Protein AF-0000000085009586 (afdb_homodimer)

Nearest PDB structures (foldseek):
  3ww0-assembly1_A  TM=5.690E-01  e=6.402E-12  Homo sapiens
  3wvz-assembly1_A  TM=5.182E-01  e=5.327E-12  Homo sapiens
  3wvz-assembly1_B  TM=5.774E-01  e=2.961E-11  Homo sapiens
  3ww0-assembly1_B  TM=5.456E-01  e=2.464E-11  Homo sapiens
  6y0e-assembly1_A  TM=2.939E-01  e=1.300E+00  Lama glama

Secondary structure (DSSP, 8-state):
--S--EEEEETTS--B-S-SEEEETTEEEEEPP-SS--SEEEEEEPTT--PPTTEEEEEEEEEHHHHHHHHHHT----PEEEEEEBTTB-EEEEE----TTT--S------EEEEEEEEEHHHHHHHHHHHHHHHHHHHHHS--S-----HHHHHHHHHHHHHHHHGGG-EEETTTTEEEEEHHHHHHHHHHHHHHHHH-TTGGGS---/--S--EEEEETTS--B-S-SEEEETTEEEEEPP-SS--SEEEEEEPTT--PPTTEEEEEEEEEHHHHHHHHHHT----PEEEEEEBTTB-EEEEE----TTTS-S------EEEEEEEEEHHHHHHHHHHHHHHHHHHHHHS--S-----HHHHHHHHHHHHHHHHGGG-EEETTTTEEEEEHHHHHHHHHHHHHHHHH-TTGGGS---

Sequence (418 aa):
MSGLMFGVIPTGQQLITDPTSTPSPTSFLYTLPNTKSFSHVMVILLPNVQLPDNTAAAIYLATAKDVAMAAELGGTPNFKFLGGIGSGKESALFKINSNPSQNHSNAENDGIVIGVSIESAESVGQRLEQLSADKTANSSASNSNTAQMPTSLLAQRIIQNAYNSLAGYTQPIGPGGVEVVPLRAFDDWWRKFESRIRNDPNFLAKPQEMSGLMFGVIPTGQQLITDPTSTPSPTSFLYTLPNTKSFSHVMVILLPNVQLPDNTAAAIYLATAKDVAMAAELGGTPNFKFLGGIGSGKESALFKINSNPSQNHSNAENDGIVIGVSIESAESVGQRLEQLSADKTANSSASNSNTAQMPTSLLAQRIIQNAYNSLAGYTQPIGPGGVEVVPLRAFDDWWRKFESRIRNDPNFLAKPQE

InterPro domains:
  IPR008493 Hikeshi-like, N-terminal domain [PF05603] (9-134)
  IPR031318 OPI10 family [PTHR12925] (5-206)
  IPR048364 Hikeshi-like, C-terminal domain [PF21057] (151-205)

Foldseek 3Di:
DPDQFKWKDFPPDDIDRQFPDAPDPFKGKHWDDPPDDGFKMKMFGDPPHADPPQKWKWKWKAFPVQPVVCVVVVHDGDTDTFAIAHVPRGMDMGTDPLDPPVPPPPPDSGTMMMMIGIGGNVVRVVVVVVVVVCCVVCCVALVPPPPVPPPVLLVVLVVVQLCVQQVVQWFQDDPVGDTDGDVVSSVVSCVVVVVVCVVPVSVSSGPDD/DPDQFKWKDFPPDDIDRQFPDAPDPFKGKHWDDPPDDGFKMKMFGDPPHADPPQKWKWKWKAFPVQPVVCVVVVHDGDTHTFAIAHVPRGMDMGTDPLDPPVPPPPPDSRTMMMMIGIGGNVVRVVVVVVVVVCCVVCCVALVPPVPVPPPVLLVVLVVVQLCVQQVVQWFQDDPVGDTDGDVVSSVVSCVVVVVVCVVPVSVSSGPDD

Radius of gyration: 26.81 Å; Cα contacts (8 Å, |Δi|>4): 725; chains: 2; bounding box: 50×84×61 Å

Organism: Metarhizium robertsii (strain ARSEF 23 / ATCC MYA-3075) (NCBI:txid655844)

Structure (mmCIF, N/CA/C/O backbone):
data_AF-0000000085009586-model_v1
#
loop_
_entity.id
_entity.type
_entity.pdbx_description
1 polymer 'Uncharacterized protein'
#
loop_
_atom_site.group_PDB
_atom_site.id
_atom_site.type_symbol
_atom_site.label_atom_id
_atom_site.label_alt_id
_atom_site.label_comp_id
_atom_site.label_asym_id
_atom_site.label_entity_id
_atom_site.label_seq_id
_atom_site.pdbx_PDB_ins_code
_atom_site.Cartn_x
_atom_site.Cartn_y
_atom_site.Cartn_z
_atom_site.occupancy
_atom_site.B_iso_or_equiv
_atom_site.auth_seq_id
_atom_site.auth_comp_id
_atom_site.auth_asym_id
_atom_site.auth_atom_id
_atom_site.pdbx_PDB_model_num
ATOM 1 N N . MET A 1 1 ? -14.32 -25.625 -7.125 1 44.16 1 MET A N 1
ATOM 2 C CA . MET A 1 1 ? -13.281 -24.875 -7.816 1 44.16 1 MET A CA 1
ATOM 3 C C . MET A 1 1 ? -11.906 -25.203 -7.262 1 44.16 1 MET A C 1
ATOM 5 O O . MET A 1 1 ? -11.602 -24.906 -6.105 1 44.16 1 MET A O 1
ATOM 9 N N . SER A 1 2 ? -11.336 -26.344 -7.559 1 54.47 2 SER A N 1
ATOM 10 C CA . SER A 1 2 ? -10.25 -27.156 -7.031 1 54.47 2 SER A CA 1
ATOM 11 C C . SER A 1 2 ? -8.914 -26.422 -7.109 1 54.47 2 SER A C 1
ATOM 13 O O . SER A 1 2 ? -7.961 -26.781 -6.418 1 54.47 2 SER A O 1
ATOM 15 N N . GLY A 1 3 ? -8.812 -25.312 -7.977 1 68.25 3 GLY A N 1
ATOM 16 C CA . GLY A 1 3 ? -7.477 -24.781 -8.164 1 68.25 3 GLY A CA 1
ATOM 17 C C . GLY A 1 3 ? -7.207 -23.531 -7.344 1 68.25 3 GLY A C 1
ATOM 18 O O . GLY A 1 3 ? -8.117 -23 -6.715 1 68.25 3 GLY A O 1
ATOM 19 N N . LEU A 1 4 ? -5.938 -23.234 -7.027 1 87.5 4 LEU A N 1
ATOM 20 C CA . LEU A 1 4 ? -5.52 -22 -6.367 1 87.5 4 LEU A CA 1
ATOM 21 C C . LEU A 1 4 ? -6.062 -20.781 -7.105 1 87.5 4 LEU A C 1
ATOM 23 O O . LEU A 1 4 ? -5.867 -20.641 -8.312 1 87.5 4 LEU A O 1
ATOM 27 N N . MET A 1 5 ? -6.93 -20 -6.426 1 95.75 5 MET A N 1
ATOM 28 C CA . MET A 1 5 ? -7.621 -18.922 -7.117 1 95.75 5 MET A CA 1
ATOM 29 C C . MET A 1 5 ? -7.074 -17.562 -6.684 1 95.75 5 MET A C 1
ATOM 31 O O . MET A 1 5 ? -7.02 -16.625 -7.48 1 95.75 5 MET A O 1
ATOM 35 N N . PHE A 1 6 ? -6.715 -17.547 -5.457 1 98.31 6 PHE A N 1
ATOM 36 C CA . PHE A 1 6 ? -6.359 -16.25 -4.902 1 98.31 6 PHE A CA 1
ATOM 37 C C . PHE A 1 6 ? -4.98 -16.297 -4.266 1 98.31 6 PHE A C 1
ATOM 39 O O . PHE A 1 6 ? -4.465 -17.375 -3.955 1 98.31 6 PHE A O 1
ATOM 46 N N . GLY A 1 7 ? -4.371 -15.164 -4.184 1 98.44 7 GLY A N 1
ATOM 47 C CA . GLY A 1 7 ? -3.137 -14.969 -3.441 1 98.44 7 GLY A CA 1
ATOM 48 C C . GLY A 1 7 ? -3.229 -13.859 -2.414 1 98.44 7 GLY A C 1
ATOM 49 O O . GLY A 1 7 ? -3.91 -12.852 -2.639 1 98.44 7 GLY A O 1
ATOM 50 N N . VAL A 1 8 ? -2.568 -14.047 -1.337 1 98.56 8 VAL A N 1
ATOM 51 C CA . VAL A 1 8 ? -2.516 -13.062 -0.26 1 98.56 8 VAL A CA 1
ATOM 52 C C . VAL A 1 8 ? -1.062 -12.75 0.089 1 98.56 8 VAL A C 1
ATOM 54 O O . VAL A 1 8 ? -0.253 -13.664 0.266 1 98.56 8 VAL A O 1
ATOM 57 N N . ILE A 1 9 ? -0.769 -11.453 0.163 1 98.38 9 ILE A N 1
ATOM 58 C CA . ILE A 1 9 ? 0.609 -11.055 0.428 1 98.38 9 ILE A CA 1
ATOM 59 C C . ILE A 1 9 ? 0.64 -10.031 1.563 1 98.38 9 ILE A C 1
ATOM 61 O O . ILE A 1 9 ? 0.429 -8.836 1.339 1 98.38 9 ILE A O 1
ATOM 65 N N . PRO A 1 10 ? 0.887 -10.484 2.809 1 96.88 10 PRO A N 1
ATOM 66 C CA . PRO A 1 10 ? 1.29 -9.469 3.783 1 96.88 10 PRO A CA 1
ATOM 67 C C . PRO A 1 10 ? 2.602 -8.781 3.412 1 96.88 10 PRO A C 1
ATOM 69 O O . PRO A 1 10 ? 3.57 -9.445 3.041 1 96.88 10 PRO A O 1
ATOM 72 N N . THR A 1 11 ? 2.582 -7.445 3.406 1 96.44 11 THR A N 1
ATOM 73 C CA . THR A 1 11 ? 3.77 -6.723 2.959 1 96.44 11 THR A CA 1
ATOM 74 C C . THR A 1 11 ? 5.016 -7.238 3.674 1 96.44 11 THR A C 1
ATOM 76 O O . THR A 1 11 ? 5.016 -7.402 4.895 1 96.44 11 THR A O 1
ATOM 79 N N . GLY A 1 12 ? 6.055 -7.484 2.928 1 97 12 GLY A N 1
ATOM 80 C CA . GLY A 1 12 ? 7.305 -7.988 3.467 1 97 12 GLY A CA 1
ATOM 81 C C . GLY A 1 12 ? 7.375 -9.508 3.494 1 97 12 GLY A C 1
ATOM 82 O O . GLY A 1 12 ? 8.438 -10.078 3.73 1 97 12 GLY A O 1
ATOM 83 N N . GLN A 1 13 ? 6.289 -10.164 3.293 1 96.94 13 GLN A N 1
ATOM 84 C CA . GLN A 1 13 ? 6.238 -11.617 3.432 1 96.94 13 GLN A CA 1
ATOM 85 C C . GLN A 1 13 ? 5.934 -12.289 2.094 1 96.94 13 GLN A C 1
ATOM 87 O O . GLN A 1 13 ? 5.703 -11.609 1.092 1 96.94 13 GLN A O 1
ATOM 92 N N . GLN A 1 14 ? 5.973 -13.625 2.096 1 97 14 GLN A N 1
ATOM 93 C CA . GLN A 1 14 ? 5.812 -14.43 0.89 1 97 14 GLN A CA 1
ATOM 94 C C . GLN A 1 14 ? 4.359 -14.453 0.433 1 97 14 GLN A C 1
ATOM 96 O O . GLN A 1 14 ? 3.443 -14.422 1.258 1 97 14 GLN A O 1
ATOM 101 N N . LEU A 1 15 ? 4.168 -14.523 -0.857 1 97.88 15 LEU A N 1
ATOM 102 C CA . LEU A 1 15 ? 2.859 -14.797 -1.441 1 97.88 15 LEU A CA 1
ATOM 103 C C . LEU A 1 15 ? 2.295 -16.109 -0.923 1 97.88 15 LEU A C 1
ATOM 105 O O . LEU A 1 15 ? 2.975 -17.141 -0.96 1 97.88 15 LEU A O 1
ATOM 109 N N . ILE A 1 16 ? 1.106 -16.047 -0.383 1 97.38 16 ILE A N 1
ATOM 110 C CA . ILE A 1 16 ? 0.393 -17.219 0.094 1 97.38 16 ILE A CA 1
ATOM 111 C C . ILE A 1 16 ? -0.729 -17.578 -0.88 1 97.38 16 ILE A C 1
ATOM 113 O O . ILE A 1 16 ? -1.654 -16.781 -1.084 1 97.38 16 ILE A O 1
ATOM 117 N N . THR A 1 17 ? -0.669 -18.734 -1.528 1 97.44 17 THR A N 1
ATOM 118 C CA . THR A 1 17 ? -1.678 -19.094 -2.52 1 97.44 17 THR A CA 1
ATOM 119 C C . THR A 1 17 ? -2.57 -20.219 -2.006 1 97.44 17 THR A C 1
ATOM 121 O O . THR A 1 17 ? -3.66 -20.453 -2.535 1 97.44 17 THR A O 1
ATOM 124 N N . ASP A 1 18 ? -2.078 -21.016 -0.957 1 96.5 18 ASP A N 1
ATOM 125 C CA . ASP A 1 18 ? -2.871 -22.094 -0.388 1 96.5 18 ASP A CA 1
ATOM 126 C C . ASP A 1 18 ? -3.701 -21.609 0.796 1 96.5 18 ASP A C 1
ATOM 128 O O . ASP A 1 18 ? -3.152 -21.172 1.807 1 96.5 18 ASP A O 1
ATOM 132 N N . PRO A 1 19 ? -4.961 -21.688 0.666 1 96.88 19 PRO A N 1
ATOM 133 C CA . PRO A 1 19 ? -5.766 -21.281 1.821 1 96.88 19 PRO A CA 1
ATOM 134 C C . PRO A 1 19 ? -5.59 -22.219 3.018 1 96.88 19 PRO A C 1
ATOM 136 O O . PRO A 1 19 ? -5.312 -23.406 2.844 1 96.88 19 PRO A O 1
ATOM 139 N N . THR A 1 20 ? -5.695 -21.641 4.184 1 95 20 THR A N 1
ATOM 140 C CA . THR A 1 20 ? -5.641 -22.438 5.41 1 95 20 THR A CA 1
ATOM 141 C C . THR A 1 20 ? -6.84 -23.375 5.5 1 95 20 THR A C 1
ATOM 143 O O . THR A 1 20 ? -6.707 -24.516 5.961 1 95 20 THR A O 1
ATOM 146 N N . SER A 1 21 ? -7.996 -22.875 5.137 1 92.25 21 SER A N 1
ATOM 147 C CA . SER A 1 21 ? -9.211 -23.688 5.094 1 92.25 21 SER A CA 1
ATOM 148 C C . SER A 1 21 ? -10.172 -23.172 4.023 1 92.25 21 SER A C 1
ATOM 150 O O . SER A 1 21 ? -10.078 -22.016 3.594 1 92.25 21 SER A O 1
ATOM 152 N N . THR A 1 22 ? -10.992 -23.984 3.553 1 93.94 22 THR A N 1
ATOM 153 C CA . THR A 1 22 ? -12.031 -23.688 2.572 1 93.94 22 THR A CA 1
ATOM 154 C C . THR A 1 22 ? -13.406 -24.109 3.092 1 93.94 22 THR A C 1
ATOM 156 O O . THR A 1 22 ? -13.922 -25.156 2.703 1 93.94 22 THR A O 1
ATOM 159 N N . PRO A 1 23 ? -14.078 -23.266 3.971 1 90 23 PRO A N 1
ATOM 160 C CA . PRO A 1 23 ? -15.344 -23.625 4.625 1 90 23 PRO A CA 1
ATOM 161 C C . PRO A 1 23 ? -16.438 -24 3.627 1 90 23 PRO A C 1
ATOM 163 O O . PRO A 1 23 ? -17.359 -24.734 3.971 1 90 23 PRO A O 1
ATOM 166 N N . SER A 1 24 ? -16.438 -23.5 2.383 1 91.62 24 SER A N 1
ATOM 167 C CA . SER A 1 24 ? -17.344 -23.828 1.291 1 91.62 24 SER A CA 1
ATOM 168 C C . SER A 1 24 ? -16.641 -23.75 -0.06 1 91.62 24 SER A C 1
ATOM 170 O O . SER A 1 24 ? -15.508 -23.281 -0.148 1 91.62 24 SER A O 1
ATOM 172 N N . PRO A 1 25 ? -17.25 -24.109 -1.122 1 93.56 25 PRO A N 1
ATOM 173 C CA . PRO A 1 25 ? -16.625 -24.078 -2.443 1 93.56 25 PRO A CA 1
ATOM 174 C C . PRO A 1 25 ? -16.312 -22.656 -2.91 1 93.56 25 PRO A C 1
ATOM 176 O O . PRO A 1 25 ? -15.531 -22.469 -3.855 1 93.56 25 PRO A O 1
ATOM 179 N N . THR A 1 26 ? -16.906 -21.672 -2.291 1 95.5 26 THR A N 1
ATOM 180 C CA . THR A 1 26 ? -16.734 -20.297 -2.738 1 95.5 26 THR A CA 1
ATOM 181 C C . THR A 1 26 ? -16.109 -19.438 -1.638 1 95.5 26 THR A C 1
ATOM 183 O O . THR A 1 26 ? -16.094 -18.203 -1.723 1 95.5 26 THR A O 1
ATOM 186 N N . SER A 1 27 ? -15.633 -20.094 -0.554 1 95.19 27 SER A N 1
ATOM 187 C CA . SER A 1 27 ? -15.062 -19.375 0.574 1 95.19 27 SER A CA 1
ATOM 188 C C . SER A 1 27 ? -13.672 -19.891 0.922 1 95.19 27 SER A C 1
ATOM 190 O O . SER A 1 27 ? -13.484 -21.109 1.072 1 95.19 27 SER A O 1
ATOM 192 N N . PHE A 1 28 ? -12.758 -19.047 1.08 1 96.5 28 PHE A N 1
ATOM 193 C CA . PHE A 1 28 ? -11.359 -19.359 1.32 1 96.5 28 PHE A CA 1
ATOM 194 C C . PHE A 1 28 ? -10.805 -18.547 2.475 1 96.5 28 PHE A C 1
ATOM 196 O O . PHE A 1 28 ? -10.953 -17.312 2.5 1 96.5 28 PHE A O 1
ATOM 203 N N . LEU A 1 29 ? -10.156 -19.188 3.414 1 96.06 29 LEU A N 1
ATOM 204 C CA . LEU A 1 29 ? -9.562 -18.484 4.551 1 96.06 29 LEU A CA 1
ATOM 205 C C . LEU A 1 29 ? -8.047 -18.594 4.531 1 96.06 29 LEU A C 1
ATOM 207 O O . LEU A 1 29 ? -7.504 -19.688 4.309 1 96.06 29 LEU A O 1
ATOM 211 N N . TYR A 1 30 ? -7.383 -17.516 4.684 1 97.06 30 TYR A N 1
ATOM 212 C CA . TYR A 1 30 ? -5.93 -17.438 4.77 1 97.06 30 TYR A CA 1
ATOM 213 C C . TYR A 1 30 ? -5.496 -16.906 6.129 1 97.06 30 TYR A C 1
ATOM 215 O O . TYR A 1 30 ? -5.711 -15.727 6.43 1 97.06 30 TYR A O 1
ATOM 223 N N . THR A 1 31 ? -4.914 -17.719 6.898 1 95.44 31 THR A N 1
ATOM 224 C CA . THR A 1 31 ? -4.316 -17.25 8.141 1 95.44 31 THR A CA 1
ATOM 225 C C . THR A 1 31 ? -2.914 -16.703 7.898 1 95.44 31 THR A C 1
ATOM 227 O O . THR A 1 31 ? -2.059 -17.406 7.352 1 95.44 31 THR A O 1
ATOM 230 N N . LEU A 1 32 ? -2.688 -15.484 8.297 1 95.69 32 LEU A N 1
ATOM 231 C CA . LEU A 1 32 ? -1.415 -14.844 7.977 1 95.69 32 LEU A CA 1
ATOM 232 C C . LEU A 1 32 ? -0.404 -15.062 9.094 1 95.69 32 LEU A C 1
ATOM 234 O O . LEU A 1 32 ? -0.767 -15.062 10.273 1 95.69 32 LEU A O 1
ATOM 238 N N . PRO A 1 33 ? 0.856 -15.211 8.68 1 91.12 33 PRO A N 1
ATOM 239 C CA . PRO A 1 33 ? 1.893 -15.359 9.703 1 91.12 33 PRO A CA 1
ATOM 240 C C . PRO A 1 33 ? 2.021 -14.125 10.594 1 91.12 33 PRO A C 1
ATOM 242 O O . PRO A 1 33 ? 1.886 -13 10.117 1 91.12 33 PRO A O 1
ATOM 245 N N . ASN A 1 34 ? 2.184 -14.328 11.805 1 84.88 34 ASN A N 1
ATOM 246 C CA . ASN A 1 34 ? 2.305 -13.219 12.75 1 84.88 34 ASN A CA 1
ATOM 247 C C . ASN A 1 34 ? 3.744 -13.047 13.227 1 84.88 34 ASN A C 1
ATOM 249 O O . ASN A 1 34 ? 3.982 -12.555 14.328 1 84.88 34 ASN A O 1
ATOM 253 N N . THR A 1 35 ? 4.676 -13.492 12.477 1 83 35 THR A N 1
ATOM 254 C CA . THR A 1 35 ? 6.086 -13.445 12.852 1 83 35 THR A CA 1
ATOM 255 C C . THR A 1 35 ? 6.641 -12.031 12.68 1 83 35 THR A C 1
ATOM 257 O O . THR A 1 35 ? 7.586 -11.641 13.367 1 83 35 THR A O 1
ATOM 260 N N . LYS A 1 36 ? 6.156 -11.312 11.703 1 85.88 36 LYS A N 1
ATOM 261 C CA . LYS A 1 36 ? 6.578 -9.938 11.422 1 85.88 36 LYS A CA 1
ATOM 262 C C . LYS A 1 36 ? 5.375 -9.008 11.328 1 85.88 36 LYS A C 1
ATOM 264 O O . LYS A 1 36 ? 4.297 -9.414 10.891 1 85.88 36 LYS A O 1
ATOM 269 N N . SER A 1 37 ? 5.594 -7.852 11.781 1 87.12 37 SER A N 1
ATOM 270 C CA . SER A 1 37 ? 4.531 -6.855 11.672 1 87.12 37 SER A CA 1
ATOM 271 C C . SER A 1 37 ? 4.395 -6.348 10.242 1 87.12 37 SER A C 1
ATOM 273 O O . SER A 1 37 ? 5.383 -6.258 9.508 1 87.12 37 SER A O 1
ATOM 275 N N . PHE A 1 38 ? 3.199 -6.105 9.805 1 90.12 38 PHE A N 1
ATOM 276 C CA . PHE A 1 38 ? 2.902 -5.527 8.5 1 90.12 38 PHE A CA 1
ATOM 277 C C . PHE A 1 38 ? 1.677 -4.625 8.57 1 90.12 38 PHE A C 1
ATOM 279 O O . PHE A 1 38 ? 0.793 -4.836 9.406 1 90.12 38 PHE A O 1
ATOM 286 N N . SER A 1 39 ? 1.709 -3.682 7.664 1 88.62 39 SER A N 1
ATOM 287 C CA . SER A 1 39 ? 0.628 -2.701 7.715 1 88.62 39 SER A CA 1
ATOM 288 C C . SER A 1 39 ? -0.359 -2.91 6.57 1 88.62 39 SER A C 1
ATOM 290 O O . SER A 1 39 ? -1.49 -2.424 6.625 1 88.62 39 SER A O 1
ATOM 292 N N . HIS A 1 40 ? 0.077 -3.49 5.484 1 94.69 40 HIS A N 1
ATOM 293 C CA . HIS A 1 40 ? -0.767 -3.666 4.305 1 94.69 40 HIS A CA 1
ATOM 294 C C . HIS A 1 40 ? -0.801 -5.125 3.863 1 94.69 40 HIS A C 1
ATOM 296 O O . HIS A 1 40 ? 0.146 -5.875 4.113 1 94.69 40 HIS A O 1
ATOM 302 N N . VAL A 1 41 ? -1.868 -5.445 3.324 1 97.31 41 VAL A N 1
ATOM 303 C CA . VAL A 1 41 ? -2.033 -6.762 2.719 1 97.31 41 VAL A CA 1
ATOM 304 C C . VAL A 1 41 ? -2.539 -6.609 1.285 1 97.31 41 VAL A C 1
ATOM 306 O O . VAL A 1 41 ? -3.508 -5.891 1.034 1 97.31 41 VAL A O 1
ATOM 309 N N . MET A 1 42 ? -1.845 -7.227 0.348 1 98.5 42 MET A N 1
ATOM 310 C CA . MET A 1 42 ? -2.291 -7.305 -1.04 1 98.5 42 MET A CA 1
ATOM 311 C C . MET A 1 42 ? -3.043 -8.609 -1.296 1 98.5 42 MET A C 1
ATOM 313 O O . MET A 1 42 ? -2.582 -9.68 -0.908 1 98.5 42 MET A O 1
ATOM 317 N N . VAL A 1 43 ? -4.234 -8.539 -1.828 1 98.75 43 VAL A N 1
ATOM 318 C CA . VAL A 1 43 ? -4.984 -9.711 -2.271 1 98.75 43 VAL A CA 1
ATOM 319 C C . VAL A 1 43 ? -5.094 -9.711 -3.795 1 98.75 43 VAL A C 1
ATOM 321 O O . VAL A 1 43 ? -5.367 -8.672 -4.402 1 98.75 43 VAL A O 1
ATOM 324 N N . ILE A 1 44 ? -4.883 -10.82 -4.449 1 98.69 44 ILE A N 1
ATOM 325 C CA . ILE A 1 44 ? -4.844 -10.852 -5.91 1 98.69 44 ILE A CA 1
ATOM 326 C C . ILE A 1 44 ? -5.656 -12.039 -6.422 1 98.69 44 ILE A C 1
ATOM 328 O O . ILE A 1 44 ? -5.789 -13.047 -5.73 1 98.69 44 ILE A O 1
ATOM 332 N N . LEU A 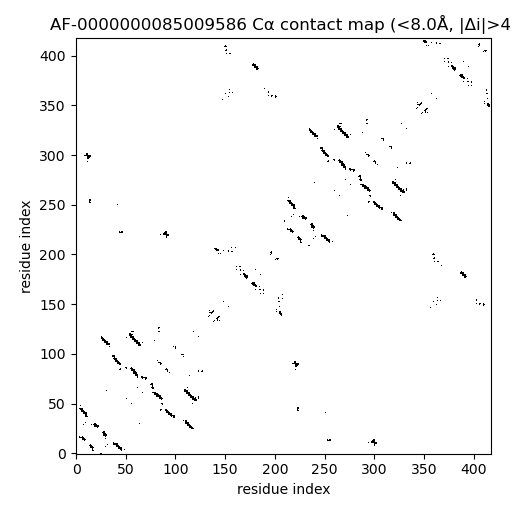1 45 ? -6.312 -11.875 -7.52 1 98.25 45 LEU A N 1
ATOM 333 C CA . LEU A 1 45 ? -6.73 -12.984 -8.367 1 98.25 45 LEU A CA 1
ATOM 334 C C . LEU A 1 45 ? -5.543 -13.555 -9.133 1 98.25 45 LEU A C 1
ATOM 336 O O . LEU A 1 45 ? -4.867 -12.836 -9.875 1 98.25 45 LEU A O 1
ATOM 340 N N . LEU A 1 46 ? -5.242 -14.82 -8.883 1 97.19 46 LEU A N 1
ATOM 341 C CA . LEU A 1 46 ? -4.062 -15.398 -9.516 1 97.19 46 LEU A CA 1
ATOM 342 C C . LEU A 1 46 ? -4.195 -15.398 -11.031 1 97.19 46 LEU A C 1
ATOM 344 O O . LEU A 1 46 ? -5.309 -15.367 -11.562 1 97.19 46 LEU A O 1
ATOM 348 N N . PRO A 1 47 ? -3.057 -15.367 -11.75 1 93.81 47 PRO A N 1
ATOM 349 C CA . PRO A 1 47 ? -3.117 -15.344 -13.219 1 93.81 47 PRO A CA 1
ATOM 350 C C . PRO A 1 47 ? -3.885 -16.531 -13.797 1 93.81 47 PRO A C 1
ATOM 352 O O . PRO A 1 47 ? -3.805 -17.641 -13.266 1 93.81 47 PRO A O 1
ATOM 355 N N . ASN A 1 48 ? -4.625 -16.328 -14.844 1 91.12 48 ASN A N 1
ATOM 356 C CA . ASN A 1 48 ? -5.348 -17.344 -15.609 1 91.12 48 ASN A CA 1
ATOM 357 C C . ASN A 1 48 ? -6.566 -17.859 -14.844 1 91.12 48 ASN A C 1
ATOM 359 O O . ASN A 1 48 ? -7.121 -18.906 -15.18 1 91.12 48 ASN A O 1
ATOM 363 N N . VAL A 1 49 ? -6.887 -17.266 -13.742 1 93.44 49 VAL A N 1
ATOM 364 C CA . VAL A 1 49 ? -8.117 -17.578 -13.023 1 93.44 49 VAL A CA 1
ATOM 365 C C . VAL A 1 49 ? -9.234 -16.641 -13.477 1 93.44 49 VAL A C 1
ATOM 367 O O . VAL A 1 49 ? -9.039 -15.438 -13.586 1 93.44 49 VAL A O 1
ATOM 370 N N . GLN A 1 50 ? -10.344 -17.234 -13.797 1 93.12 50 GLN A N 1
ATOM 371 C CA . GLN A 1 50 ? -11.539 -16.469 -14.125 1 93.12 50 GLN A CA 1
ATOM 372 C C . GLN A 1 50 ? -12.68 -16.797 -13.164 1 93.12 50 GLN A C 1
ATOM 374 O O . GLN A 1 50 ? -12.984 -17.969 -12.93 1 93.12 50 GLN A O 1
ATOM 379 N N . LEU A 1 51 ? -13.227 -15.812 -12.617 1 96.44 51 LEU A N 1
ATOM 380 C CA . LEU A 1 51 ? -14.398 -16 -11.758 1 96.44 51 LEU A CA 1
ATOM 381 C C . LEU A 1 51 ? -15.641 -16.281 -12.602 1 96.44 51 LEU A C 1
ATOM 383 O O . LEU A 1 51 ? -15.695 -15.914 -13.773 1 96.44 51 LEU A O 1
ATOM 387 N N . PRO A 1 52 ? -16.547 -17.016 -11.953 1 95.69 52 PRO A N 1
ATOM 388 C CA . PRO A 1 52 ? -17.812 -17.156 -12.672 1 95.69 52 PRO A CA 1
ATOM 389 C C . PRO A 1 52 ? -18.391 -15.82 -13.117 1 95.69 52 PRO A C 1
ATOM 391 O O . PRO A 1 52 ? -18.125 -14.781 -12.5 1 95.69 52 PRO A O 1
ATOM 394 N N . ASP A 1 53 ? -19.203 -15.891 -14.148 1 96.69 53 ASP A N 1
ATOM 395 C CA . ASP A 1 53 ? -19.828 -14.672 -14.656 1 96.69 53 ASP A CA 1
ATOM 396 C C . ASP A 1 53 ? -20.641 -13.977 -13.57 1 96.69 53 ASP A C 1
ATOM 398 O O . ASP A 1 53 ? -21.312 -14.633 -12.773 1 96.69 53 ASP A O 1
ATOM 402 N N . ASN A 1 54 ? -20.578 -12.68 -13.531 1 97.25 54 ASN A N 1
ATOM 403 C CA . ASN A 1 54 ? -21.375 -11.805 -12.672 1 97.25 54 ASN A CA 1
ATOM 404 C C . ASN A 1 54 ? -21.031 -12.016 -11.195 1 97.25 54 ASN A C 1
ATOM 406 O O . ASN A 1 54 ? -21.906 -11.891 -10.336 1 97.25 54 ASN A O 1
ATOM 410 N N . THR A 1 55 ? -19.828 -12.562 -10.969 1 98.25 55 THR A N 1
ATOM 411 C CA . THR A 1 55 ? -19.375 -12.695 -9.586 1 98.25 55 THR A CA 1
ATOM 412 C C . THR A 1 55 ? -18.125 -11.859 -9.344 1 98.25 55 THR A C 1
ATOM 414 O O . THR A 1 55 ? -17.469 -11.414 -10.297 1 98.25 55 THR A O 1
ATOM 417 N N . ALA A 1 56 ? -17.875 -11.594 -8.156 1 98.5 56 ALA A N 1
ATOM 418 C CA . ALA A 1 56 ? -16.656 -10.961 -7.648 1 98.5 56 ALA A CA 1
ATOM 419 C C . ALA A 1 56 ? -16.203 -11.625 -6.352 1 98.5 56 ALA A C 1
ATOM 421 O O . ALA A 1 56 ? -16.938 -12.398 -5.746 1 98.5 56 ALA A O 1
ATOM 422 N N . ALA A 1 57 ? -14.992 -11.43 -6.031 1 98.56 57 ALA A N 1
ATOM 423 C CA . ALA A 1 57 ? -14.461 -11.93 -4.766 1 98.56 57 ALA A CA 1
ATOM 424 C C . ALA A 1 57 ? -14.531 -10.852 -3.686 1 98.56 57 ALA A C 1
ATOM 426 O O . ALA A 1 57 ? -13.906 -9.797 -3.814 1 98.56 57 ALA A O 1
ATOM 427 N N . ALA A 1 58 ? -15.297 -11.031 -2.684 1 98.69 58 ALA A N 1
ATOM 428 C CA . ALA A 1 58 ? -15.352 -10.156 -1.514 1 98.69 58 ALA A CA 1
ATOM 429 C C . ALA A 1 58 ? -14.25 -10.508 -0.514 1 98.69 58 ALA A C 1
ATOM 431 O O . ALA A 1 58 ? -14.008 -11.688 -0.236 1 98.69 58 ALA A O 1
ATOM 432 N N . ILE A 1 59 ? -13.594 -9.562 -0.003 1 98.62 59 ILE A N 1
ATOM 433 C CA . ILE A 1 59 ? -12.469 -9.742 0.912 1 98.62 59 ILE A CA 1
ATOM 434 C C . ILE A 1 59 ? -12.875 -9.312 2.32 1 98.62 59 ILE A C 1
ATOM 436 O O . ILE A 1 59 ? -13.43 -8.234 2.51 1 98.62 59 ILE A O 1
ATOM 440 N N . TYR A 1 60 ? -12.57 -10.148 3.252 1 97.81 60 TYR A N 1
ATOM 441 C CA . TYR A 1 60 ? -12.938 -9.898 4.641 1 97.81 60 TYR A CA 1
ATOM 442 C C . TYR A 1 60 ? -11.742 -10.062 5.562 1 97.81 60 TYR A C 1
ATOM 444 O O . TYR A 1 60 ? -10.789 -10.773 5.234 1 97.81 60 TYR A O 1
ATOM 452 N N . LEU A 1 61 ? -11.828 -9.43 6.691 1 96.5 61 LEU A N 1
ATOM 453 C CA . LEU A 1 61 ? -10.812 -9.508 7.738 1 96.5 61 LEU A CA 1
ATOM 454 C C . LEU A 1 61 ? -11.422 -10.016 9.047 1 96.5 61 LEU A C 1
ATOM 456 O O . LEU A 1 61 ? -12.508 -9.586 9.43 1 96.5 61 LEU A O 1
ATOM 460 N N . ALA A 1 62 ? -10.781 -10.93 9.641 1 94.12 62 ALA A N 1
ATOM 461 C CA . ALA A 1 62 ? -11.094 -11.352 11 1 94.12 62 ALA A CA 1
ATOM 462 C C . ALA A 1 62 ? -9.82 -11.602 11.805 1 94.12 62 ALA A C 1
ATOM 464 O O . ALA A 1 62 ? -8.734 -11.75 11.234 1 94.12 62 ALA A O 1
ATOM 465 N N . THR A 1 63 ? -9.945 -11.578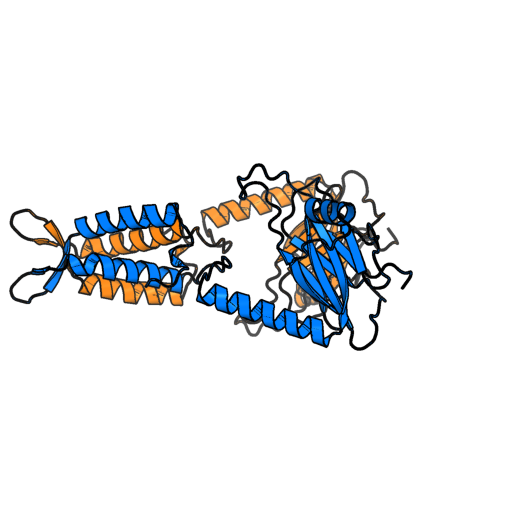 13.062 1 90.25 63 THR A N 1
ATOM 466 C CA . THR A 1 63 ? -8.828 -12 13.898 1 90.25 63 THR A CA 1
ATOM 467 C C . THR A 1 63 ? -8.805 -13.523 14.039 1 90.25 63 THR A C 1
ATOM 469 O O . THR A 1 63 ? -9.844 -14.18 13.93 1 90.25 63 THR A O 1
ATOM 472 N N . ALA A 1 64 ? -7.629 -14.055 14.227 1 87.31 64 ALA A N 1
ATOM 473 C CA . ALA A 1 64 ? -7.516 -15.492 14.461 1 87.31 64 ALA A CA 1
ATOM 474 C C . ALA A 1 64 ? -8.352 -15.914 15.664 1 87.31 64 ALA A C 1
ATOM 476 O O . ALA A 1 64 ? -8.93 -17 15.672 1 87.31 64 ALA A O 1
ATOM 477 N N . LYS A 1 65 ? -8.375 -15.078 16.625 1 86.38 65 LYS A N 1
ATOM 478 C CA . LYS A 1 65 ? -9.18 -15.344 17.812 1 86.38 65 LYS A CA 1
ATOM 479 C C . LYS A 1 65 ? -10.656 -15.461 17.469 1 86.38 65 LYS A C 1
ATOM 481 O O . LYS A 1 65 ? -11.336 -16.391 17.922 1 86.38 65 LYS A O 1
ATOM 486 N N . ASP A 1 66 ? -11.148 -14.539 16.688 1 88.19 66 ASP A N 1
ATOM 487 C CA . ASP A 1 66 ? -12.547 -14.562 16.281 1 88.19 66 ASP A CA 1
ATOM 488 C C . ASP A 1 66 ? -12.867 -15.836 15.5 1 88.19 66 ASP A C 1
ATOM 490 O O . ASP A 1 66 ? -13.93 -16.438 15.688 1 88.19 66 ASP A O 1
ATOM 494 N N . VAL A 1 67 ? -12.008 -16.219 14.609 1 89.06 67 VAL A N 1
ATOM 495 C CA . VAL A 1 67 ? -12.211 -17.406 13.781 1 89.06 67 VAL A CA 1
ATOM 496 C C . VAL A 1 67 ? -12.219 -18.656 14.664 1 89.06 67 VAL A C 1
ATOM 498 O O . VAL A 1 67 ? -13.086 -19.531 14.516 1 89.06 67 VAL A O 1
ATOM 501 N N . ALA A 1 68 ? -11.273 -18.703 15.625 1 86.88 68 ALA A N 1
ATOM 502 C CA . ALA A 1 68 ? -11.195 -19.844 16.531 1 86.88 68 ALA A CA 1
ATOM 503 C C . ALA A 1 68 ? -12.445 -19.953 17.406 1 86.88 68 ALA A C 1
ATOM 505 O O . ALA A 1 68 ? -12.992 -21.047 17.594 1 86.88 68 ALA A O 1
ATOM 506 N N . MET A 1 69 ? -12.844 -18.891 17.922 1 88.81 69 MET A N 1
ATOM 507 C CA . MET A 1 69 ? -14.023 -18.844 18.781 1 88.81 69 MET A CA 1
ATOM 508 C C . MET A 1 69 ? -15.266 -19.281 18.016 1 88.81 69 MET A C 1
ATOM 510 O O . MET A 1 69 ? -16.094 -20.031 18.531 1 88.81 69 MET A O 1
ATOM 514 N N . ALA A 1 70 ? -15.406 -18.75 16.828 1 89.06 70 ALA A N 1
ATOM 515 C CA . ALA A 1 70 ? -16.547 -19.109 15.992 1 89.06 70 ALA A CA 1
ATOM 516 C C . ALA A 1 70 ? -16.562 -20.609 15.695 1 89.06 70 ALA A C 1
ATOM 518 O O . ALA A 1 70 ? -17.625 -21.234 15.68 1 89.06 70 ALA A O 1
ATOM 519 N N . ALA A 1 71 ? -15.422 -21.141 15.383 1 84.38 71 ALA A N 1
ATOM 520 C CA . ALA A 1 71 ? -15.312 -22.578 15.109 1 84.38 71 ALA A CA 1
ATOM 521 C C . ALA A 1 71 ? -15.773 -23.391 16.312 1 84.38 71 ALA A C 1
ATOM 523 O O . ALA A 1 71 ? -16.422 -24.422 16.156 1 84.38 71 ALA A O 1
ATOM 524 N N . GLU A 1 72 ? -15.445 -22.969 17.531 1 87.62 72 GLU A N 1
ATOM 525 C CA . GLU A 1 72 ? -15.805 -23.656 18.766 1 87.62 72 GLU A CA 1
ATOM 526 C C . GLU A 1 72 ? -17.312 -23.562 19.016 1 87.62 72 GLU A C 1
ATOM 528 O O . GLU A 1 72 ? -17.922 -24.547 19.453 1 87.62 72 GLU A O 1
ATOM 533 N N . LEU A 1 73 ? -17.875 -22.484 18.719 1 89 73 LEU A N 1
ATOM 534 C CA . LEU A 1 73 ? -19.266 -22.219 19.062 1 89 73 LEU A CA 1
ATOM 535 C C . LEU A 1 73 ? -20.188 -22.594 17.906 1 89 73 LEU A C 1
ATOM 537 O O . LEU A 1 73 ? -21.406 -22.609 18.062 1 89 73 LEU A O 1
ATOM 541 N N . GLY A 1 74 ? -19.594 -22.969 16.766 1 83.31 74 GLY A N 1
ATOM 542 C CA . GLY A 1 74 ? -20.375 -23.297 15.578 1 83.31 74 GLY A CA 1
ATOM 543 C C . GLY A 1 74 ? -21 -22.078 14.93 1 83.31 74 GLY A C 1
ATOM 544 O O . GLY A 1 74 ? -22.109 -22.141 14.391 1 83.31 74 GLY A O 1
ATOM 545 N N . GLY A 1 75 ? -20.297 -20.969 15.07 1 85.19 75 GLY A N 1
ATOM 546 C CA . GLY A 1 75 ? -20.797 -19.719 14.508 1 85.19 75 GLY A CA 1
ATOM 547 C C . GLY A 1 75 ? -19.922 -19.172 13.398 1 85.19 75 GLY A C 1
ATOM 548 O O . GLY A 1 75 ? -19.047 -19.875 12.891 1 85.19 75 GLY A O 1
ATOM 549 N N . THR A 1 76 ? -20.328 -17.984 12.898 1 85.12 76 THR A N 1
ATOM 550 C CA . THR A 1 76 ? -19.547 -17.281 11.891 1 85.12 76 THR A CA 1
ATOM 551 C C . THR A 1 76 ? -18.641 -16.234 12.539 1 85.12 76 THR A C 1
ATOM 553 O O . 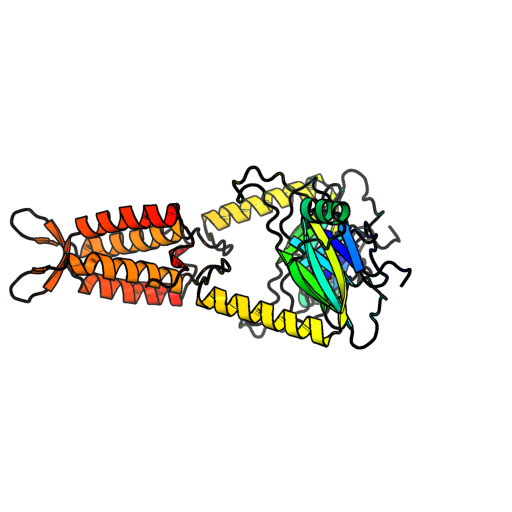THR A 1 76 ? -19.078 -15.469 13.391 1 85.12 76 THR A O 1
ATOM 556 N N . PRO A 1 77 ? -17.422 -16.344 12.203 1 88.94 77 PRO A N 1
ATOM 557 C CA . PRO A 1 77 ? -16.531 -15.312 12.766 1 88.94 77 PRO A CA 1
ATOM 558 C C . PRO A 1 77 ? -16.984 -13.898 12.43 1 88.94 77 PRO A C 1
ATOM 560 O O . PRO A 1 77 ? -17.766 -13.695 11.492 1 88.94 77 PRO A O 1
ATOM 563 N N . ASN A 1 78 ? -16.578 -12.914 13.211 1 90.44 78 ASN A N 1
ATOM 564 C CA . ASN A 1 78 ? -16.828 -11.508 12.945 1 90.44 78 ASN A CA 1
ATOM 565 C C . ASN A 1 78 ? -15.945 -10.984 11.82 1 90.44 78 ASN A C 1
ATOM 567 O O . ASN A 1 78 ? -14.891 -10.398 12.07 1 90.44 78 ASN A O 1
ATOM 571 N N . PHE A 1 79 ? -16.453 -11.062 10.609 1 94 79 PHE A N 1
ATOM 572 C CA . PHE A 1 79 ? -15.695 -10.648 9.43 1 94 79 PHE A CA 1
ATOM 573 C C . PHE A 1 79 ? -16.016 -9.211 9.055 1 94 79 PHE A C 1
ATOM 575 O O . PHE A 1 79 ? -17.188 -8.836 8.953 1 94 79 PHE A O 1
ATOM 582 N N . LYS A 1 80 ? -14.961 -8.453 8.977 1 94.06 80 LYS A N 1
ATOM 583 C CA . LYS A 1 80 ? -15.086 -7.086 8.469 1 94.06 80 LYS A CA 1
ATOM 584 C C . LYS A 1 80 ? -14.836 -7.027 6.969 1 94.06 80 LYS A C 1
ATOM 586 O O . LYS A 1 80 ? -13.812 -7.508 6.484 1 94.06 80 LYS A O 1
ATOM 591 N N . PHE A 1 81 ? -15.852 -6.477 6.254 1 96.38 81 PHE A N 1
ATOM 592 C CA . PHE A 1 81 ? -15.711 -6.312 4.812 1 96.38 81 PHE A CA 1
ATOM 593 C C . PHE A 1 81 ? -14.648 -5.27 4.492 1 96.38 81 PHE A C 1
ATOM 595 O O . PHE A 1 81 ? -14.695 -4.145 4.992 1 96.38 81 PHE A O 1
ATOM 602 N N . LEU A 1 82 ? -13.672 -5.652 3.652 1 96.25 82 LEU A N 1
ATOM 603 C CA . LEU A 1 82 ? -12.586 -4.738 3.307 1 96.25 82 LEU A CA 1
ATOM 604 C C . LEU A 1 82 ? -12.789 -4.16 1.909 1 96.25 82 LEU A C 1
ATOM 606 O O . LEU A 1 82 ? -12.445 -3.004 1.653 1 96.25 82 LEU A O 1
ATOM 610 N N . GLY A 1 83 ? -13.273 -4.977 0.998 1 97.94 83 GLY A N 1
ATOM 611 C CA . GLY A 1 83 ? -13.422 -4.625 -0.405 1 97.94 83 GLY A CA 1
ATOM 612 C C . GLY A 1 83 ? -13.57 -5.832 -1.312 1 97.94 83 GLY A C 1
ATOM 613 O O . GLY A 1 83 ? -14 -6.898 -0.869 1 97.94 83 GLY A O 1
ATOM 614 N N . GLY A 1 84 ? -13.312 -5.582 -2.576 1 98.19 84 GLY A N 1
ATOM 615 C CA . GLY A 1 84 ? -13.484 -6.668 -3.525 1 98.19 84 GLY A CA 1
ATOM 616 C C . GLY A 1 84 ? -12.523 -6.598 -4.695 1 98.19 84 GLY A C 1
ATOM 617 O O . GLY A 1 84 ? -11.977 -5.535 -4.992 1 98.19 84 GLY A O 1
ATOM 618 N N . ILE A 1 85 ? -12.328 -7.773 -5.328 1 98.31 85 ILE A N 1
ATOM 619 C CA . ILE A 1 85 ? -11.578 -7.875 -6.574 1 98.31 85 ILE A CA 1
ATOM 620 C C . ILE A 1 85 ? -12.359 -8.711 -7.582 1 98.31 85 ILE A C 1
ATOM 622 O O . ILE A 1 85 ? -13.289 -9.438 -7.211 1 98.31 85 ILE A O 1
ATOM 626 N N . GLY A 1 86 ? -11.992 -8.602 -8.75 1 96.5 86 GLY A N 1
ATOM 627 C CA . GLY A 1 86 ? -12.641 -9.305 -9.836 1 96.5 86 GLY A CA 1
ATOM 628 C C . GLY A 1 86 ? -12.141 -8.883 -11.203 1 96.5 86 GLY A C 1
ATOM 629 O O . GLY A 1 86 ? -11 -8.438 -11.344 1 96.5 86 GLY A O 1
ATOM 630 N N . SER A 1 87 ? -13.055 -9.078 -12.188 1 92.56 87 SER A N 1
ATOM 631 C CA . SER A 1 87 ? -12.695 -8.703 -13.547 1 92.56 87 SER A CA 1
ATOM 632 C C . SER A 1 87 ? -12.438 -7.203 -13.656 1 92.56 87 SER A C 1
ATOM 634 O O . SER A 1 87 ? -13.266 -6.395 -13.227 1 92.56 87 SER A O 1
ATOM 636 N N . GLY A 1 88 ? -11.258 -6.828 -14.164 1 93 88 GLY A N 1
ATOM 637 C CA . GLY A 1 88 ? -10.914 -5.422 -14.312 1 93 88 GLY A CA 1
ATOM 638 C C . GLY A 1 88 ? -10.211 -4.844 -13.102 1 93 88 GLY A C 1
ATOM 639 O O . GLY A 1 88 ? -9.703 -3.723 -13.148 1 93 88 GLY A O 1
ATOM 640 N N . LYS A 1 89 ? -10.266 -5.414 -12.008 1 96.69 89 LYS A N 1
ATOM 641 C CA . LYS A 1 89 ? -9.555 -5.098 -10.773 1 96.69 89 LYS A CA 1
ATOM 642 C C . LYS A 1 89 ? -9.016 -6.363 -10.109 1 96.69 89 LYS A C 1
ATOM 644 O O . LYS A 1 89 ? -9.617 -6.883 -9.172 1 96.69 89 LYS A O 1
ATOM 649 N N . GLU A 1 90 ? -7.906 -6.793 -10.547 1 97.75 90 GLU A N 1
ATOM 650 C CA . GLU A 1 90 ? -7.453 -8.148 -10.258 1 97.75 90 GLU A CA 1
ATOM 651 C C . GLU A 1 90 ? -6.645 -8.195 -8.969 1 97.75 90 GLU A C 1
ATOM 653 O O . GLU A 1 90 ? -6.262 -9.273 -8.508 1 97.75 90 GLU A O 1
ATOM 658 N N . SER A 1 91 ? -6.398 -7.047 -8.43 1 98.5 91 SER A N 1
ATOM 659 C CA . SER A 1 91 ? -5.723 -6.98 -7.141 1 98.5 91 SER A CA 1
ATOM 660 C C . SER A 1 91 ? -6.207 -5.789 -6.32 1 98.5 91 SER A C 1
ATOM 662 O O . SER A 1 91 ? -6.824 -4.867 -6.859 1 98.5 91 SER A O 1
ATOM 664 N N . ALA A 1 92 ? -6.012 -5.859 -5.031 1 98.31 92 ALA A N 1
ATOM 665 C CA . ALA A 1 92 ? -6.367 -4.754 -4.145 1 98.31 92 ALA A CA 1
ATOM 666 C C . ALA A 1 92 ? -5.477 -4.738 -2.906 1 98.31 92 ALA A C 1
ATOM 668 O O . ALA A 1 92 ? -5.113 -5.797 -2.383 1 98.31 92 ALA A O 1
ATOM 669 N N . LEU A 1 93 ? -5.121 -3.584 -2.525 1 97.75 93 LEU A N 1
ATOM 670 C CA . LEU A 1 93 ? -4.293 -3.336 -1.351 1 97.75 93 LEU A CA 1
ATOM 671 C C . LEU A 1 93 ? -5.137 -2.834 -0.185 1 97.75 93 LEU A C 1
ATOM 673 O O . LEU A 1 93 ? -5.934 -1.905 -0.345 1 97.75 93 LEU A O 1
ATOM 677 N N . PHE A 1 94 ? -4.965 -3.408 0.973 1 95.94 94 PHE A N 1
ATOM 678 C CA . PHE A 1 94 ? -5.73 -3.016 2.148 1 95.94 94 PHE A CA 1
ATOM 679 C C . PHE A 1 94 ? -4.801 -2.65 3.303 1 95.94 94 PHE A C 1
ATOM 681 O O . PHE A 1 94 ? -3.852 -3.379 3.596 1 95.94 94 PHE A O 1
ATOM 688 N N . LYS A 1 95 ? -4.961 -1.535 3.885 1 91.31 95 LYS A N 1
ATOM 689 C CA . LYS A 1 95 ? -4.301 -1.204 5.145 1 91.31 95 LYS A CA 1
ATOM 690 C C . LYS A 1 95 ? -4.914 -1.975 6.309 1 91.31 95 LYS A C 1
ATOM 692 O O . LYS A 1 95 ? -6.141 -2.016 6.453 1 91.31 95 LYS A O 1
ATOM 697 N N . ILE A 1 96 ? -3.955 -2.727 7.047 1 88.5 96 ILE A N 1
ATOM 698 C CA . ILE A 1 96 ? -4.461 -3.506 8.172 1 88.5 96 ILE A CA 1
ATOM 699 C C . ILE A 1 96 ? -3.826 -3.008 9.469 1 88.5 96 ILE A C 1
ATOM 701 O O . ILE A 1 96 ? -2.662 -2.602 9.484 1 88.5 96 ILE A O 1
ATOM 705 N N . ASN A 1 97 ? -4.367 -2.326 10.352 1 68.62 97 ASN A N 1
ATOM 706 C CA . ASN A 1 97 ? -3.82 -1.893 11.641 1 68.62 97 ASN A CA 1
ATOM 707 C C . ASN A 1 97 ? -3.197 -3.057 12.406 1 68.62 97 ASN A C 1
ATOM 709 O O . ASN A 1 97 ? -3.887 -3.762 13.141 1 68.62 97 ASN A O 1
ATOM 713 N N . SER A 1 98 ? -2.111 -3.609 11.93 1 59.66 98 SER A N 1
ATOM 714 C CA . SER A 1 98 ? -1.523 -4.727 12.664 1 59.66 98 SER A CA 1
ATOM 715 C C . SER A 1 98 ? -0.599 -4.234 13.773 1 59.66 98 SER A C 1
ATOM 717 O O . SER A 1 98 ? 0.117 -5.027 14.391 1 59.66 98 SER A O 1
ATOM 719 N N . ASN A 1 99 ? -0.397 -2.854 13.883 1 51.84 99 ASN A N 1
ATOM 720 C CA . ASN A 1 99 ? 0.548 -2.426 14.906 1 51.84 99 ASN A CA 1
ATOM 721 C C . ASN A 1 99 ? 0.018 -2.707 16.312 1 51.84 99 ASN A C 1
ATOM 723 O O . ASN A 1 99 ? -1.027 -2.184 16.703 1 51.84 99 ASN A O 1
ATOM 727 N N . PRO A 1 100 ? 0.717 -3.566 16.953 1 46.09 100 PRO A N 1
ATOM 728 C CA . PRO A 1 100 ? 0.407 -3.832 18.359 1 46.09 100 PRO A CA 1
ATOM 729 C C . PRO A 1 100 ? 0.398 -2.566 19.203 1 46.09 100 PRO A C 1
ATOM 731 O O . PRO A 1 100 ? -0.253 -2.525 20.266 1 46.09 100 PRO A O 1
ATOM 734 N N . SER A 1 101 ? 1.247 -1.649 18.859 1 44.06 101 SER A N 1
ATOM 735 C CA . SER A 1 101 ? 1.501 -0.602 19.844 1 44.06 101 SER A CA 1
ATOM 736 C C . SER A 1 101 ? 0.27 0.274 20.047 1 44.06 101 SER A C 1
ATOM 738 O O . SER A 1 101 ? 0.131 0.926 21.078 1 44.06 101 SER A O 1
ATOM 740 N N . GLN A 1 102 ? -0.365 0.703 19.031 1 42.59 102 GLN A N 1
ATOM 741 C CA . GLN A 1 102 ? -1.406 1.688 19.297 1 42.59 102 GLN A CA 1
ATOM 742 C C . GLN A 1 102 ? -2.564 1.068 20.078 1 42.59 102 GLN A C 1
ATOM 744 O O . GLN A 1 102 ? -3.43 1.782 20.594 1 42.59 102 GLN A O 1
ATOM 749 N N . ASN A 1 103 ? -2.967 -0.113 19.828 1 39.22 103 ASN A N 1
ATOM 750 C CA . ASN A 1 103 ? -3.943 -0.658 20.766 1 39.22 103 ASN A CA 1
ATOM 751 C C . ASN A 1 103 ? -3.281 -1.101 22.078 1 39.22 103 ASN A C 1
ATOM 753 O O . ASN A 1 103 ? -2.521 -2.07 22.094 1 39.22 103 ASN A O 1
ATOM 757 N N . HIS A 1 104 ? -2.875 -0.227 23.031 1 37.62 104 HIS A N 1
ATOM 758 C CA . HIS A 1 104 ? -2.566 -0.523 24.422 1 37.62 104 HIS A CA 1
ATOM 759 C C . HIS A 1 104 ? -3.305 -1.77 24.906 1 37.62 104 HIS A C 1
ATOM 761 O O . HIS A 1 104 ? -3.227 -2.133 26.078 1 37.62 104 HIS A O 1
ATOM 767 N N . SER A 1 105 ? -4.582 -1.976 24.641 1 38.34 105 SER A N 1
ATOM 768 C CA . SER A 1 105 ? -5.066 -3.168 25.328 1 38.34 105 SER A CA 1
ATOM 769 C C . SER A 1 105 ? -4.148 -4.359 25.078 1 38.34 105 SER A C 1
ATOM 771 O O . SER A 1 105 ? -3.521 -4.457 24.031 1 38.34 105 SER A O 1
ATOM 773 N N . ASN A 1 106 ? -3.582 -4.996 26.172 1 38.44 106 ASN A N 1
ATOM 774 C CA . ASN A 1 106 ? -2.934 -6.301 26.219 1 38.44 106 ASN A CA 1
ATOM 775 C C . ASN A 1 106 ? -3.26 -7.145 25 1 38.44 106 ASN A C 1
ATOM 777 O O . ASN A 1 106 ? -3.432 -8.359 25.094 1 38.44 106 ASN A O 1
ATOM 781 N N . ALA A 1 107 ? -4.062 -6.656 24.094 1 39.38 107 ALA A N 1
ATOM 782 C CA . ALA A 1 107 ? -4.562 -7.586 23.078 1 39.38 107 ALA A CA 1
ATOM 783 C C . ALA A 1 107 ? -3.414 -8.188 22.281 1 39.38 107 ALA A C 1
ATOM 785 O O . ALA A 1 107 ? -2.617 -7.453 21.688 1 39.38 107 ALA A O 1
ATOM 786 N N . GLU A 1 108 ? -2.816 -9.258 22.688 1 45.81 108 GLU A N 1
ATOM 787 C CA . GLU A 1 108 ? -2.037 -10.25 21.969 1 45.81 108 GLU A CA 1
ATOM 788 C C . GLU A 1 108 ? -2.168 -10.062 20.453 1 45.81 108 GLU A C 1
ATOM 790 O O . GLU A 1 108 ? -3.254 -9.766 19.953 1 45.81 108 GLU A O 1
ATOM 795 N N . ASN A 1 109 ? -1.154 -9.562 19.797 1 55.16 109 ASN A N 1
ATOM 796 C CA . ASN A 1 109 ? -1.079 -9.562 18.328 1 55.16 109 ASN A CA 1
ATOM 797 C C . ASN A 1 109 ? -1.938 -10.664 17.719 1 55.16 109 ASN A C 1
ATOM 799 O O . ASN A 1 109 ? -1.476 -11.789 17.547 1 55.16 109 ASN A O 1
ATOM 803 N N . ASP A 1 110 ? -3.201 -10.586 18.047 1 70.31 110 ASP A N 1
ATOM 804 C CA . ASP A 1 110 ? -4.059 -11.641 17.516 1 70.31 110 ASP A CA 1
ATOM 805 C C . ASP A 1 110 ? -3.871 -11.797 16 1 70.31 110 ASP A C 1
ATOM 807 O O . ASP A 1 110 ? -3.822 -10.812 15.273 1 70.31 110 ASP A O 1
ATOM 811 N N . GLY A 1 111 ? -3.299 -12.867 15.555 1 87.5 111 GLY A N 1
ATOM 812 C CA . GLY A 1 111 ? -3.135 -13.25 14.164 1 87.5 111 GLY A CA 1
ATOM 813 C C . GLY A 1 111 ? -4.266 -12.766 13.273 1 87.5 111 GLY A C 1
ATOM 814 O O . GLY A 1 111 ? -5.359 -12.469 13.758 1 87.5 111 GLY A O 1
ATOM 815 N N . ILE A 1 112 ? -4.012 -12.477 12.125 1 92.38 112 ILE A N 1
ATOM 816 C CA . ILE A 1 112 ? -4.945 -11.953 11.133 1 92.38 112 ILE A CA 1
ATOM 817 C C . ILE A 1 112 ? -5.367 -13.07 10.18 1 92.38 112 ILE A C 1
ATOM 819 O O . ILE A 1 112 ? -4.539 -13.883 9.766 1 92.38 112 ILE A O 1
ATOM 823 N N . VAL A 1 113 ? -6.668 -13.102 9.914 1 95.44 113 VAL A N 1
ATOM 824 C CA . VAL A 1 113 ? -7.203 -14.031 8.922 1 95.44 113 VAL A CA 1
ATOM 825 C C . VAL A 1 113 ? -7.887 -13.258 7.801 1 95.44 113 VAL A C 1
ATOM 827 O O . VAL A 1 113 ? -8.758 -12.422 8.055 1 95.44 113 VAL A O 1
ATOM 830 N N . ILE A 1 114 ? -7.523 -13.484 6.59 1 97.44 114 ILE A N 1
ATOM 831 C CA . ILE A 1 114 ? -8.18 -12.922 5.414 1 97.44 114 ILE A CA 1
ATOM 832 C C . ILE A 1 114 ? -9.164 -13.938 4.84 1 97.44 114 ILE A C 1
ATOM 834 O O . ILE A 1 114 ? -8.797 -15.094 4.586 1 97.44 114 ILE A O 1
ATOM 838 N N . GLY A 1 115 ? -10.367 -13.57 4.773 1 97.38 115 GLY A N 1
ATOM 839 C CA . GLY A 1 115 ? -11.375 -14.375 4.098 1 97.38 115 GLY A CA 1
ATOM 840 C C . GLY A 1 115 ? -11.703 -13.867 2.705 1 97.38 115 GLY A C 1
ATOM 841 O O . GLY A 1 115 ? -11.883 -12.672 2.5 1 97.38 115 GLY A O 1
ATOM 842 N N . VAL A 1 116 ? -11.758 -14.719 1.752 1 98.19 116 VAL A N 1
ATOM 843 C CA . VAL A 1 116 ? -12.164 -14.414 0.384 1 98.19 116 VAL A CA 1
ATOM 844 C C . VAL A 1 116 ? -13.422 -15.203 0.027 1 98.19 116 VAL A C 1
ATOM 846 O O . VAL A 1 116 ? -13.453 -16.422 0.176 1 98.19 116 VAL A O 1
ATOM 849 N N . SER A 1 117 ? -14.461 -14.523 -0.367 1 97.69 117 SER A N 1
ATOM 850 C CA . SER A 1 117 ? -15.727 -15.164 -0.717 1 97.69 117 SER A CA 1
ATOM 851 C C . SER A 1 117 ? -16.172 -14.766 -2.119 1 97.69 117 SER A C 1
ATOM 853 O O . SER A 1 117 ? -16.234 -13.57 -2.443 1 97.69 117 SER A O 1
ATOM 855 N N . ILE A 1 118 ? -16.422 -15.727 -2.957 1 98.12 118 ILE A N 1
ATOM 856 C CA . ILE A 1 118 ? -17 -15.438 -4.27 1 98.12 118 ILE A CA 1
ATOM 857 C C . ILE A 1 118 ? -18.484 -15.156 -4.137 1 98.12 118 ILE A C 1
ATOM 859 O O . ILE A 1 118 ? -19.25 -16.031 -3.701 1 98.12 118 ILE A O 1
ATOM 863 N N . GLU A 1 119 ? -18.891 -14.016 -4.445 1 98.44 119 GLU A N 1
ATOM 864 C CA . GLU A 1 119 ? -20.25 -13.523 -4.297 1 98.44 119 GLU A CA 1
ATOM 865 C C . GLU A 1 119 ? -20.734 -12.828 -5.57 1 98.44 119 GLU A C 1
ATOM 867 O O . GLU A 1 119 ? -19.953 -12.625 -6.504 1 98.44 119 GLU A O 1
ATOM 872 N N . SER A 1 120 ? -22.094 -12.523 -5.617 1 98.25 120 SER A N 1
ATOM 873 C CA . SER A 1 120 ? -22.594 -11.781 -6.773 1 98.25 120 SER A CA 1
ATOM 874 C C . SER A 1 120 ? -21.891 -10.43 -6.906 1 98.25 120 SER A C 1
ATOM 876 O O . SER A 1 120 ? -21.688 -9.734 -5.91 1 98.25 120 SER A O 1
ATOM 878 N N . ALA A 1 121 ? -21.516 -10.102 -8.133 1 98.12 121 ALA A N 1
ATOM 879 C CA . ALA A 1 121 ? -20.859 -8.812 -8.375 1 98.12 121 ALA A CA 1
ATOM 880 C C . ALA A 1 121 ? -21.734 -7.656 -7.891 1 98.12 121 ALA A C 1
ATOM 882 O O . ALA A 1 121 ? -21.219 -6.656 -7.383 1 98.12 121 ALA A O 1
ATOM 883 N N . GLU A 1 122 ? -23 -7.785 -8.062 1 97.69 122 GLU A N 1
ATOM 884 C CA . GLU A 1 122 ? -23.938 -6.77 -7.633 1 97.69 122 GLU A CA 1
ATOM 885 C C . GLU A 1 122 ? -23.875 -6.551 -6.121 1 97.69 122 GLU A C 1
ATOM 887 O O . GLU A 1 122 ? -23.828 -5.414 -5.652 1 97.69 122 GLU A O 1
ATOM 892 N N . SER A 1 123 ? -23.906 -7.598 -5.371 1 97.69 123 SER A N 1
ATOM 893 C CA . SER A 1 123 ? -23.844 -7.527 -3.914 1 97.69 123 SER A CA 1
ATOM 894 C C . SER A 1 123 ? -22.547 -6.875 -3.441 1 97.69 123 SER A C 1
ATOM 896 O O . SER A 1 123 ? -22.562 -6.016 -2.561 1 97.69 123 SER A O 1
ATOM 898 N N . VAL A 1 124 ? -21.422 -7.297 -4.023 1 98 124 VAL A N 1
ATOM 899 C CA . VAL A 1 124 ? -20.125 -6.75 -3.666 1 98 124 VAL A CA 1
ATOM 900 C C . VAL A 1 124 ? -20.062 -5.266 -4.008 1 98 124 VAL A C 1
ATOM 902 O O . VAL A 1 124 ? -19.562 -4.457 -3.219 1 98 124 VAL A O 1
ATOM 905 N N . GLY A 1 125 ? -20.547 -4.93 -5.164 1 97.12 125 GLY A N 1
ATOM 906 C CA . GLY A 1 125 ? -20.609 -3.539 -5.578 1 97.12 125 GLY A CA 1
ATOM 907 C C . GLY A 1 125 ? -21.391 -2.658 -4.613 1 97.12 125 GLY A C 1
ATOM 908 O O . GLY A 1 125 ? -20.969 -1.54 -4.312 1 97.12 125 GLY A O 1
ATOM 909 N N . GLN A 1 126 ? -22.562 -3.119 -4.191 1 96.75 126 GLN A N 1
ATOM 910 C CA . GLN A 1 126 ? -23.391 -2.379 -3.244 1 96.75 126 GLN A CA 1
ATOM 911 C C . GLN A 1 126 ? -22.641 -2.133 -1.937 1 96.75 126 GLN A C 1
ATOM 913 O O . GLN A 1 126 ? -22.719 -1.041 -1.37 1 96.75 126 GLN A O 1
ATOM 918 N N . ARG A 1 127 ? -21.938 -3.113 -1.461 1 96.19 127 ARG A N 1
ATOM 919 C CA . ARG A 1 127 ? -21.172 -2.979 -0.218 1 96.19 127 ARG A CA 1
ATOM 920 C C . ARG A 1 127 ? -20.016 -2.016 -0.39 1 96.19 127 ARG A C 1
ATOM 922 O O . ARG A 1 127 ? -19.656 -1.278 0.536 1 96.19 127 ARG A O 1
ATOM 929 N N . LEU A 1 128 ? -19.391 -2.07 -1.572 1 95.5 128 LEU A N 1
ATOM 930 C CA . LEU A 1 128 ? -18.312 -1.137 -1.863 1 95.5 128 LEU A CA 1
ATOM 931 C C . LEU A 1 128 ? -18.812 0.303 -1.828 1 95.5 128 LEU A C 1
ATOM 933 O O . LEU A 1 128 ? -18.125 1.189 -1.31 1 95.5 128 LEU A O 1
ATOM 937 N N . GLU A 1 129 ? -19.969 0.498 -2.398 1 93.5 129 GLU A N 1
ATOM 938 C CA . GLU A 1 129 ? -20.578 1.824 -2.389 1 93.5 129 GLU A CA 1
ATOM 939 C C . GLU A 1 129 ? -20.875 2.283 -0.963 1 93.5 129 GLU A C 1
ATOM 941 O O . GLU A 1 129 ? -20.672 3.451 -0.625 1 93.5 129 GLU A O 1
ATOM 946 N N . GLN A 1 130 ? -21.375 1.364 -0.185 1 92.38 130 GLN A N 1
ATOM 947 C CA . GLN A 1 130 ? -21.656 1.677 1.209 1 92.38 130 GLN A CA 1
ATOM 948 C C . GLN A 1 130 ? -20.391 2.041 1.972 1 92.38 130 GLN A C 1
ATOM 950 O O . GLN A 1 130 ? -20.391 2.969 2.783 1 92.38 130 GLN A O 1
ATOM 955 N N . LEU A 1 131 ? -19.344 1.271 1.751 1 89.31 131 LEU A N 1
ATOM 956 C CA . LEU A 1 131 ? -18.047 1.534 2.377 1 89.31 131 LEU A CA 1
ATOM 957 C C . LEU A 1 131 ? -17.562 2.939 2.047 1 89.31 131 LEU A C 1
ATOM 959 O O . LEU A 1 131 ? -17.031 3.641 2.914 1 89.31 131 LEU A O 1
ATOM 963 N N . SER A 1 132 ? -17.641 3.318 0.789 1 85.12 132 SER A N 1
ATOM 964 C CA . SER A 1 132 ? -17.234 4.645 0.337 1 85.12 132 SER A CA 1
ATOM 965 C C . SER A 1 132 ? -18.094 5.734 0.987 1 85.12 132 SER A C 1
ATOM 967 O O . SER A 1 132 ? -17.578 6.801 1.339 1 85.12 132 SER A O 1
ATOM 969 N N . ALA A 1 133 ? -19.375 5.457 1.122 1 80.19 133 ALA A N 1
ATOM 970 C CA . ALA A 1 133 ? -20.281 6.418 1.737 1 80.19 133 ALA A CA 1
ATOM 971 C C . ALA A 1 133 ? -19.953 6.617 3.215 1 80.19 133 ALA A C 1
ATOM 973 O O . ALA A 1 133 ? -20.031 7.734 3.729 1 80.19 133 ALA A O 1
ATOM 974 N N . ASP A 1 134 ? -19.641 5.555 3.867 1 77.62 134 ASP A N 1
ATOM 975 C CA . ASP A 1 134 ? -19.281 5.617 5.281 1 77.62 134 ASP A CA 1
ATOM 976 C C . ASP A 1 134 ? -18.016 6.43 5.488 1 77.62 134 ASP A C 1
ATOM 978 O O . ASP A 1 134 ? -17.891 7.18 6.461 1 77.62 134 ASP A O 1
ATOM 982 N N . LYS A 1 135 ? -17.047 6.223 4.633 1 66.88 135 LYS A N 1
ATOM 983 C CA . LYS A 1 135 ? -15.805 6.984 4.703 1 66.88 135 LYS A CA 1
ATOM 984 C C . LYS A 1 135 ? -16.062 8.477 4.52 1 66.88 135 LYS A C 1
ATOM 986 O O . LYS A 1 135 ? -15.461 9.305 5.203 1 66.88 135 LYS A O 1
ATOM 991 N N . THR A 1 136 ? -16.906 8.727 3.584 1 58.53 136 THR A N 1
ATOM 992 C CA . THR A 1 136 ? -17.266 10.117 3.332 1 58.53 136 THR A CA 1
ATOM 993 C C . THR A 1 136 ? -18.047 10.695 4.504 1 58.53 136 THR A C 1
ATOM 995 O O . THR A 1 136 ? -17.812 11.836 4.914 1 58.53 136 THR A O 1
ATOM 998 N N . ALA A 1 137 ? -19.031 9.875 5.023 1 51.81 137 ALA A N 1
ATOM 999 C CA . ALA A 1 137 ? -19.844 10.344 6.137 1 51.81 137 ALA A CA 1
ATOM 1000 C C . ALA A 1 137 ? -19 10.516 7.398 1 51.81 137 ALA A C 1
ATOM 1002 O O . ALA A 1 137 ? -19.219 11.461 8.164 1 51.81 137 ALA A O 1
ATOM 1003 N N . ASN A 1 138 ? -18.312 9.352 7.691 1 48.41 138 ASN A N 1
ATOM 1004 C CA . ASN A 1 138 ? -17.438 9.453 8.852 1 48.41 138 ASN A CA 1
ATOM 1005 C C . ASN A 1 138 ? -16.344 10.5 8.641 1 48.41 138 ASN A C 1
ATOM 1007 O O . ASN A 1 138 ? -15.859 11.102 9.609 1 48.41 138 ASN A O 1
ATOM 1011 N N . SER A 1 139 ? -15.93 10.477 7.375 1 42.22 139 SER A N 1
ATOM 1012 C CA . SER A 1 139 ? -15.078 11.617 7.074 1 42.22 139 SER A CA 1
ATOM 1013 C C . SER A 1 139 ? -15.812 12.938 7.297 1 42.22 139 SER A C 1
ATOM 1015 O O . SER A 1 139 ? -15.188 13.961 7.602 1 42.22 139 SER A O 1
ATOM 1017 N N . SER A 1 140 ? -17.188 12.969 6.977 1 36.41 140 SER A N 1
ATOM 1018 C CA . SER A 1 140 ? -17.953 14.156 7.328 1 36.41 140 SER A CA 1
ATOM 1019 C C . SER A 1 140 ? -18.078 14.305 8.836 1 36.41 140 SER A C 1
ATOM 1021 O O . SER A 1 140 ? -18.125 15.422 9.359 1 36.41 140 SER A O 1
ATOM 1023 N N . ALA A 1 141 ? -18.547 13.18 9.625 1 34.38 141 ALA A N 1
ATOM 1024 C CA . ALA A 1 141 ? -18.578 13.383 11.07 1 34.38 141 ALA A CA 1
ATOM 1025 C C . ALA A 1 141 ? -17.156 13.375 11.648 1 34.38 141 ALA A C 1
ATOM 1027 O O . ALA A 1 141 ? -16.797 14.234 12.453 1 34.38 141 ALA A O 1
ATOM 1028 N N . SER A 1 142 ? -16.672 12 12 1 31.7 142 SER A N 1
ATOM 1029 C CA . SER A 1 142 ? -15.312 11.734 12.445 1 31.7 142 SER A CA 1
ATOM 1030 C C . SER A 1 142 ? -14.336 11.758 11.266 1 31.7 142 SER A C 1
ATOM 1032 O O . SER A 1 142 ? -14.391 10.891 10.391 1 31.7 142 SER A O 1
ATOM 1034 N N . ASN A 1 143 ? -14.227 12.539 10.477 1 30.53 143 ASN A N 1
ATOM 1035 C CA . ASN A 1 143 ? -13.242 12.859 9.445 1 30.53 143 ASN A CA 1
ATOM 1036 C C . ASN A 1 143 ? -11.875 12.242 9.766 1 30.53 143 ASN A C 1
ATOM 1038 O O . ASN A 1 143 ? -10.898 12.969 9.969 1 30.53 143 ASN A O 1
ATOM 1042 N N . SER A 1 144 ? -11.734 11.227 10.562 1 29.75 144 SER A N 1
ATOM 1043 C CA . SER A 1 144 ? -10.492 10.68 11.086 1 29.75 144 SER A CA 1
ATOM 1044 C C . SER A 1 144 ? -9.781 9.82 10.047 1 29.75 144 SER A C 1
ATOM 1046 O O . SER A 1 144 ? -8.969 8.961 10.391 1 29.75 144 SER A O 1
ATOM 1048 N N . ASN A 1 145 ? -10.391 9.102 9.039 1 32.75 145 ASN A N 1
ATOM 1049 C CA . ASN A 1 145 ? -9.375 8.664 8.094 1 32.75 145 ASN A CA 1
ATOM 1050 C C . ASN A 1 145 ? -8.219 9.656 8.016 1 32.75 145 ASN A C 1
ATOM 1052 O O . ASN A 1 145 ? -8.422 10.836 7.723 1 32.75 145 ASN A O 1
ATOM 1056 N N . THR A 1 146 ? -7.348 9.5 8.867 1 34.16 146 THR A N 1
ATOM 1057 C CA . THR A 1 146 ? -6.238 10.438 9.031 1 34.16 146 THR A CA 1
ATOM 1058 C C . THR A 1 146 ? -5.844 11.055 7.695 1 34.16 146 THR A C 1
ATOM 1060 O O . THR A 1 146 ? -4.984 10.523 6.988 1 34.16 146 THR A O 1
ATOM 1063 N N . ALA A 1 147 ? -6.68 11.07 6.766 1 38.75 147 ALA A N 1
ATOM 1064 C CA . ALA A 1 147 ? -6.457 11.953 5.621 1 38.75 147 ALA A CA 1
ATOM 1065 C C . ALA A 1 147 ? -5.922 13.312 6.07 1 38.75 147 ALA A C 1
ATOM 1067 O O . ALA A 1 147 ? -6.492 13.945 6.965 1 38.75 147 ALA A O 1
ATOM 1068 N N . GLN A 1 148 ? -4.75 13.336 6.09 1 44.94 148 GLN A N 1
ATOM 1069 C CA . GLN A 1 148 ? -4.035 14.562 6.422 1 44.94 148 GLN A CA 1
ATOM 1070 C C . GLN A 1 148 ? -4.809 15.797 5.957 1 44.94 148 GLN A C 1
ATOM 1072 O O . GLN A 1 148 ? -5.141 15.914 4.777 1 44.94 148 GLN A O 1
ATOM 1077 N N . MET A 1 149 ? -6.062 16.188 6.77 1 50.5 149 MET A N 1
ATOM 1078 C CA . MET A 1 149 ? -6.621 17.5 6.477 1 50.5 149 MET A CA 1
ATOM 1079 C C . MET A 1 149 ? -5.633 18.344 5.68 1 50.5 149 MET A C 1
ATOM 1081 O O . MET A 1 149 ? -4.453 18.438 6.035 1 50.5 149 MET A O 1
ATOM 1085 N N . PRO A 1 150 ? -6.137 18.531 4.406 1 59.94 150 PRO A N 1
ATOM 1086 C CA . PRO A 1 150 ? -5.211 19.453 3.744 1 59.94 150 PRO A CA 1
ATOM 1087 C C . PRO A 1 150 ? -4.676 20.531 4.688 1 59.94 150 PRO A C 1
ATOM 1089 O O . PRO A 1 150 ? -5.398 21 5.566 1 59.94 150 PRO A O 1
ATOM 1092 N N . THR A 1 151 ? -3.527 20.672 4.676 1 67.44 151 THR A N 1
ATOM 1093 C CA . THR A 1 151 ? -2.863 21.656 5.516 1 67.44 151 THR A CA 1
ATOM 1094 C C . THR A 1 151 ? -3.65 22.969 5.535 1 67.44 151 THR A C 1
ATOM 1096 O O . THR A 1 151 ? -3.77 23.609 6.582 1 67.44 151 THR A O 1
ATOM 1099 N N . SER A 1 152 ? -4.309 23.266 4.391 1 75.25 152 SER A N 1
ATOM 1100 C CA . SER A 1 152 ? -5.086 24.5 4.297 1 75.25 152 SER A CA 1
ATOM 1101 C C . SER A 1 152 ? -6.316 24.438 5.195 1 75.25 152 SER A C 1
ATOM 1103 O O . SER A 1 152 ? -6.645 25.422 5.871 1 75.25 152 SER A O 1
ATOM 1105 N N . LEU A 1 153 ? -6.93 23.328 5.188 1 75.94 153 LEU A N 1
ATOM 1106 C CA . LEU A 1 153 ? -8.125 23.188 6.016 1 75.94 153 LEU A CA 1
ATOM 1107 C C . LEU A 1 153 ? -7.754 23.125 7.496 1 75.94 153 LEU A C 1
ATOM 1109 O O . LEU A 1 153 ? -8.43 23.734 8.336 1 75.94 153 LEU A O 1
ATOM 1113 N N . LEU A 1 154 ? -6.727 22.406 7.742 1 75.5 154 LEU A N 1
ATOM 1114 C CA . LEU A 1 154 ? -6.23 22.344 9.117 1 75.5 154 LEU A CA 1
ATOM 1115 C C . LEU A 1 154 ? -5.859 23.734 9.617 1 75.5 154 LEU A C 1
ATOM 1117 O O . LEU A 1 154 ? -6.211 24.109 10.742 1 75.5 154 LEU A O 1
ATOM 1121 N N . ALA A 1 155 ? -5.164 24.547 8.828 1 80.88 155 ALA A N 1
ATOM 1122 C CA . ALA A 1 155 ? -4.789 25.906 9.172 1 80.88 155 ALA A CA 1
ATOM 1123 C C . ALA A 1 155 ? -6.027 26.781 9.422 1 80.88 155 ALA A C 1
ATOM 1125 O O . ALA A 1 155 ? -6.082 27.531 10.398 1 80.88 155 ALA A O 1
ATOM 1126 N N . GLN A 1 156 ? -7.008 26.625 8.602 1 82.38 156 GLN A N 1
ATOM 1127 C CA . GLN A 1 156 ? -8.25 27.375 8.727 1 82.38 156 GLN A CA 1
ATOM 1128 C C . GLN A 1 156 ? -8.969 27.047 10.031 1 82.38 156 GLN A C 1
ATOM 1130 O O . GLN A 1 156 ? -9.469 27.938 10.719 1 82.38 156 GLN A O 1
ATOM 1135 N N . ARG A 1 157 ? -8.984 25.828 10.367 1 83.38 157 ARG A N 1
ATOM 1136 C CA . ARG A 1 157 ? -9.664 25.406 11.586 1 83.38 157 ARG A CA 1
ATOM 1137 C C . ARG A 1 157 ? -8.93 25.906 12.82 1 83.38 157 ARG A C 1
ATOM 1139 O O . ARG A 1 157 ? -9.562 26.297 13.805 1 83.38 157 ARG A O 1
ATOM 1146 N N . ILE A 1 158 ? -7.633 25.844 12.789 1 84.5 158 ILE A N 1
ATOM 1147 C CA . ILE A 1 158 ? -6.824 26.344 13.898 1 84.5 158 ILE A CA 1
ATOM 1148 C C . ILE A 1 158 ? -7.094 27.828 14.094 1 84.5 158 ILE A C 1
ATOM 1150 O O . ILE A 1 158 ? -7.348 28.281 15.219 1 84.5 158 ILE A O 1
ATOM 1154 N N . ILE A 1 159 ? -7.109 28.625 12.984 1 85.19 159 ILE A N 1
ATOM 1155 C CA . ILE A 1 159 ? -7.289 30.062 13.047 1 85.19 159 ILE A CA 1
ATOM 1156 C C . ILE A 1 159 ? -8.711 30.391 13.5 1 85.19 159 ILE A C 1
ATOM 1158 O O . ILE A 1 159 ? -8.914 31.297 14.32 1 85.19 159 ILE A O 1
ATOM 1162 N N . GLN A 1 160 ? -9.672 29.656 12.992 1 86.06 160 GLN A N 1
ATOM 1163 C CA . GLN A 1 160 ? -11.062 29.859 13.398 1 86.06 160 GLN A CA 1
ATOM 1164 C C . GLN A 1 160 ? -11.242 29.594 14.891 1 86.06 160 GLN A C 1
ATOM 1166 O O . GLN A 1 160 ? -11.961 30.312 15.57 1 86.06 160 GLN A O 1
ATOM 1171 N N . ASN A 1 161 ? -10.664 28.562 15.406 1 84 161 ASN A N 1
ATOM 1172 C CA . ASN A 1 161 ? -10.688 28.266 16.844 1 84 161 ASN A CA 1
ATOM 1173 C C . ASN A 1 161 ? -10.102 29.422 17.656 1 84 161 ASN A C 1
ATOM 1175 O O . ASN A 1 161 ? -10.664 29.812 18.672 1 84 161 ASN A O 1
ATOM 1179 N N . ALA A 1 162 ? -8.953 29.953 17.172 1 85.62 162 ALA A N 1
ATOM 1180 C CA . ALA A 1 162 ? -8.32 31.109 17.812 1 85.62 162 ALA A CA 1
ATOM 1181 C C . ALA A 1 162 ? -9.25 32.312 17.844 1 85.62 162 ALA A C 1
ATOM 1183 O O . ALA A 1 162 ? -9.461 32.938 18.891 1 85.62 162 ALA A O 1
ATOM 1184 N N . TYR A 1 163 ? -9.891 32.594 16.719 1 83.69 163 TYR A N 1
ATOM 1185 C CA . TYR A 1 163 ? -10.789 33.75 16.609 1 83.69 163 TYR A CA 1
ATOM 1186 C C . TYR A 1 163 ? -11.961 33.594 17.578 1 83.69 163 TYR A C 1
ATOM 1188 O O . TYR A 1 163 ? -12.32 34.562 18.266 1 83.69 163 TYR A O 1
ATOM 1196 N N . ASN A 1 164 ? -12.523 32.469 17.625 1 83.81 164 ASN A N 1
ATOM 1197 C CA . ASN A 1 164 ? -13.672 32.219 18.484 1 83.81 164 ASN A CA 1
ATOM 1198 C C . ASN A 1 164 ? -13.312 32.344 19.953 1 83.81 164 ASN A C 1
ATOM 1200 O O . ASN A 1 164 ? -14.102 32.875 20.75 1 83.81 164 ASN A O 1
ATOM 1204 N N . SER A 1 165 ? -12.109 31.906 20.297 1 85.69 165 SER A N 1
ATOM 1205 C CA . SER A 1 165 ? -11.672 31.953 21.688 1 85.69 165 SER A CA 1
ATOM 1206 C C . SER A 1 165 ? -11.242 33.375 22.078 1 85.69 165 SER A C 1
ATOM 1208 O O . SER A 1 165 ? -11.508 33.812 23.188 1 85.69 165 SER A O 1
ATOM 1210 N N . LEU A 1 166 ? -10.586 34.156 21.125 1 83.69 166 LEU A N 1
ATOM 1211 C CA . LEU A 1 166 ? -9.992 35.438 21.438 1 83.69 166 LEU A CA 1
ATOM 1212 C C . LEU A 1 166 ? -11.016 36.562 21.297 1 83.69 166 LEU A C 1
ATOM 1214 O O . LEU A 1 166 ? -10.844 37.656 21.859 1 83.69 166 LEU A O 1
ATOM 1218 N N . ALA A 1 167 ? -12.117 36.312 20.547 1 81.5 167 ALA A N 1
ATOM 1219 C CA . ALA A 1 167 ? -13.172 37.312 20.359 1 81.5 167 ALA A CA 1
ATOM 1220 C C . ALA A 1 167 ? -13.703 37.781 21.703 1 81.5 167 ALA A C 1
ATOM 1222 O O . ALA A 1 167 ? -14.055 38.969 21.859 1 81.5 167 ALA A O 1
ATOM 1223 N N . GLY A 1 168 ? -13.672 36.969 22.703 1 81.06 168 GLY A N 1
ATOM 1224 C CA . GLY A 1 168 ? -14.164 37.312 24.031 1 81.06 168 GLY A CA 1
ATOM 1225 C C . GLY A 1 168 ? -13.242 38.281 24.766 1 81.06 168 GLY A C 1
ATOM 1226 O O . GLY A 1 168 ? -13.656 38.906 25.75 1 81.06 168 GLY A O 1
ATOM 1227 N N . TYR A 1 169 ? -12.016 38.375 24.312 1 81.31 169 TYR A N 1
ATOM 1228 C CA . TYR A 1 169 ? -11.039 39.219 24.969 1 81.31 169 TYR A CA 1
ATOM 1229 C C . TYR A 1 169 ? -10.844 40.531 24.203 1 81.31 169 TYR A C 1
ATOM 1231 O O . TYR A 1 169 ? -10.023 41.375 24.594 1 81.31 169 TYR A O 1
ATOM 1239 N N . THR A 1 170 ? -11.562 40.656 23.156 1 82.19 170 THR A N 1
ATOM 1240 C CA . THR A 1 170 ? -11.422 41.844 22.328 1 82.19 170 THR A CA 1
ATOM 1241 C C . THR A 1 170 ? -12.008 43.094 23.016 1 82.19 170 THR A C 1
ATOM 1243 O O . THR A 1 170 ? -13.016 42.969 23.719 1 82.19 170 THR A O 1
ATOM 1246 N N . GLN A 1 171 ? -11.203 44.188 23.172 1 78.25 171 GLN A N 1
ATOM 1247 C CA . GLN A 1 171 ? -11.641 45.469 23.734 1 78.25 171 GLN A CA 1
ATOM 1248 C C . GLN A 1 171 ? -11.344 46.625 22.781 1 78.25 171 GLN A C 1
ATOM 1250 O O . GLN A 1 171 ? -10.273 46.688 22.172 1 78.25 171 GLN A O 1
ATOM 1255 N N . PRO A 1 172 ? -12.359 47.344 22.516 1 78.88 172 PRO A N 1
ATOM 1256 C CA . PRO A 1 172 ? -12.086 48.531 21.719 1 78.88 172 PRO A CA 1
ATOM 1257 C C . PRO A 1 172 ? -11.188 49.531 22.438 1 78.88 172 PRO A C 1
ATOM 1259 O O . PRO A 1 172 ? -11.375 49.781 23.641 1 78.88 172 PRO A O 1
ATOM 1262 N N . ILE A 1 173 ? -10.062 49.812 21.875 1 74.06 173 ILE A N 1
ATOM 1263 C CA . ILE A 1 173 ? -9.203 50.781 22.531 1 74.06 173 ILE A CA 1
ATOM 1264 C C . ILE A 1 173 ? -9.125 52.031 21.672 1 74.06 173 ILE A C 1
ATOM 1266 O O . ILE A 1 173 ? -8.992 51.969 20.438 1 74.06 173 ILE A O 1
ATOM 1270 N N . GLY A 1 174 ? -9.109 53.188 22.375 1 66.75 174 GLY A N 1
ATOM 1271 C CA . GLY A 1 174 ? -8.898 54.5 21.797 1 66.75 174 GLY A CA 1
ATOM 1272 C C . GLY A 1 174 ? -10.125 55.031 21.094 1 66.75 174 GLY A C 1
ATOM 1273 O O . GLY A 1 174 ? -11.164 54.375 21.031 1 66.75 174 GLY A O 1
ATOM 1274 N N . PRO A 1 175 ? -10.031 56.188 20.75 1 67.88 175 PRO A N 1
ATOM 1275 C CA . PRO A 1 175 ? -11.164 56.906 20.172 1 67.88 175 PRO A CA 1
ATOM 1276 C C . PRO A 1 175 ? -11.742 56.219 18.938 1 67.88 175 PRO A C 1
ATOM 1278 O O . PRO A 1 175 ? -12.945 56.312 18.688 1 67.88 175 PRO A O 1
ATOM 1281 N N . GLY A 1 176 ? -11.031 55.469 18.25 1 68 176 GLY A N 1
ATOM 1282 C CA . GLY A 1 176 ? -11.469 54.844 17 1 68 176 GLY A CA 1
ATOM 1283 C C . GLY A 1 176 ? -12.008 53.438 17.188 1 68 176 GLY A C 1
ATOM 1284 O O . GLY A 1 176 ? -12.57 52.844 16.266 1 68 176 GLY A O 1
ATOM 1285 N N . GLY A 1 177 ? -12.055 52.969 18.391 1 80.19 177 GLY A N 1
ATOM 1286 C CA . GLY A 1 177 ? -12.664 51.719 18.734 1 80.19 177 GLY A CA 1
ATOM 1287 C C . GLY A 1 177 ? -11.961 50.531 18.094 1 80.19 177 GLY A C 1
ATOM 1288 O O . GLY A 1 177 ? -12.617 49.594 17.625 1 80.19 177 GLY A O 1
ATOM 1289 N N . VAL A 1 178 ? -10.641 50.594 18 1 78.81 178 VAL A N 1
ATOM 1290 C CA . VAL A 1 178 ? -9.914 49.469 17.391 1 78.81 178 VAL A CA 1
ATOM 1291 C C . VAL A 1 178 ? -9.922 48.281 18.344 1 78.81 178 VAL A C 1
ATOM 1293 O O . VAL A 1 178 ? -9.625 48.406 19.531 1 78.81 178 VAL A O 1
ATOM 1296 N N . GLU A 1 179 ? -10.438 47.156 17.672 1 85.06 179 GLU A N 1
ATOM 1297 C CA . GLU A 1 179 ? -10.469 45.938 18.469 1 85.06 179 GLU A CA 1
ATOM 1298 C C . GLU A 1 179 ? -9.07 45.375 18.625 1 85.06 179 GLU A C 1
ATOM 1300 O O . GLU A 1 179 ? -8.32 45.25 17.656 1 85.06 179 GLU A O 1
ATOM 1305 N N . VAL A 1 180 ? -8.641 45.219 19.875 1 85.25 180 VAL A N 1
ATOM 1306 C CA . VAL A 1 180 ? -7.309 44.688 20.156 1 85.25 180 VAL A CA 1
ATOM 1307 C C . VAL A 1 180 ? -7.422 43.438 21.016 1 85.25 180 VAL A C 1
ATOM 1309 O O . VAL A 1 180 ? -8.398 43.281 21.766 1 85.25 180 VAL A O 1
ATOM 1312 N N . VAL A 1 181 ? -6.48 42.562 20.797 1 84.38 181 VAL A N 1
ATOM 1313 C CA . VAL A 1 181 ? -6.375 41.344 21.609 1 84.38 181 VAL A CA 1
ATOM 1314 C C . VAL A 1 181 ? -5.059 41.344 22.391 1 84.38 181 VAL A C 1
ATOM 1316 O O . VAL A 1 181 ? -3.99 41.562 21.812 1 84.38 181 VAL A O 1
ATOM 1319 N N . PRO A 1 182 ? -5.207 41.219 23.703 1 85.56 182 PRO A N 1
ATOM 1320 C CA . PRO A 1 182 ? -3.959 41.094 24.469 1 85.56 182 PRO A CA 1
ATOM 1321 C C . PRO A 1 182 ? -3.154 39.844 24.078 1 85.56 182 PRO A C 1
ATOM 1323 O O . PRO A 1 182 ? -3.729 38.781 23.844 1 85.56 182 PRO A O 1
ATOM 1326 N N . LEU A 1 183 ? -1.872 40 23.938 1 84.44 183 LEU A N 1
ATOM 1327 C CA . LEU A 1 183 ? -1.004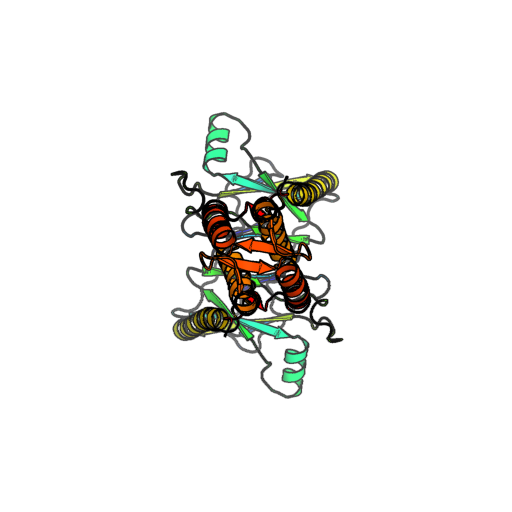 38.875 23.578 1 84.44 183 LEU A CA 1
ATOM 1328 C C . LEU A 1 183 ? -1.104 37.781 24.625 1 84.44 183 LEU A C 1
ATOM 1330 O O . LEU A 1 183 ? -0.997 36.594 24.297 1 84.44 183 LEU A O 1
ATOM 1334 N N . ARG A 1 184 ? -1.296 38.188 25.859 1 86.19 184 ARG A N 1
ATOM 1335 C CA . ARG A 1 184 ? -1.439 37.219 26.938 1 86.19 184 ARG A CA 1
ATOM 1336 C C . ARG A 1 184 ? -2.633 36.281 26.688 1 86.19 184 ARG A C 1
ATOM 1338 O O . ARG A 1 184 ? -2.58 35.094 26.984 1 86.19 184 ARG A O 1
ATOM 1345 N N . ALA A 1 185 ? -3.725 36.844 26.125 1 86.5 185 ALA A N 1
ATOM 1346 C CA . ALA A 1 185 ? -4.902 36.062 25.797 1 86.5 185 ALA A CA 1
ATOM 1347 C C . ALA A 1 185 ? -4.59 35.031 24.703 1 86.5 185 ALA A C 1
ATOM 1349 O O . ALA A 1 185 ? -5.047 33.906 24.766 1 86.5 185 ALA A O 1
ATOM 1350 N N . PHE A 1 186 ? -3.812 35.469 23.781 1 85.56 186 PHE A N 1
ATOM 1351 C CA . PHE A 1 186 ? -3.373 34.562 22.719 1 85.56 186 PHE A CA 1
ATOM 1352 C C . PHE A 1 186 ? -2.52 33.438 23.266 1 85.56 186 PHE A C 1
ATOM 1354 O O . PHE A 1 186 ? -2.723 32.281 22.922 1 85.56 186 PHE A O 1
ATOM 1361 N N . ASP A 1 187 ? -1.56 33.75 24.141 1 87.75 187 ASP A N 1
ATOM 1362 C CA . ASP A 1 187 ? -0.691 32.75 24.766 1 87.75 187 ASP A CA 1
ATOM 1363 C C . ASP A 1 187 ? -1.504 31.734 25.562 1 87.75 187 ASP A C 1
ATOM 1365 O O . ASP A 1 187 ? -1.234 30.531 25.516 1 87.75 187 ASP A O 1
ATOM 1369 N N . ASP A 1 188 ? -2.453 32.25 26.297 1 90.56 188 ASP A N 1
ATOM 1370 C CA . ASP A 1 188 ? -3.314 31.391 27.109 1 90.56 188 ASP A CA 1
ATOM 1371 C C . ASP A 1 188 ? -4.117 30.438 26.219 1 90.56 188 ASP A C 1
ATOM 1373 O O . ASP A 1 188 ? -4.234 29.25 26.531 1 90.56 188 ASP A O 1
ATOM 1377 N N . TRP A 1 189 ? -4.699 31 25.219 1 89.12 189 TRP A N 1
ATOM 1378 C CA . TRP A 1 189 ? -5.434 30.156 24.281 1 89.12 189 TRP A CA 1
ATOM 1379 C C . TRP A 1 189 ? -4.535 29.078 23.703 1 89.12 189 TRP A C 1
ATOM 1381 O O . TRP A 1 189 ? -4.934 27.906 23.625 1 89.12 189 TRP A O 1
ATOM 1391 N N . TRP A 1 190 ? -3.33 29.484 23.266 1 88.94 190 TRP A N 1
ATOM 1392 C CA . TRP A 1 190 ? -2.412 28.531 22.625 1 88.94 190 TRP A CA 1
ATOM 1393 C C . TRP A 1 190 ? -2.068 27.391 23.594 1 88.94 190 TRP A C 1
ATOM 1395 O O . TRP A 1 190 ? -2.037 26.219 23.188 1 88.94 190 TRP A O 1
ATOM 1405 N N . ARG A 1 191 ? -1.772 27.734 24.781 1 89.19 191 ARG A N 1
ATOM 1406 C CA . ARG A 1 191 ? -1.442 26.719 25.781 1 89.19 191 ARG A CA 1
ATOM 1407 C C . ARG A 1 191 ? -2.555 25.688 25.906 1 89.19 191 ARG A C 1
ATOM 1409 O O . ARG A 1 191 ? -2.291 24.484 25.906 1 89.19 191 ARG A O 1
ATOM 1416 N N . LYS A 1 192 ? -3.773 26.125 25.953 1 88.5 192 LYS A N 1
ATOM 1417 C CA . LYS A 1 192 ? -4.934 25.234 26.047 1 88.5 192 LYS A CA 1
ATOM 1418 C C . LYS A 1 192 ? -5.109 24.422 24.781 1 88.5 192 LYS A C 1
ATOM 1420 O O . LYS A 1 192 ? -5.359 23.219 24.828 1 88.5 192 LYS A O 1
ATOM 1425 N N . PHE A 1 193 ? -5 25.109 23.688 1 87.56 193 PHE A N 1
ATOM 1426 C CA . PHE A 1 193 ? -5.184 24.484 22.375 1 87.56 193 PHE A CA 1
ATOM 1427 C C . PHE A 1 193 ? -4.113 23.422 22.125 1 87.56 193 PHE A C 1
ATOM 1429 O O . PHE A 1 193 ? -4.418 22.312 21.672 1 87.56 193 PHE A O 1
ATOM 1436 N N . GLU A 1 194 ? -2.881 23.812 22.375 1 85.25 194 GLU A N 1
ATOM 1437 C CA . GLU A 1 194 ? -1.765 22.891 22.203 1 85.25 194 GLU A CA 1
ATOM 1438 C C . GLU A 1 194 ? -1.947 21.625 23.047 1 85.25 194 GLU A C 1
ATOM 1440 O O . GLU A 1 194 ? -1.7 20.516 22.562 1 85.25 194 GLU A O 1
ATOM 1445 N N . SER A 1 195 ? -2.301 21.844 24.25 1 85.44 195 SER A N 1
ATOM 1446 C CA . SER A 1 195 ? -2.578 20.703 25.125 1 85.44 195 SER A CA 1
ATOM 1447 C C . SER A 1 195 ? -3.668 19.812 24.547 1 85.44 195 SER A C 1
ATOM 1449 O O . SER A 1 195 ? -3.564 18.594 24.609 1 85.44 195 SER A O 1
ATOM 1451 N N . ARG A 1 196 ? -4.656 20.422 23.984 1 84 196 ARG A N 1
ATOM 1452 C CA . ARG A 1 196 ? -5.766 19.688 23.406 1 84 196 ARG A CA 1
ATOM 1453 C C . ARG A 1 196 ? -5.301 18.875 22.188 1 84 196 ARG A C 1
ATOM 1455 O O . ARG A 1 196 ? -5.668 17.703 22.047 1 84 196 ARG A O 1
ATOM 1462 N N . ILE A 1 197 ? -4.52 19.438 21.344 1 78.88 197 ILE A N 1
ATOM 1463 C CA . ILE A 1 197 ? -4.035 18.781 20.125 1 78.88 197 ILE A CA 1
ATOM 1464 C C . ILE A 1 197 ? -3.131 17.609 20.5 1 78.88 197 ILE A C 1
ATOM 1466 O O . ILE A 1 197 ? -3.145 16.578 19.828 1 78.88 197 ILE A O 1
ATOM 1470 N N . ARG A 1 198 ? -2.311 17.906 21.531 1 76.44 198 ARG A N 1
ATOM 1471 C CA . ARG A 1 198 ? -1.418 16.859 21.984 1 76.44 198 ARG A CA 1
ATOM 1472 C C . ARG A 1 198 ? -2.207 15.656 22.516 1 76.44 198 ARG A C 1
ATOM 1474 O O . ARG A 1 198 ? -1.813 14.508 22.312 1 76.44 198 ARG A O 1
ATOM 1481 N N . ASN A 1 199 ? -3.285 15.938 23.141 1 76.44 199 ASN A N 1
ATOM 1482 C CA . ASN A 1 199 ? -4.105 14.891 23.75 1 76.44 199 ASN A CA 1
ATOM 1483 C C . ASN A 1 199 ? -5.012 14.234 22.703 1 76.44 199 ASN A C 1
ATOM 1485 O O . ASN A 1 199 ? -5.32 13.047 22.812 1 76.44 199 ASN A O 1
ATOM 1489 N N . ASP A 1 200 ? -5.504 15.07 21.781 1 74.31 200 ASP A N 1
ATOM 1490 C CA . ASP A 1 200 ? -6.387 14.57 20.734 1 74.31 200 ASP A CA 1
ATOM 1491 C C . ASP A 1 200 ? -6 15.156 19.375 1 74.31 200 ASP A C 1
ATOM 1493 O O . ASP A 1 200 ? -6.59 16.141 18.922 1 74.31 200 ASP A O 1
ATOM 1497 N N . PRO A 1 201 ? -5.086 14.523 18.719 1 66.38 201 PRO A N 1
ATOM 1498 C CA . PRO A 1 201 ? -4.59 15.047 17.453 1 66.38 201 PRO A CA 1
ATOM 1499 C C . PRO A 1 201 ? -5.676 15.117 16.375 1 66.38 201 PRO A C 1
ATOM 1501 O O . PRO A 1 201 ? -5.547 15.883 15.414 1 66.38 201 PRO A O 1
ATOM 1504 N N . ASN A 1 202 ? -6.719 14.406 16.594 1 64.38 202 ASN A N 1
ATOM 1505 C CA . ASN A 1 202 ? -7.773 14.359 15.594 1 64.38 202 ASN A CA 1
ATOM 1506 C C . ASN A 1 202 ? -8.906 15.328 15.922 1 64.38 202 ASN A C 1
ATOM 1508 O O . ASN A 1 202 ? -9.93 15.352 15.227 1 64.38 202 ASN A O 1
ATOM 1512 N N . PHE A 1 203 ? -8.695 16.141 17.016 1 71 203 PHE A N 1
ATOM 1513 C CA . PHE A 1 203 ? -9.805 17 17.438 1 71 203 PHE A CA 1
ATOM 1514 C C . PHE A 1 203 ? -10.141 18.016 16.359 1 71 203 PHE A C 1
ATOM 1516 O O . PHE A 1 203 ? -11.297 18.438 16.234 1 71 203 PHE A O 1
ATOM 1523 N N . LEU A 1 204 ? -9.086 18.422 15.625 1 65.81 204 LEU A N 1
ATOM 1524 C CA . LEU A 1 204 ? -9.281 19.438 14.602 1 65.81 204 LEU A CA 1
ATOM 1525 C C . LEU A 1 204 ? -10.031 18.875 13.398 1 65.81 204 LEU A C 1
ATOM 1527 O O . LEU A 1 204 ? -10.57 19.625 12.586 1 65.81 204 LEU A O 1
ATOM 1531 N N . ALA A 1 205 ? -9.93 17.562 13.344 1 61.66 205 ALA A N 1
ATOM 1532 C CA . ALA A 1 205 ? -10.633 16.906 12.234 1 61.66 205 ALA A CA 1
ATOM 1533 C C . ALA A 1 205 ? -12.141 16.859 12.5 1 61.66 205 ALA A C 1
ATOM 1535 O O . ALA A 1 205 ? -12.93 16.672 11.57 1 61.66 205 ALA A O 1
ATOM 1536 N N . LYS A 1 206 ? -12.5 17.016 13.734 1 58.16 206 LYS A N 1
ATOM 1537 C CA . LYS A 1 206 ? -13.914 17 14.109 1 58.16 206 LYS A CA 1
ATOM 1538 C C . LYS A 1 206 ? -14.578 18.344 13.836 1 58.16 206 LYS A C 1
ATOM 1540 O O . LYS A 1 206 ? -13.938 19.391 13.93 1 58.16 206 LYS A O 1
ATOM 1545 N N . PRO A 1 207 ? -15.711 18.375 13.055 1 49.62 207 PRO A N 1
ATOM 1546 C CA . PRO A 1 207 ? -16.422 19.641 12.852 1 49.62 207 PRO A CA 1
ATOM 1547 C C . PRO A 1 207 ? -16.547 20.469 14.125 1 49.62 207 PRO A C 1
ATOM 1549 O O . PRO A 1 207 ? -16.797 19.922 15.203 1 49.62 207 PRO A O 1
ATOM 1552 N N . GLN A 1 208 ? -15.805 21.516 14.297 1 48.28 208 GLN A N 1
ATOM 1553 C CA . GLN A 1 208 ? -15.938 22.406 15.453 1 48.28 208 GLN A CA 1
ATOM 1554 C C . GLN A 1 208 ? -17.359 22.938 15.57 1 48.28 208 GLN A C 1
ATOM 1556 O O . GLN A 1 208 ? -17.984 23.297 14.57 1 48.28 208 GLN A O 1
ATOM 1561 N N . GLU A 1 209 ? -18.266 22.406 16.562 1 42.53 209 GLU A N 1
ATOM 1562 C CA . GLU A 1 209 ? -19.562 22.984 16.875 1 42.53 209 GLU A CA 1
ATOM 1563 C C . GLU A 1 209 ? -19.453 24.5 17.016 1 42.53 209 GLU A C 1
ATOM 1565 O O . GLU A 1 209 ? -18.438 25.016 17.5 1 42.53 209 GLU A O 1
ATOM 1570 N N . MET B 1 1 ? 19.422 -17.953 -14.969 1 44.41 1 MET B N 1
ATOM 1571 C CA . MET B 1 1 ? 18.328 -18.25 -14.047 1 44.41 1 MET B CA 1
ATOM 1572 C C . MET B 1 1 ? 16.984 -18.25 -14.766 1 44.41 1 MET B C 1
ATOM 1574 O O . MET B 1 1 ? 16.531 -17.203 -15.242 1 44.41 1 MET B O 1
ATOM 1578 N N . SER B 1 2 ? 16.672 -19.234 -15.539 1 54.28 2 SER B N 1
ATOM 1579 C CA . SER B 1 2 ? 15.688 -19.484 -16.594 1 54.28 2 SER B CA 1
ATOM 1580 C C . SER B 1 2 ? 14.266 -19.344 -16.078 1 54.28 2 SER B C 1
ATOM 1582 O O . SER B 1 2 ? 13.328 -19.172 -16.859 1 54.28 2 SER B O 1
ATOM 1584 N N . GLY B 1 3 ? 14.039 -19.422 -14.688 1 68.19 3 GLY B N 1
ATOM 1585 C CA . GLY B 1 3 ? 12.648 -19.484 -14.273 1 68.19 3 GLY B CA 1
ATOM 1586 C C . GLY B 1 3 ? 12.102 -18.156 -13.797 1 68.19 3 GLY B C 1
ATOM 1587 O O . GLY B 1 3 ? 12.844 -17.188 -13.664 1 68.19 3 GLY B O 1
ATOM 1588 N N . LEU B 1 4 ? 10.773 -17.953 -13.859 1 87.38 4 LEU B N 1
ATOM 1589 C CA . LEU B 1 4 ? 10.094 -16.781 -13.312 1 87.38 4 LEU B CA 1
ATOM 1590 C C . LEU B 1 4 ? 10.477 -16.578 -11.852 1 87.38 4 LEU B C 1
ATOM 1592 O O . LEU B 1 4 ? 10.359 -17.484 -11.031 1 87.38 4 LEU B O 1
ATOM 1596 N N . MET B 1 5 ? 11.133 -15.43 -11.562 1 95.69 5 MET B N 1
ATOM 1597 C CA . MET B 1 5 ? 11.68 -15.234 -10.227 1 95.69 5 MET B CA 1
ATOM 1598 C C . MET B 1 5 ? 10.867 -14.195 -9.453 1 95.69 5 MET B C 1
ATOM 1600 O O . MET B 1 5 ? 10.727 -14.305 -8.234 1 95.69 5 MET B O 1
ATOM 1604 N N . PHE B 1 6 ? 10.414 -13.281 -10.211 1 98.31 6 PHE B N 1
ATOM 1605 C CA . PHE B 1 6 ? 9.789 -12.148 -9.539 1 98.31 6 PHE B CA 1
ATOM 1606 C C . PHE B 1 6 ? 8.383 -11.906 -10.078 1 98.31 6 PHE B C 1
ATOM 1608 O O . PHE B 1 6 ? 8.031 -12.383 -11.156 1 98.31 6 PHE B O 1
ATOM 1615 N N . GLY B 1 7 ? 7.586 -11.289 -9.281 1 98.44 7 GLY B N 1
ATOM 1616 C CA . GLY B 1 7 ? 6.273 -10.797 -9.672 1 98.44 7 GLY B CA 1
ATOM 1617 C C . GLY B 1 7 ? 6.078 -9.32 -9.391 1 98.44 7 GLY B C 1
ATOM 1618 O O . GLY B 1 7 ? 6.598 -8.797 -8.406 1 98.44 7 GLY B O 1
ATOM 1619 N N . VAL B 1 8 ? 5.371 -8.688 -10.242 1 98.62 8 VAL B N 1
ATOM 1620 C CA . VAL B 1 8 ? 5.051 -7.273 -10.109 1 98.62 8 VAL B CA 1
ATOM 1621 C C . VAL B 1 8 ? 3.541 -7.07 -10.203 1 98.62 8 VAL B C 1
ATOM 1623 O O . VAL B 1 8 ? 2.891 -7.602 -11.102 1 98.62 8 VAL B O 1
ATOM 1626 N N . ILE B 1 9 ? 3.02 -6.297 -9.234 1 98.38 9 ILE B N 1
ATOM 1627 C CA . ILE B 1 9 ? 1.576 -6.094 -9.195 1 98.38 9 ILE B CA 1
ATOM 1628 C C . ILE B 1 9 ? 1.27 -4.602 -9.07 1 98.38 9 ILE B C 1
ATOM 1630 O O . ILE B 1 9 ? 1.295 -4.047 -7.973 1 98.38 9 ILE B O 1
ATOM 1634 N N . PRO B 1 10 ? 0.99 -3.932 -10.203 1 96.88 10 PRO B N 1
ATOM 1635 C CA . PRO B 1 10 ? 0.333 -2.637 -10.016 1 96.88 10 PRO B CA 1
ATOM 1636 C C . PRO B 1 10 ? -1.04 -2.76 -9.359 1 96.88 10 PRO B C 1
ATOM 1638 O O . PRO B 1 10 ? -1.844 -3.607 -9.758 1 96.88 10 PRO B O 1
ATOM 1641 N N . THR B 1 11 ? -1.255 -1.979 -8.297 1 96.44 11 THR B N 1
ATOM 1642 C CA . THR B 1 11 ? -2.504 -2.125 -7.555 1 96.44 11 THR B CA 1
ATOM 1643 C C . THR B 1 11 ? -3.701 -2.072 -8.5 1 96.44 11 THR B C 1
ATOM 1645 O O . THR B 1 11 ? -3.779 -1.193 -9.367 1 96.44 11 THR B O 1
ATOM 1648 N N . GLY B 1 12 ? -4.605 -2.99 -8.344 1 97 12 GLY B N 1
ATOM 1649 C CA . GLY B 1 12 ? -5.797 -3.072 -9.172 1 97 12 GLY B CA 1
ATOM 1650 C C . GLY B 1 12 ? -5.605 -3.939 -10.398 1 97 12 GLY B C 1
ATOM 1651 O O . GLY B 1 12 ? -6.574 -4.273 -11.086 1 97 12 GLY B O 1
ATOM 1652 N N . GLN B 1 13 ? -4.414 -4.297 -10.711 1 97 13 GLN B N 1
ATOM 1653 C CA . GLN B 1 13 ? -4.121 -5.02 -11.945 1 97 13 GLN B CA 1
ATOM 1654 C C . GLN B 1 13 ? -3.59 -6.418 -11.656 1 97 13 GLN B C 1
ATOM 1656 O O . GLN B 1 13 ? -3.4 -6.785 -10.492 1 97 13 GLN B O 1
ATOM 1661 N N . GLN B 1 14 ? -3.387 -7.191 -12.719 1 97.06 14 GLN B N 1
ATOM 1662 C CA . GLN B 1 14 ? -2.984 -8.586 -12.633 1 97.06 14 GLN B CA 1
ATOM 1663 C C . GLN B 1 14 ? -1.513 -8.719 -12.25 1 97.06 14 GLN B C 1
ATOM 1665 O O . GLN B 1 14 ? -0.69 -7.887 -12.641 1 97.06 14 GLN B O 1
ATOM 1670 N N . LEU B 1 15 ? -1.204 -9.742 -11.516 1 97.94 15 LEU B N 1
ATOM 1671 C CA . LEU B 1 15 ? 0.178 -10.141 -11.258 1 97.94 15 LEU B CA 1
ATOM 1672 C C . LEU B 1 15 ? 0.917 -10.398 -12.57 1 97.94 15 LEU B C 1
ATOM 1674 O O . LEU B 1 15 ? 0.433 -11.141 -13.422 1 97.94 15 LEU B O 1
ATOM 1678 N N . ILE B 1 16 ? 2.023 -9.719 -12.742 1 97.38 16 ILE B N 1
ATOM 1679 C CA . ILE B 1 16 ? 2.885 -9.906 -13.906 1 97.38 16 ILE B CA 1
ATOM 1680 C C . ILE B 1 16 ? 4.133 -10.688 -13.5 1 97.38 16 ILE B C 1
ATOM 1682 O O . ILE B 1 16 ? 4.922 -10.234 -12.672 1 97.38 16 ILE B O 1
ATOM 1686 N N . THR B 1 17 ? 4.336 -11.891 -14.039 1 97.38 17 THR B N 1
ATOM 1687 C CA . THR B 1 17 ? 5.473 -12.711 -13.641 1 97.38 17 THR B CA 1
ATOM 1688 C C . THR B 1 17 ? 6.496 -12.805 -14.773 1 97.38 17 THR B C 1
ATOM 1690 O O . THR B 1 17 ? 7.652 -13.164 -14.539 1 97.38 17 THR B O 1
ATOM 1693 N N . ASP B 1 18 ? 6.055 -12.5 -16.078 1 96.44 18 ASP B N 1
ATOM 1694 C CA . ASP B 1 18 ? 6.969 -12.539 -17.203 1 96.44 18 ASP B CA 1
ATOM 1695 C C . ASP B 1 18 ? 7.598 -11.172 -17.453 1 96.44 18 ASP B C 1
ATOM 1697 O O . ASP B 1 18 ? 6.895 -10.203 -17.75 1 96.44 18 ASP B O 1
ATOM 1701 N N . PRO B 1 19 ? 8.867 -11.102 -17.328 1 96.81 19 PRO B N 1
ATOM 1702 C CA . PRO B 1 19 ? 9.484 -9.805 -17.625 1 96.81 19 PRO B CA 1
ATOM 1703 C C . PRO B 1 19 ? 9.367 -9.414 -19.109 1 96.81 19 PRO B C 1
ATOM 1705 O O . PRO B 1 19 ? 9.32 -10.289 -19.969 1 96.81 19 PRO B O 1
ATOM 1708 N N . THR B 1 20 ? 9.266 -8.141 -19.344 1 94.94 20 THR B N 1
ATOM 1709 C CA . THR B 1 20 ? 9.25 -7.625 -20.703 1 94.94 20 THR B CA 1
ATOM 1710 C C . THR B 1 20 ? 10.578 -7.891 -21.406 1 94.94 20 THR B C 1
ATOM 1712 O O . THR B 1 20 ? 10.602 -8.203 -22.594 1 94.94 20 THR B O 1
ATOM 1715 N N . SER B 1 21 ? 11.664 -7.703 -20.688 1 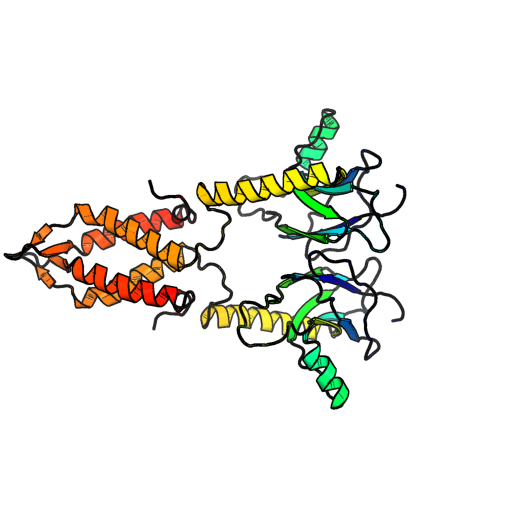92.19 21 SER B N 1
ATOM 1716 C CA . SER B 1 21 ? 13.008 -7.988 -21.188 1 92.19 21 SER B CA 1
ATOM 1717 C C . SER B 1 21 ? 13.953 -8.375 -20.062 1 92.19 21 SER B C 1
ATOM 1719 O O . SER B 1 21 ? 13.695 -8.07 -18.891 1 92.19 21 SER B O 1
ATOM 1721 N N . THR B 1 22 ? 14.93 -9.086 -20.344 1 93.94 22 THR B N 1
ATOM 1722 C CA . THR B 1 22 ? 15.984 -9.508 -19.422 1 93.94 22 THR B CA 1
ATOM 1723 C C . THR B 1 22 ? 17.359 -9.102 -19.953 1 93.94 22 THR B C 1
ATOM 1725 O O . THR B 1 22 ? 18.078 -9.93 -20.516 1 93.94 22 THR B O 1
ATOM 1728 N N . PRO B 1 23 ? 17.797 -7.781 -19.75 1 89.88 23 PRO B N 1
ATOM 1729 C CA . PRO B 1 23 ? 19.031 -7.246 -20.328 1 89.88 23 PRO B CA 1
ATOM 1730 C C . PRO B 1 23 ? 20.266 -8.062 -19.922 1 89.88 23 PRO B C 1
ATOM 1732 O O . PRO B 1 23 ? 21.266 -8.047 -20.641 1 89.88 23 PRO B O 1
ATOM 1735 N N . SER B 1 24 ? 20.266 -8.766 -18.781 1 91.62 24 SER B N 1
ATOM 1736 C CA . SER B 1 24 ? 21.312 -9.672 -18.312 1 91.62 24 SER B CA 1
ATOM 1737 C C . SER B 1 24 ? 20.734 -10.82 -17.5 1 91.62 24 SER B C 1
ATOM 1739 O O . SER B 1 24 ? 19.547 -10.82 -17.188 1 91.62 24 SER B O 1
ATOM 1741 N N . PRO B 1 25 ? 21.484 -11.781 -17.109 1 93.5 25 PRO B N 1
ATOM 1742 C CA . PRO B 1 25 ? 20.984 -12.93 -16.344 1 93.5 25 PRO B CA 1
ATOM 1743 C C . PRO B 1 25 ? 20.469 -12.531 -14.969 1 93.5 25 PRO B C 1
ATOM 1745 O O . PRO B 1 25 ? 19.75 -13.312 -14.328 1 93.5 25 PRO B O 1
ATOM 1748 N N . THR B 1 26 ? 20.828 -11.367 -14.492 1 95.5 26 THR B N 1
ATOM 1749 C CA . THR B 1 26 ? 20.453 -10.953 -13.141 1 95.5 26 THR B CA 1
ATOM 1750 C C . THR B 1 26 ? 19.594 -9.695 -13.18 1 95.5 26 THR B C 1
ATOM 1752 O O . THR B 1 26 ? 19.391 -9.055 -12.148 1 95.5 26 THR B O 1
ATOM 1755 N N . SER B 1 27 ? 19.172 -9.289 -14.391 1 95.06 27 SER B N 1
ATOM 1756 C CA . SER B 1 27 ? 18.375 -8.07 -14.531 1 95.06 27 SER B CA 1
ATOM 1757 C C . SER B 1 27 ? 17.078 -8.344 -15.281 1 95.06 27 SER B C 1
ATOM 1759 O O . SER B 1 27 ? 17.078 -8.961 -16.344 1 95.06 27 SER B O 1
ATOM 1761 N N . PHE B 1 28 ? 16.016 -7.879 -14.789 1 96.5 28 PHE B N 1
ATOM 1762 C CA . PHE B 1 28 ? 14.68 -8.117 -15.305 1 96.5 28 PHE B CA 1
ATOM 1763 C C . PHE B 1 28 ? 13.883 -6.82 -15.391 1 96.5 28 PHE B C 1
ATOM 1765 O O . PHE B 1 28 ? 13.82 -6.066 -14.414 1 96.5 28 PHE B O 1
ATOM 1772 N N . LEU B 1 29 ? 13.289 -6.555 -16.516 1 96 29 LEU B N 1
ATOM 1773 C CA . LEU B 1 29 ? 12.484 -5.348 -16.688 1 96 29 LEU B CA 1
ATOM 1774 C C . LEU B 1 29 ? 11.016 -5.695 -16.891 1 96 29 LEU B C 1
ATOM 1776 O O . LEU B 1 29 ? 10.695 -6.602 -17.672 1 96 29 LEU B O 1
ATOM 1780 N N . TYR B 1 30 ? 10.164 -5.059 -16.203 1 97.06 30 TYR B N 1
ATOM 1781 C CA . TYR B 1 30 ? 8.719 -5.191 -16.312 1 97.06 30 TYR B CA 1
ATOM 1782 C C . TYR B 1 30 ? 8.078 -3.873 -16.734 1 97.06 30 TYR B C 1
ATOM 1784 O O . TYR B 1 30 ? 8.062 -2.912 -15.961 1 97.06 30 TYR B O 1
ATOM 1792 N N . THR B 1 31 ? 7.586 -3.846 -17.906 1 95.44 31 THR B N 1
ATOM 1793 C CA . THR B 1 31 ? 6.809 -2.686 -18.328 1 95.44 31 THR B CA 1
ATOM 1794 C C . THR B 1 31 ? 5.359 -2.811 -17.875 1 95.44 31 THR B C 1
ATOM 1796 O O . THR B 1 31 ? 4.688 -3.797 -18.188 1 95.44 31 THR B O 1
ATOM 1799 N N . LEU B 1 32 ? 4.895 -1.83 -17.141 1 95.69 32 LEU B N 1
ATOM 1800 C CA . LEU B 1 32 ? 3.564 -1.934 -16.562 1 95.69 32 LEU B CA 1
ATOM 1801 C C . LEU B 1 32 ? 2.51 -1.347 -17.484 1 95.69 32 LEU B C 1
ATOM 1803 O O . LEU B 1 32 ? 2.762 -0.348 -18.172 1 95.69 32 LEU B O 1
ATOM 1807 N N . PRO B 1 33 ? 1.336 -1.982 -17.469 1 91.19 33 PRO B N 1
ATOM 1808 C CA . PRO B 1 33 ? 0.253 -1.436 -18.297 1 91.19 33 PRO B CA 1
ATOM 1809 C C . PRO B 1 33 ? -0.167 -0.033 -17.859 1 91.19 33 PRO B C 1
ATOM 1811 O O . PRO B 1 33 ? -0.187 0.265 -16.656 1 91.19 33 PRO B O 1
ATOM 1814 N N . ASN B 1 34 ? -0.391 0.775 -18.766 1 84.81 34 ASN B N 1
ATOM 1815 C CA . ASN B 1 34 ? -0.784 2.146 -18.453 1 84.81 34 ASN B CA 1
ATOM 1816 C C . ASN B 1 34 ? -2.268 2.379 -18.734 1 84.81 34 ASN B C 1
ATOM 1818 O O . ASN B 1 34 ? -2.678 3.5 -19.031 1 84.81 34 ASN B O 1
ATOM 1822 N N . THR B 1 35 ? -3.039 1.37 -18.719 1 83.19 35 THR B N 1
ATOM 1823 C CA . THR B 1 35 ? -4.461 1.455 -19.031 1 83.19 35 THR B CA 1
ATOM 1824 C C . THR B 1 35 ? -5.238 2.039 -17.859 1 83.19 35 THR B C 1
ATOM 1826 O O . THR B 1 35 ? -6.293 2.646 -18.031 1 83.19 35 THR B O 1
ATOM 1829 N N . LYS B 1 36 ? -4.801 1.769 -16.641 1 85.94 36 LYS B N 1
ATOM 1830 C CA . LYS B 1 36 ? -5.426 2.264 -15.422 1 85.94 36 LYS B CA 1
ATOM 1831 C C . LYS B 1 36 ? -4.398 2.943 -14.516 1 85.94 36 LYS B C 1
ATOM 1833 O O . LYS B 1 36 ? -3.232 2.545 -14.484 1 85.94 36 LYS B O 1
ATOM 1838 N N . SER B 1 37 ? -4.855 3.938 -13.875 1 87 37 SER B N 1
ATOM 1839 C CA . SER B 1 37 ? -3.977 4.609 -12.922 1 87 37 SER B CA 1
ATOM 1840 C C . SER B 1 37 ? -3.811 3.789 -11.648 1 87 37 SER B C 1
ATOM 1842 O O . SER B 1 37 ? -4.73 3.08 -11.234 1 87 37 SER B O 1
ATOM 1844 N N . PHE B 1 38 ? -2.646 3.787 -11.094 1 89.94 38 PHE B N 1
ATOM 1845 C CA . PHE B 1 38 ? -2.346 3.133 -9.82 1 89.94 38 PHE B CA 1
ATOM 1846 C C . PHE B 1 38 ? -1.31 3.926 -9.039 1 89.94 38 PHE B C 1
ATOM 1848 O O . PHE B 1 38 ? -0.484 4.629 -9.617 1 89.94 38 PHE B O 1
ATOM 1855 N N . SER B 1 39 ? -1.428 3.736 -7.75 1 88.44 39 SER B N 1
ATOM 1856 C CA . SER B 1 39 ? -0.547 4.531 -6.902 1 88.44 39 SER B CA 1
ATOM 1857 C C . SER B 1 39 ? 0.558 3.676 -6.293 1 88.44 39 SER B C 1
ATOM 1859 O O . SER B 1 39 ? 1.573 4.199 -5.828 1 88.44 39 SER B O 1
ATOM 1861 N N . HIS B 1 40 ? 0.332 2.393 -6.16 1 94.62 40 HIS B N 1
ATOM 1862 C CA . HIS B 1 40 ? 1.295 1.505 -5.52 1 94.62 40 HIS B CA 1
ATOM 1863 C C . HIS B 1 40 ? 1.626 0.314 -6.414 1 94.62 40 HIS B C 1
ATOM 1865 O O . HIS B 1 40 ? 0.808 -0.092 -7.242 1 94.62 40 HIS B O 1
ATOM 1871 N N . VAL B 1 41 ? 2.771 -0.11 -6.258 1 97.38 41 VAL B N 1
ATOM 1872 C CA . VAL B 1 41 ? 3.221 -1.325 -6.93 1 97.38 41 VAL B CA 1
ATOM 1873 C C . VAL B 1 41 ? 3.816 -2.289 -5.906 1 97.38 41 VAL B C 1
ATOM 1875 O O . VAL B 1 41 ? 4.664 -1.903 -5.098 1 97.38 41 VAL B O 1
ATOM 1878 N N . MET B 1 42 ? 3.328 -3.514 -5.898 1 98.5 42 MET B N 1
ATOM 1879 C CA . MET B 1 42 ? 3.902 -4.586 -5.09 1 98.5 42 MET B CA 1
ATOM 1880 C C . MET B 1 42 ? 4.887 -5.418 -5.906 1 98.5 42 MET B C 1
ATOM 1882 O O . MET B 1 42 ? 4.582 -5.816 -7.031 1 98.5 42 MET B O 1
ATOM 1886 N N . VAL B 1 43 ? 6.094 -5.582 -5.426 1 98.75 43 VAL B N 1
ATOM 1887 C CA . VAL B 1 43 ? 7.07 -6.488 -6.027 1 98.75 43 VAL B CA 1
ATOM 1888 C C . VAL B 1 43 ? 7.305 -7.68 -5.102 1 98.75 43 VAL B C 1
ATOM 1890 O O . VAL B 1 43 ? 7.445 -7.516 -3.889 1 98.75 43 VAL B O 1
ATOM 1893 N N . ILE B 1 44 ? 7.348 -8.883 -5.613 1 98.62 44 ILE B N 1
ATOM 1894 C CA . ILE B 1 44 ? 7.441 -10.07 -4.77 1 98.62 44 ILE B CA 1
ATOM 1895 C C . ILE B 1 44 ? 8.492 -11.023 -5.336 1 98.62 44 ILE B C 1
ATOM 1897 O O . ILE B 1 44 ? 8.734 -11.039 -6.547 1 98.62 44 ILE B O 1
ATOM 1901 N N . LEU B 1 45 ? 9.203 -11.688 -4.488 1 98.19 45 LEU B N 1
ATOM 1902 C CA . LEU B 1 45 ? 9.875 -12.93 -4.828 1 98.19 45 LEU B CA 1
ATOM 1903 C C . LEU B 1 45 ? 8.883 -14.078 -4.934 1 98.19 45 LEU B C 1
ATOM 1905 O O . LEU B 1 45 ? 8.148 -14.359 -3.98 1 98.19 45 LEU B O 1
ATOM 1909 N N . LEU B 1 46 ? 8.781 -14.672 -6.109 1 97.19 46 LEU B N 1
ATOM 1910 C CA . LEU B 1 46 ? 7.777 -15.711 -6.301 1 97.19 46 LEU B CA 1
ATOM 1911 C C . LEU B 1 46 ? 8.039 -16.891 -5.371 1 97.19 46 LEU B C 1
ATOM 1913 O O . LEU B 1 46 ? 9.18 -17.109 -4.934 1 97.19 46 LEU B O 1
ATOM 1917 N N . PRO B 1 47 ? 6.992 -17.656 -5.027 1 93.69 47 PRO B N 1
ATOM 1918 C CA . PRO B 1 47 ? 7.176 -18.797 -4.125 1 93.69 47 PRO B CA 1
ATOM 1919 C C . PRO B 1 47 ? 8.188 -19.812 -4.66 1 93.69 47 PRO B C 1
ATOM 1921 O O . PRO B 1 47 ? 8.25 -20.047 -5.867 1 93.69 47 PRO B O 1
ATOM 1924 N N . ASN B 1 48 ? 8.969 -20.406 -3.801 1 91 48 ASN B N 1
ATOM 1925 C CA . ASN B 1 48 ? 9.922 -21.484 -4.094 1 91 48 ASN B CA 1
ATOM 1926 C C . ASN B 1 48 ? 11.133 -20.953 -4.852 1 91 48 ASN B C 1
ATOM 1928 O O . ASN B 1 48 ? 11.883 -21.734 -5.441 1 91 48 ASN B O 1
ATOM 1932 N N . VAL B 1 49 ? 11.25 -19.672 -4.992 1 93.31 49 VAL B N 1
ATOM 1933 C CA . VAL B 1 49 ? 12.438 -19.062 -5.57 1 93.31 49 VAL B CA 1
ATOM 1934 C C . VAL B 1 49 ? 13.422 -18.688 -4.461 1 93.31 49 VAL B C 1
ATOM 1936 O O . VAL B 1 49 ? 13.023 -18.109 -3.443 1 93.31 49 VAL B O 1
ATOM 1939 N N . GLN B 1 50 ? 14.633 -19.109 -4.629 1 93 50 GLN B N 1
ATOM 1940 C CA . GLN B 1 50 ? 15.703 -18.719 -3.725 1 93 50 GLN B CA 1
ATOM 1941 C C . GLN B 1 50 ? 16.797 -17.938 -4.465 1 93 50 GLN B C 1
ATOM 1943 O O . GLN B 1 50 ? 17.281 -18.391 -5.508 1 93 50 GLN B O 1
ATOM 1948 N N . LEU B 1 51 ? 17.109 -16.844 -3.969 1 96.38 51 LEU B N 1
ATOM 1949 C CA . LEU B 1 51 ? 18.219 -16.062 -4.535 1 96.38 51 LEU B CA 1
ATOM 1950 C C . LEU B 1 51 ? 19.562 -16.672 -4.141 1 96.38 51 LEU B C 1
ATOM 1952 O O . LEU B 1 51 ? 19.656 -17.391 -3.139 1 96.38 51 LEU B O 1
ATOM 1956 N N . PRO B 1 52 ? 20.516 -16.438 -5.035 1 95.62 52 PRO B N 1
ATOM 1957 C CA . PRO B 1 52 ? 21.844 -16.875 -4.609 1 95.62 52 PRO B CA 1
ATOM 1958 C C . PRO B 1 52 ? 22.234 -16.344 -3.227 1 95.62 52 PRO B C 1
ATOM 1960 O O . PRO B 1 52 ? 21.719 -15.305 -2.797 1 95.62 52 PRO B O 1
ATOM 1963 N N . ASP B 1 53 ? 23.125 -17.062 -2.596 1 96.62 53 ASP B N 1
ATOM 1964 C CA . ASP B 1 53 ? 23.562 -16.656 -1.266 1 96.62 53 ASP B CA 1
ATOM 1965 C C . ASP B 1 53 ? 24.156 -15.242 -1.293 1 96.62 53 ASP B C 1
ATOM 1967 O O . ASP B 1 53 ? 24.859 -14.875 -2.232 1 96.62 53 ASP B O 1
ATOM 1971 N N . ASN B 1 54 ? 23.859 -14.477 -0.278 1 97.25 54 ASN B N 1
ATOM 1972 C CA . ASN B 1 54 ? 24.406 -13.148 -0.034 1 97.25 54 ASN B CA 1
ATOM 1973 C C . ASN B 1 54 ? 23.984 -12.156 -1.115 1 97.25 54 ASN B C 1
ATOM 1975 O O . ASN B 1 54 ? 24.734 -11.25 -1.461 1 97.25 54 ASN B O 1
ATOM 1979 N N . THR B 1 55 ? 22.875 -12.5 -1.789 1 98.25 55 THR B N 1
ATOM 1980 C CA . THR B 1 55 ? 22.328 -11.547 -2.758 1 98.25 55 THR B CA 1
ATOM 1981 C C . THR B 1 55 ? 20.938 -11.094 -2.35 1 98.25 55 THR B C 1
ATOM 1983 O O . THR B 1 55 ? 20.312 -11.695 -1.479 1 98.25 55 THR B O 1
ATOM 1986 N N . ALA B 1 56 ? 20.547 -10.039 -2.881 1 98.5 56 ALA B N 1
ATOM 1987 C CA . ALA B 1 56 ? 19.203 -9.477 -2.787 1 98.5 56 ALA B CA 1
ATOM 1988 C C . ALA B 1 56 ? 18.75 -8.906 -4.129 1 98.5 56 ALA B C 1
ATOM 1990 O O . ALA B 1 56 ? 19.562 -8.75 -5.047 1 98.5 56 ALA B O 1
ATOM 1991 N N . ALA B 1 57 ? 17.5 -8.742 -4.27 1 98.56 57 ALA B N 1
ATOM 1992 C CA . ALA B 1 57 ? 16.953 -8.109 -5.469 1 98.56 57 ALA B CA 1
ATOM 1993 C C . ALA B 1 57 ? 16.734 -6.617 -5.254 1 98.56 57 ALA B C 1
ATOM 1995 O O . ALA B 1 57 ? 15.961 -6.215 -4.387 1 98.56 57 ALA B O 1
ATOM 1996 N N . ALA B 1 58 ? 17.438 -5.797 -5.93 1 98.69 58 ALA B N 1
ATOM 1997 C CA . ALA B 1 58 ? 17.25 -4.352 -5.93 1 98.69 58 ALA B CA 1
ATOM 1998 C C . ALA B 1 58 ? 16.141 -3.947 -6.902 1 98.69 58 ALA B C 1
ATOM 2000 O O . ALA B 1 58 ? 16.078 -4.445 -8.031 1 98.69 58 ALA B O 1
ATOM 2001 N N . ILE B 1 59 ? 15.281 -3.104 -6.508 1 98.62 59 ILE B N 1
ATOM 2002 C CA . ILE B 1 59 ? 14.133 -2.676 -7.297 1 98.62 59 ILE B CA 1
ATOM 2003 C C . ILE B 1 59 ? 14.336 -1.236 -7.762 1 98.62 59 ILE B C 1
ATOM 2005 O O . ILE B 1 59 ? 14.68 -0.361 -6.965 1 98.62 59 ILE B O 1
ATOM 2009 N N . TYR B 1 60 ? 14.109 -1.028 -9.016 1 97.81 60 TYR B N 1
ATOM 2010 C CA . TYR B 1 60 ? 14.305 0.286 -9.617 1 97.81 60 TYR B CA 1
ATOM 2011 C C . TYR B 1 60 ? 13.078 0.719 -10.398 1 97.81 60 TYR B C 1
ATOM 2013 O O . TYR B 1 60 ? 12.297 -0.12 -10.852 1 97.81 60 TYR B O 1
ATOM 2021 N N . LEU B 1 61 ? 12.953 2.002 -10.57 1 96.44 61 LEU B N 1
ATOM 2022 C CA . LEU B 1 61 ? 11.883 2.613 -11.344 1 96.44 61 LEU B CA 1
ATOM 2023 C C . LEU B 1 61 ? 12.445 3.467 -12.477 1 96.44 61 LEU B C 1
ATOM 2025 O O . LEU B 1 61 ? 13.406 4.211 -12.281 1 96.44 61 LEU B O 1
ATOM 2029 N N . ALA B 1 62 ? 11.922 3.305 -13.617 1 94 62 ALA B N 1
ATOM 2030 C CA . ALA B 1 62 ? 12.18 4.199 -14.742 1 94 62 ALA B CA 1
ATOM 2031 C C . ALA B 1 62 ? 10.906 4.465 -15.531 1 94 62 ALA B C 1
ATOM 2033 O O . ALA B 1 62 ? 9.914 3.736 -15.398 1 94 62 ALA B O 1
ATOM 2034 N N . THR B 1 63 ? 10.906 5.496 -16.25 1 90.19 63 THR B N 1
ATOM 2035 C CA . THR B 1 63 ? 9.812 5.719 -17.188 1 90.19 63 THR B CA 1
ATOM 2036 C C . THR B 1 63 ? 10.039 4.945 -18.484 1 90.19 63 THR B C 1
ATOM 2038 O O . THR B 1 63 ? 11.18 4.664 -18.859 1 90.19 63 THR B O 1
ATOM 2041 N N . ALA B 1 64 ? 8.953 4.582 -19.125 1 87.25 64 ALA B N 1
ATOM 2042 C CA . ALA B 1 64 ? 9.07 3.918 -20.422 1 87.25 64 ALA B CA 1
ATOM 2043 C C . ALA B 1 64 ? 9.859 4.777 -21.406 1 87.25 64 ALA B C 1
ATOM 2045 O O . ALA B 1 64 ? 10.617 4.254 -22.234 1 87.25 64 ALA B O 1
ATOM 2046 N N . LYS B 1 65 ? 9.664 6.035 -21.312 1 86.38 65 LYS B N 1
ATOM 2047 C CA . LYS B 1 65 ? 10.383 6.969 -22.172 1 86.38 65 LYS B CA 1
ATOM 2048 C C . LYS B 1 65 ? 11.891 6.891 -21.922 1 86.38 65 LYS B C 1
ATOM 2050 O O . LYS B 1 65 ? 12.672 6.836 -22.875 1 86.38 65 LYS B O 1
ATOM 2055 N N . ASP B 1 66 ? 12.273 6.883 -20.672 1 87.88 66 ASP B N 1
ATOM 2056 C CA . ASP B 1 66 ? 13.688 6.781 -20.312 1 87.88 66 ASP B CA 1
ATOM 2057 C C . ASP B 1 66 ? 14.289 5.484 -20.844 1 87.88 66 ASP B C 1
ATOM 2059 O O . ASP B 1 66 ? 15.422 5.477 -21.344 1 87.88 66 ASP B O 1
ATOM 2063 N N . VAL B 1 67 ? 13.594 4.402 -20.703 1 89 67 VAL B N 1
ATOM 2064 C CA . VAL B 1 67 ? 14.078 3.092 -21.141 1 89 67 VAL B CA 1
ATOM 2065 C C . VAL B 1 67 ? 14.219 3.072 -22.656 1 89 67 VAL B C 1
ATOM 2067 O O . VAL B 1 67 ? 15.234 2.607 -23.188 1 89 67 VAL B O 1
ATOM 2070 N N . ALA B 1 68 ? 13.219 3.637 -23.344 1 86.88 68 ALA B N 1
ATOM 2071 C CA . ALA B 1 68 ? 13.258 3.684 -24.812 1 86.88 68 ALA B CA 1
ATOM 2072 C C . ALA B 1 68 ? 14.422 4.539 -25.297 1 86.88 68 ALA B C 1
ATOM 2074 O O . ALA B 1 68 ? 15.133 4.16 -26.234 1 86.88 68 ALA B O 1
ATOM 2075 N N . MET B 1 69 ? 14.578 5.645 -24.719 1 88.75 69 MET B N 1
ATOM 2076 C CA . MET B 1 69 ? 15.656 6.559 -25.109 1 88.75 69 MET B CA 1
ATOM 2077 C C . MET B 1 69 ? 17.016 5.918 -24.875 1 88.75 69 MET B C 1
ATOM 2079 O O . MET B 1 69 ? 17.906 6.039 -25.719 1 88.75 69 MET B O 1
ATOM 2083 N N . ALA B 1 70 ? 17.156 5.301 -23.734 1 89.06 70 ALA B N 1
ATOM 2084 C CA . ALA B 1 70 ? 18.422 4.629 -23.422 1 89.06 70 ALA B CA 1
ATOM 2085 C C . ALA B 1 70 ? 18.719 3.529 -24.438 1 89.06 70 ALA B C 1
ATOM 2087 O O . ALA B 1 70 ? 19.875 3.338 -24.828 1 89.06 70 ALA B O 1
ATOM 2088 N N . ALA B 1 71 ? 17.719 2.77 -24.766 1 84.44 71 ALA B N 1
ATOM 2089 C CA . ALA B 1 71 ? 17.891 1.706 -25.75 1 84.44 71 ALA B CA 1
ATOM 2090 C C . ALA B 1 71 ? 18.375 2.268 -27.094 1 84.44 71 ALA B C 1
ATOM 2092 O O . ALA B 1 71 ? 19.203 1.656 -27.766 1 84.44 71 ALA B O 1
ATOM 2093 N N . GLU B 1 72 ? 17.859 3.416 -27.5 1 87.62 72 GLU B N 1
ATOM 2094 C CA . GLU B 1 72 ? 18.234 4.062 -28.766 1 87.62 72 GLU B CA 1
ATOM 2095 C C . GLU B 1 72 ? 19.656 4.582 -28.719 1 87.62 72 GLU B C 1
ATOM 2097 O O . GLU B 1 72 ? 20.391 4.477 -29.703 1 87.62 72 GLU B O 1
ATOM 2102 N N . LEU B 1 73 ? 20.062 5.066 -27.625 1 89 73 LEU B N 1
ATOM 2103 C CA . LEU B 1 73 ? 21.359 5.734 -27.5 1 89 73 LEU B CA 1
ATOM 2104 C C . LEU B 1 73 ? 22.422 4.758 -27.031 1 89 73 LEU B C 1
ATOM 2106 O O . LEU B 1 73 ? 23.609 5.09 -27.031 1 89 73 LEU B O 1
ATOM 2110 N N . GLY B 1 74 ? 22.016 3.523 -26.688 1 83.31 74 GLY B N 1
ATOM 2111 C CA . GLY B 1 74 ? 22.938 2.531 -26.172 1 83.31 74 GLY B CA 1
ATOM 2112 C C . GLY B 1 74 ? 23.406 2.83 -24.75 1 83.31 74 GLY B C 1
ATOM 2113 O O . GLY B 1 74 ? 24.547 2.547 -24.391 1 83.31 74 GLY B O 1
ATOM 2114 N N . GLY B 1 75 ? 22.516 3.471 -24.031 1 85.06 75 GLY B N 1
ATOM 2115 C CA . GLY B 1 75 ? 22.828 3.836 -22.656 1 85.06 75 GLY B CA 1
ATOM 2116 C C . GLY B 1 75 ? 21.984 3.119 -21.641 1 85.06 75 GLY B C 1
ATOM 2117 O O . GLY B 1 75 ? 21.281 2.16 -21.969 1 85.06 75 GLY B O 1
ATOM 2118 N N . THR B 1 76 ? 22.219 3.486 -20.344 1 84.81 76 THR B N 1
ATOM 2119 C CA . THR B 1 76 ? 21.422 2.953 -19.25 1 84.81 76 THR B CA 1
ATOM 2120 C C . THR B 1 76 ? 20.297 3.91 -18.891 1 84.81 76 THR B C 1
ATOM 2122 O O . THR B 1 76 ? 20.516 5.113 -18.75 1 84.81 76 THR B O 1
ATOM 2125 N N . PRO B 1 77 ? 19.141 3.369 -18.875 1 88.5 77 PRO B N 1
ATOM 2126 C CA . PRO B 1 77 ? 18.047 4.25 -18.469 1 88.5 77 PRO B CA 1
ATOM 2127 C C . PRO B 1 77 ? 18.281 4.887 -17.094 1 88.5 77 PRO B C 1
ATOM 2129 O O . PRO B 1 77 ? 19.094 4.391 -16.312 1 88.5 77 PRO B O 1
ATOM 2132 N N . ASN B 1 78 ? 17.641 6.004 -16.828 1 90.12 78 ASN B N 1
ATOM 2133 C CA . ASN B 1 78 ? 17.656 6.652 -15.523 1 90.12 78 ASN B CA 1
ATOM 2134 C C . ASN B 1 78 ? 16.797 5.906 -14.508 1 90.12 78 ASN B C 1
ATOM 2136 O O . ASN B 1 78 ? 15.641 6.262 -14.289 1 90.12 78 ASN B O 1
ATOM 2140 N N . PHE B 1 79 ? 17.422 4.98 -13.812 1 93.88 79 PHE B N 1
ATOM 2141 C CA . PHE B 1 79 ? 16.719 4.148 -12.844 1 93.88 79 PHE B CA 1
ATOM 2142 C C . PHE B 1 79 ? 16.812 4.742 -11.445 1 93.88 79 PHE B C 1
ATOM 2144 O O . PHE B 1 79 ? 17.906 5.082 -10.984 1 93.88 79 PHE B O 1
ATOM 2151 N N . LYS B 1 80 ? 15.648 4.93 -10.883 1 93.88 80 LYS B N 1
ATOM 2152 C CA . LYS B 1 80 ? 15.586 5.344 -9.492 1 93.88 80 LYS B CA 1
ATOM 2153 C C . LYS B 1 80 ? 15.461 4.137 -8.562 1 93.88 80 LYS B C 1
ATOM 2155 O O . LYS B 1 80 ? 14.578 3.297 -8.742 1 93.88 80 LYS B O 1
ATOM 2160 N N . PHE B 1 81 ? 16.422 4.066 -7.602 1 96.25 81 PHE B N 1
ATOM 2161 C CA . PHE B 1 81 ? 16.375 2.986 -6.617 1 96.25 81 PHE B CA 1
ATOM 2162 C C . PHE B 1 81 ? 15.18 3.15 -5.688 1 96.25 81 PHE B C 1
ATOM 2164 O O . PHE B 1 81 ? 14.992 4.211 -5.09 1 96.25 81 PHE B O 1
ATOM 2171 N N . LEU B 1 82 ? 14.367 2.082 -5.578 1 96.19 82 LEU B N 1
ATOM 2172 C CA . LEU B 1 82 ? 13.18 2.152 -4.734 1 96.19 82 LEU B CA 1
ATOM 2173 C C . LEU B 1 82 ? 13.406 1.407 -3.424 1 96.19 82 LEU B C 1
ATOM 2175 O O . LEU B 1 82 ? 12.883 1.811 -2.381 1 96.19 82 LEU B O 1
ATOM 2179 N N . GLY B 1 83 ? 14.086 0.305 -3.482 1 97.88 83 GLY B N 1
ATOM 2180 C CA . GLY B 1 83 ? 14.289 -0.585 -2.35 1 97.88 83 GLY B CA 1
ATOM 2181 C C . GLY B 1 83 ? 14.719 -1.981 -2.758 1 97.88 83 GLY B C 1
ATOM 2182 O O . GLY B 1 83 ? 15.297 -2.17 -3.832 1 97.88 83 GLY B O 1
ATOM 2183 N N . GLY B 1 84 ? 14.547 -2.891 -1.822 1 98.12 84 GLY B N 1
ATOM 2184 C CA . GLY B 1 84 ? 14.984 -4.246 -2.105 1 98.12 84 GLY B CA 1
ATOM 2185 C C . GLY B 1 84 ? 14.133 -5.305 -1.435 1 98.12 84 GLY B C 1
ATOM 2186 O O . GLY B 1 84 ? 13.438 -5.02 -0.457 1 98.12 84 GLY B O 1
ATOM 2187 N N . ILE B 1 85 ? 14.195 -6.523 -2.018 1 98.31 85 ILE B N 1
ATOM 2188 C CA . ILE B 1 85 ? 13.586 -7.703 -1.416 1 98.31 85 ILE B CA 1
ATOM 2189 C C . ILE B 1 85 ? 14.586 -8.859 -1.414 1 98.31 85 ILE B C 1
ATOM 2191 O O . ILE B 1 85 ? 15.586 -8.82 -2.133 1 98.31 85 ILE B O 1
ATOM 2195 N N . GLY B 1 86 ? 14.32 -9.789 -0.646 1 96.5 86 GLY B N 1
ATOM 2196 C CA . GLY B 1 86 ? 15.172 -10.961 -0.5 1 96.5 86 GLY B CA 1
ATOM 2197 C C . GLY B 1 86 ? 14.727 -11.891 0.61 1 96.5 86 GLY B C 1
ATOM 2198 O O . GLY B 1 86 ? 13.539 -11.938 0.95 1 96.5 86 GLY B O 1
ATOM 2199 N N . SER B 1 87 ? 15.742 -12.633 1.112 1 92.5 87 SER B N 1
ATOM 2200 C CA . SER B 1 87 ? 15.445 -13.562 2.197 1 92.5 87 SER B CA 1
ATOM 2201 C C . SER B 1 87 ? 14.945 -12.828 3.436 1 92.5 87 SER B C 1
ATOM 2203 O O . SER B 1 87 ? 15.586 -11.875 3.896 1 92.5 87 SER B O 1
ATOM 2205 N N . GLY B 1 88 ? 13.766 -13.203 3.934 1 92.88 88 GLY B N 1
ATOM 2206 C CA . GLY B 1 88 ? 13.203 -12.57 5.113 1 92.88 88 GLY B CA 1
ATOM 2207 C C . GLY B 1 88 ? 12.30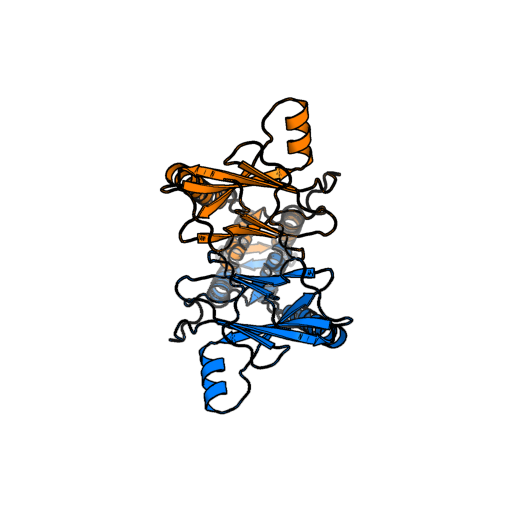5 -11.391 4.789 1 92.88 88 GLY B C 1
ATOM 2208 O O . GLY B 1 88 ? 11.617 -10.859 5.668 1 92.88 88 GLY B O 1
ATOM 2209 N N . LYS B 1 89 ? 12.352 -10.844 3.693 1 96.69 89 LYS B N 1
ATOM 2210 C CA . LYS B 1 89 ? 11.484 -9.797 3.146 1 96.69 89 LYS B CA 1
ATOM 2211 C C . LYS B 1 89 ? 11.125 -10.094 1.693 1 96.69 89 LYS B C 1
ATOM 2213 O O . LYS B 1 89 ? 11.734 -9.547 0.772 1 96.69 89 LYS B O 1
ATOM 2218 N N . GLU B 1 90 ? 10.141 -10.875 1.51 1 97.69 90 GLU B N 1
ATOM 2219 C CA . GLU B 1 90 ? 9.914 -11.516 0.215 1 97.69 90 GLU B CA 1
ATOM 2220 C C . GLU B 1 90 ? 9.016 -10.648 -0.67 1 97.69 90 GLU B C 1
ATOM 2222 O O . GLU B 1 90 ? 8.789 -10.977 -1.835 1 97.69 90 GLU B O 1
ATOM 2227 N N . SER B 1 91 ? 8.523 -9.594 -0.094 1 98.5 91 SER B N 1
ATOM 2228 C CA . SER B 1 91 ? 7.738 -8.648 -0.876 1 98.5 91 SER B CA 1
ATOM 2229 C C . SER B 1 91 ? 7.938 -7.219 -0.38 1 98.5 91 SER B C 1
ATOM 2231 O O . SER B 1 91 ? 8.43 -7.008 0.729 1 98.5 91 SER B O 1
ATOM 2233 N N . ALA B 1 92 ? 7.652 -6.27 -1.23 1 98.31 92 ALA B N 1
ATOM 2234 C CA . ALA B 1 92 ? 7.73 -4.859 -0.853 1 98.31 92 ALA B CA 1
ATOM 2235 C C . ALA B 1 92 ? 6.746 -4.02 -1.661 1 98.31 92 ALA B C 1
ATOM 2237 O O . ALA B 1 92 ? 6.52 -4.281 -2.846 1 98.31 92 ALA B O 1
ATOM 2238 N N . LEU B 1 93 ? 6.164 -3.115 -0.995 1 97.75 93 LEU B N 1
ATOM 2239 C CA . LEU B 1 93 ? 5.203 -2.182 -1.57 1 97.75 93 LEU B CA 1
ATOM 2240 C C . LEU B 1 93 ? 5.84 -0.814 -1.793 1 97.75 93 LEU B C 1
ATOM 2242 O O . LEU B 1 93 ? 6.473 -0.264 -0.889 1 97.75 93 LEU B O 1
ATOM 2246 N N . PHE B 1 94 ? 5.668 -0.258 -2.963 1 95.88 94 PHE B N 1
ATOM 2247 C CA . PHE B 1 94 ? 6.246 1.041 -3.287 1 95.88 94 PHE B CA 1
ATOM 2248 C C . PHE B 1 94 ? 5.172 2.008 -3.764 1 95.88 94 PHE B C 1
ATOM 2250 O O . PHE B 1 94 ? 4.332 1.652 -4.598 1 95.88 94 PHE B O 1
ATOM 2257 N N . LYS B 1 95 ? 5.082 3.143 -3.211 1 91.38 95 LYS B N 1
ATOM 2258 C CA . LYS B 1 95 ? 4.262 4.219 -3.756 1 91.38 95 LYS B CA 1
ATOM 2259 C C . LYS B 1 95 ? 4.887 4.809 -5.016 1 91.38 95 LYS B C 1
ATOM 2261 O O . LYS B 1 95 ? 6.082 5.117 -5.035 1 91.38 95 LYS B O 1
ATOM 2266 N N . ILE B 1 96 ? 4.008 4.785 -6.125 1 88.12 96 ILE B N 1
ATOM 2267 C CA . ILE B 1 96 ? 4.516 5.312 -7.387 1 88.12 96 ILE B CA 1
ATOM 2268 C C . ILE B 1 96 ? 3.705 6.543 -7.797 1 88.12 96 ILE B C 1
ATOM 2270 O O . ILE B 1 96 ? 2.496 6.602 -7.562 1 88.12 96 ILE B O 1
ATOM 2274 N N . ASN B 1 97 ? 4.066 7.707 -7.789 1 68.38 97 ASN B N 1
ATOM 2275 C CA . ASN B 1 97 ? 3.336 8.875 -8.266 1 68.38 97 ASN B CA 1
ATOM 2276 C C . ASN B 1 97 ? 2.857 8.695 -9.703 1 68.38 97 ASN B C 1
ATOM 2278 O O . ASN B 1 97 ? 3.582 9.008 -10.648 1 68.38 97 ASN B O 1
ATOM 2282 N N . SER B 1 98 ? 1.96 7.816 -9.945 1 59.03 98 SER B N 1
ATOM 2283 C CA . SER B 1 98 ? 1.51 7.637 -11.32 1 59.03 98 SER B CA 1
ATOM 2284 C C . SER B 1 98 ? 0.447 8.664 -11.688 1 59.03 98 SER B C 1
ATOM 2286 O O . SER B 1 98 ? -0.133 8.602 -12.773 1 59.03 98 SER B O 1
ATOM 2288 N N . ASN B 1 99 ? -0.022 9.5 -10.68 1 51.81 99 ASN B N 1
ATOM 2289 C CA . ASN B 1 99 ? -1.102 10.414 -11.031 1 51.81 99 ASN B CA 1
ATOM 2290 C C . ASN B 1 99 ? -0.628 11.5 -11.992 1 51.81 99 ASN B C 1
ATOM 2292 O O . ASN B 1 99 ? 0.281 12.266 -11.672 1 51.81 99 ASN B O 1
ATOM 2296 N N . PRO B 1 100 ? -1.208 11.438 -13.133 1 46.22 100 PRO B N 1
ATOM 2297 C CA . PRO B 1 100 ? -0.954 12.492 -14.117 1 46.22 100 PRO B CA 1
ATOM 2298 C C . PRO B 1 100 ? -1.216 13.891 -13.562 1 46.22 100 PRO B C 1
ATOM 2300 O O . PRO B 1 100 ? -0.66 14.875 -14.062 1 46.22 100 PRO B O 1
ATOM 2303 N N . SER B 1 101 ? -2.176 13.969 -12.703 1 44.16 101 SER B N 1
ATOM 2304 C CA . SER B 1 101 ? -2.664 15.312 -12.43 1 44.16 101 SER B CA 1
ATOM 2305 C C . SER B 1 101 ? -1.613 16.141 -11.703 1 44.16 101 SER B C 1
ATOM 2307 O O . SER B 1 101 ? -1.628 17.375 -11.773 1 44.16 101 SER B O 1
ATOM 2309 N N . GLN B 1 102 ? -1.021 15.641 -10.719 1 42.66 102 GLN B N 1
ATOM 2310 C CA . GLN B 1 102 ? -0.155 16.531 -9.961 1 42.66 102 GLN B CA 1
ATOM 2311 C C . GLN B 1 102 ? 1.062 16.953 -10.781 1 42.66 102 GLN B C 1
ATOM 2313 O O . GLN B 1 102 ? 1.782 17.875 -10.406 1 42.66 102 GLN B O 1
ATOM 2318 N N . ASN B 1 103 ? 1.575 16.141 -11.609 1 39.34 103 ASN B N 1
ATOM 2319 C CA . ASN B 1 103 ? 2.578 16.688 -12.523 1 39.34 103 ASN B CA 1
ATOM 2320 C C . ASN B 1 103 ? 1.934 17.5 -13.648 1 39.34 103 ASN B C 1
ATOM 2322 O O . ASN B 1 103 ? 1.262 16.938 -14.508 1 39.34 103 ASN B O 1
ATOM 2326 N N . HIS B 1 104 ? 1.409 18.734 -13.453 1 37.31 104 HIS B N 1
ATOM 2327 C CA . HIS B 1 104 ? 1.051 19.703 -14.492 1 37.31 104 HIS B CA 1
ATOM 2328 C C . HIS B 1 104 ? 1.857 19.469 -15.766 1 37.31 104 HIS B C 1
ATOM 2330 O O . HIS B 1 104 ? 1.724 20.203 -16.734 1 37.31 104 HIS B O 1
ATOM 2336 N N . SER B 1 105 ? 3.16 19.234 -15.734 1 37.75 105 SER B N 1
ATOM 2337 C CA . SER B 1 105 ? 3.719 19.188 -17.078 1 37.75 105 SER B CA 1
ATOM 2338 C C . SER B 1 105 ? 2.959 18.188 -17.953 1 37.75 105 SER B C 1
ATOM 2340 O O . SER B 1 105 ? 2.43 17.203 -17.453 1 37.75 105 SER B O 1
ATOM 2342 N N . ASN B 1 106 ? 2.354 18.641 -19.094 1 38.53 106 ASN B N 1
ATOM 2343 C CA . ASN B 1 106 ? 1.872 17.859 -20.234 1 38.53 106 ASN B CA 1
ATOM 2344 C C . ASN B 1 106 ? 2.416 16.438 -20.203 1 38.53 106 ASN B C 1
ATOM 2346 O O . ASN B 1 106 ? 2.693 15.844 -21.25 1 38.53 106 ASN B O 1
ATOM 2350 N N . ALA B 1 107 ? 3.293 16.094 -19.281 1 39.56 107 ALA B N 1
ATOM 2351 C CA . ALA B 1 107 ? 4.023 14.844 -19.453 1 39.56 107 ALA B CA 1
ATOM 2352 C C . ALA B 1 107 ? 3.068 13.648 -19.5 1 39.56 107 ALA B C 1
ATOM 2354 O O . ALA B 1 107 ? 2.254 13.469 -18.594 1 39.56 107 ALA B O 1
ATOM 2355 N N . GLU B 1 108 ? 2.576 13.258 -20.625 1 45.88 108 GLU B N 1
ATOM 2356 C CA . GLU B 1 108 ? 2.037 11.961 -21.031 1 45.88 108 GLU B CA 1
ATOM 2357 C C . GLU B 1 108 ? 2.314 10.891 -19.984 1 45.88 108 GLU B C 1
ATOM 2359 O O . GLU B 1 108 ? 3.395 10.852 -19.391 1 45.88 108 GLU B O 1
ATOM 2364 N N . ASN B 1 109 ? 1.338 10.484 -19.234 1 55.28 109 ASN B N 1
ATOM 2365 C CA . ASN B 1 109 ? 1.443 9.305 -18.391 1 55.28 109 ASN B CA 1
ATOM 2366 C C . ASN B 1 109 ? 2.504 8.336 -18.906 1 55.28 109 ASN B C 1
ATOM 2368 O O . ASN B 1 109 ? 2.211 7.473 -19.734 1 55.28 109 ASN B O 1
ATOM 2372 N N . ASP B 1 110 ? 3.699 8.867 -18.984 1 70.38 110 ASP B N 1
ATOM 2373 C CA . ASP B 1 110 ? 4.746 7.973 -19.469 1 70.38 110 ASP B CA 1
ATOM 2374 C C . ASP B 1 110 ? 4.742 6.648 -18.719 1 70.38 110 ASP B C 1
ATOM 2376 O O . ASP B 1 110 ? 4.609 6.629 -17.484 1 70.38 110 ASP B O 1
ATOM 2380 N N . GLY B 1 111 ? 4.391 5.574 -19.344 1 87.38 111 GLY B N 1
ATOM 2381 C CA . GLY B 1 111 ? 4.426 4.215 -18.844 1 87.38 111 GLY B CA 1
ATOM 2382 C C . GLY B 1 111 ? 5.527 3.984 -17.828 1 87.38 111 GLY B C 1
ATOM 2383 O O . GLY B 1 111 ? 6.5 4.738 -17.766 1 87.38 111 GLY B O 1
ATOM 2384 N N . ILE B 1 112 ? 5.344 3.188 -16.922 1 92.31 112 ILE B N 1
ATOM 2385 C CA . ILE B 1 112 ? 6.254 2.863 -15.836 1 92.31 112 ILE B CA 1
ATOM 2386 C C . ILE B 1 112 ? 6.945 1.532 -16.125 1 92.31 112 ILE B C 1
ATOM 2388 O O . ILE B 1 112 ? 6.312 0.584 -16.594 1 92.31 112 ILE B O 1
ATOM 2392 N N . VAL B 1 113 ? 8.25 1.549 -15.875 1 95.31 113 VAL B N 1
ATOM 2393 C CA . VAL B 1 113 ? 9.023 0.316 -15.977 1 95.31 113 VAL B CA 1
ATOM 2394 C C . VAL B 1 113 ? 9.656 -0.011 -14.633 1 95.31 113 VAL B C 1
ATOM 2396 O O . VAL B 1 113 ? 10.344 0.826 -14.039 1 95.31 113 VAL B O 1
ATOM 2399 N N . ILE B 1 114 ? 9.43 -1.184 -14.117 1 97.38 114 ILE B N 1
ATOM 2400 C CA . ILE B 1 114 ? 10.086 -1.684 -12.914 1 97.38 114 ILE B CA 1
ATOM 2401 C C . ILE B 1 114 ? 11.273 -2.559 -13.297 1 97.38 114 ILE B C 1
ATOM 2403 O O . ILE B 1 114 ? 11.141 -3.488 -14.094 1 97.38 114 ILE B O 1
ATOM 2407 N N . GLY B 1 115 ? 12.398 -2.18 -12.852 1 97.31 115 GLY B N 1
ATOM 2408 C CA . GLY B 1 115 ? 13.586 -3.006 -13 1 97.31 115 GLY B CA 1
ATOM 2409 C C . GLY B 1 115 ? 13.945 -3.768 -11.734 1 97.31 115 GLY B C 1
ATOM 2410 O O . GLY B 1 115 ? 13.93 -3.203 -10.641 1 97.31 115 GLY B O 1
ATOM 2411 N N . VAL B 1 116 ? 14.219 -5.012 -11.828 1 98.12 116 VAL B N 1
ATOM 2412 C CA . VAL B 1 116 ? 14.68 -5.852 -10.727 1 98.12 116 VAL B CA 1
ATOM 2413 C C . VAL B 1 116 ? 16.078 -6.379 -11.039 1 98.12 116 VAL B C 1
ATOM 2415 O O . VAL B 1 116 ? 16.312 -6.965 -12.102 1 98.12 116 VAL B O 1
ATOM 2418 N N . SER B 1 117 ? 17.016 -6.113 -10.172 1 97.69 117 SER B N 1
ATOM 2419 C CA . SER B 1 117 ? 18.406 -6.543 -10.359 1 97.69 117 SER B CA 1
ATOM 2420 C C . SER B 1 117 ? 18.891 -7.348 -9.164 1 97.69 117 SER B C 1
ATOM 2422 O O . SER B 1 117 ? 18.781 -6.91 -8.023 1 97.69 117 SER B O 1
ATOM 2424 N N . ILE B 1 118 ? 19.375 -8.531 -9.414 1 98.06 118 ILE B N 1
ATOM 2425 C CA . ILE B 1 118 ? 20 -9.312 -8.344 1 98.06 118 ILE B CA 1
ATOM 2426 C C . ILE B 1 118 ? 21.406 -8.789 -8.078 1 98.06 118 ILE B C 1
ATOM 2428 O O . ILE B 1 118 ? 22.266 -8.812 -8.961 1 98.06 118 ILE B O 1
ATOM 2432 N N . GLU B 1 119 ? 21.641 -8.297 -6.938 1 98.44 119 GLU B N 1
ATOM 2433 C CA . GLU B 1 119 ? 22.875 -7.66 -6.52 1 98.44 119 GLU B CA 1
ATOM 2434 C C . GLU B 1 119 ? 23.344 -8.18 -5.16 1 98.44 119 GLU B C 1
ATOM 2436 O O . GLU B 1 119 ? 22.625 -8.945 -4.504 1 98.44 119 GLU B O 1
ATOM 2441 N N . SER B 1 120 ? 24.625 -7.816 -4.777 1 98.25 120 SER B N 1
ATOM 2442 C CA . SER B 1 120 ? 25.094 -8.219 -3.453 1 98.25 120 SER B CA 1
ATOM 2443 C C . SER B 1 120 ? 24.188 -7.664 -2.357 1 98.25 120 SER B C 1
ATOM 2445 O O . SER B 1 120 ? 23.766 -6.504 -2.416 1 98.25 120 SER B O 1
ATOM 2447 N N . ALA B 1 121 ? 23.859 -8.516 -1.383 1 98.12 121 ALA B N 1
ATOM 2448 C CA . ALA B 1 121 ? 23.031 -8.086 -0.269 1 98.12 121 ALA B CA 1
ATOM 2449 C C . ALA B 1 121 ? 23.641 -6.875 0.44 1 98.12 121 ALA B C 1
ATOM 2451 O O . ALA B 1 121 ? 22.906 -5.98 0.887 1 98.12 121 ALA B O 1
ATOM 2452 N N . GLU B 1 122 ? 24.906 -6.863 0.543 1 97.69 122 GLU B N 1
ATOM 2453 C CA . GLU B 1 122 ? 25.625 -5.766 1.179 1 97.69 122 GLU B CA 1
ATOM 2454 C C . GLU B 1 122 ? 25.391 -4.449 0.441 1 97.69 122 GLU B C 1
ATOM 2456 O O . GLU B 1 122 ? 25.094 -3.428 1.064 1 97.69 122 GLU B O 1
ATOM 2461 N N . SER B 1 123 ? 25.547 -4.449 -0.839 1 97.69 123 SER B N 1
ATOM 2462 C CA . SER B 1 123 ? 25.344 -3.26 -1.66 1 97.69 123 SER B CA 1
ATOM 2463 C C . SER B 1 123 ? 23.922 -2.732 -1.533 1 97.69 123 SER B C 1
ATOM 2465 O O . SER B 1 123 ? 23.703 -1.529 -1.372 1 97.69 123 SER B O 1
ATOM 2467 N N . VAL B 1 124 ? 22.938 -3.639 -1.623 1 98 124 VAL B N 1
ATOM 2468 C CA . VAL B 1 124 ? 21.531 -3.266 -1.517 1 98 124 VAL B CA 1
ATOM 2469 C C . VAL B 1 124 ? 21.25 -2.684 -0.133 1 98 124 VAL B C 1
ATOM 2471 O O . VAL B 1 124 ? 20.562 -1.673 -0.005 1 98 124 VAL B O 1
ATOM 2474 N N . GLY B 1 125 ? 21.781 -3.332 0.874 1 97.12 125 GLY B N 1
ATOM 2475 C CA . GLY B 1 125 ? 21.625 -2.842 2.234 1 97.12 125 GLY B CA 1
ATOM 2476 C C . GLY B 1 125 ? 22.141 -1.43 2.42 1 97.12 125 GLY B C 1
ATOM 2477 O O . GLY B 1 125 ? 21.516 -0.612 3.092 1 97.12 125 GLY B O 1
ATOM 2478 N N . GLN B 1 126 ? 23.344 -1.156 1.907 1 96.75 126 GLN B N 1
ATOM 2479 C CA . GLN B 1 126 ? 23.953 0.17 2 1 96.75 126 GLN B CA 1
ATOM 2480 C C . GLN B 1 126 ? 23.062 1.224 1.346 1 96.75 126 GLN B C 1
ATOM 2482 O O . GLN B 1 126 ? 22.891 2.32 1.882 1 96.75 126 GLN B O 1
ATOM 2487 N N . ARG B 1 127 ? 22.484 0.916 0.219 1 96.12 127 ARG B N 1
ATOM 2488 C CA . ARG B 1 127 ? 21.609 1.852 -0.484 1 96.12 127 ARG B CA 1
ATOM 2489 C C . ARG B 1 127 ? 20.312 2.074 0.284 1 96.12 127 ARG B C 1
ATOM 2491 O O . ARG B 1 127 ? 19.766 3.18 0.286 1 96.12 127 ARG B O 1
ATOM 2498 N N . LEU B 1 128 ? 19.828 0.99 0.891 1 95.5 128 LEU B N 1
ATOM 2499 C CA . LEU B 1 128 ? 18.641 1.115 1.716 1 95.5 128 LEU B CA 1
ATOM 2500 C C . LEU B 1 128 ? 18.875 2.068 2.883 1 95.5 128 LEU B C 1
ATOM 2502 O O . LEU B 1 128 ? 18 2.875 3.219 1 95.5 128 LEU B O 1
ATOM 2506 N N . GLU B 1 129 ? 20.016 1.925 3.482 1 93.56 129 GLU B N 1
ATOM 2507 C CA . GLU B 1 129 ? 20.391 2.811 4.582 1 93.56 129 GLU B CA 1
ATOM 2508 C C . GLU B 1 129 ? 20.484 4.262 4.117 1 93.56 129 GLU B C 1
ATOM 2510 O O . GLU B 1 129 ? 20.047 5.176 4.824 1 93.56 129 GLU B O 1
ATOM 2515 N N . GLN B 1 130 ? 21.062 4.438 2.959 1 92.44 130 GLN B N 1
ATOM 2516 C CA . GLN B 1 130 ? 21.172 5.777 2.395 1 92.44 130 GLN B CA 1
ATOM 2517 C C . GLN B 1 130 ? 19.797 6.379 2.119 1 92.44 130 GLN B C 1
ATOM 2519 O O . GLN B 1 130 ? 19.578 7.562 2.369 1 92.44 130 GLN B O 1
ATOM 2524 N N . LEU B 1 131 ? 18.906 5.566 1.552 1 89.12 131 LEU B N 1
ATOM 2525 C CA . LEU B 1 131 ? 17.547 5.996 1.276 1 89.12 131 LEU B CA 1
ATOM 2526 C C . LEU B 1 131 ? 16.859 6.469 2.553 1 89.12 131 LEU B C 1
ATOM 2528 O O . LEU B 1 131 ? 16.141 7.477 2.545 1 89.12 131 LEU B O 1
ATOM 2532 N N . SER B 1 132 ? 16.984 5.711 3.604 1 85.12 132 SER B N 1
ATOM 2533 C CA . SER B 1 132 ? 16.406 6.051 4.898 1 85.12 132 SER B CA 1
ATOM 2534 C C . SER B 1 132 ? 17 7.348 5.445 1 85.12 132 SER B C 1
ATOM 2536 O O . SER B 1 132 ? 16.281 8.164 6.035 1 85.12 132 SER B O 1
ATOM 2538 N N . ALA B 1 133 ? 18.281 7.512 5.266 1 80.19 133 ALA B N 1
ATOM 2539 C CA . ALA B 1 133 ? 18.969 8.711 5.738 1 80.19 133 ALA B CA 1
ATOM 2540 C C . ALA B 1 133 ? 18.484 9.945 4.98 1 80.19 133 ALA B C 1
ATOM 2542 O O . ALA B 1 133 ? 18.344 11.023 5.57 1 80.19 133 ALA B O 1
ATOM 2543 N N . ASP B 1 134 ? 18.312 9.797 3.713 1 77.25 134 ASP B N 1
ATOM 2544 C CA . ASP B 1 134 ? 17.828 10.898 2.885 1 77.25 134 ASP B CA 1
ATOM 2545 C C . ASP B 1 134 ? 16.422 11.32 3.301 1 77.25 134 ASP B C 1
ATOM 2547 O O . ASP B 1 134 ? 16.109 12.508 3.311 1 77.25 134 ASP B O 1
ATOM 2551 N N . LYS B 1 135 ? 15.594 10.352 3.57 1 66.88 135 LYS B N 1
ATOM 2552 C CA . LYS B 1 135 ? 14.242 10.641 4.031 1 66.88 135 LYS B CA 1
ATOM 2553 C C . LYS B 1 135 ? 14.266 11.406 5.352 1 66.88 135 LYS B C 1
ATOM 2555 O O . LYS B 1 135 ? 13.469 12.336 5.555 1 66.88 135 LYS B O 1
ATOM 2560 N N . THR B 1 136 ? 15.125 10.945 6.176 1 58.5 136 THR B N 1
ATOM 2561 C CA . THR B 1 136 ? 15.258 11.609 7.465 1 58.5 136 THR B CA 1
ATOM 2562 C C . THR B 1 136 ? 15.836 13.016 7.297 1 58.5 136 THR B C 1
ATOM 2564 O O . THR B 1 136 ? 15.383 13.961 7.938 1 58.5 136 THR B O 1
ATOM 2567 N N . ALA B 1 137 ? 16.891 13.109 6.414 1 51.41 137 ALA B N 1
ATOM 2568 C CA . ALA B 1 137 ? 17.531 14.406 6.188 1 51.41 137 ALA B CA 1
ATOM 2569 C C . ALA B 1 137 ? 16.562 15.375 5.508 1 51.41 137 ALA B C 1
ATOM 2571 O O . ALA B 1 137 ? 16.547 16.562 5.828 1 51.41 137 ALA B O 1
ATOM 2572 N N . ASN B 1 138 ? 16.062 14.805 4.348 1 48.28 138 ASN B N 1
ATOM 2573 C CA . ASN B 1 138 ? 15.086 15.648 3.668 1 48.28 138 ASN B CA 1
ATOM 2574 C C . ASN B 1 138 ? 13.867 15.914 4.551 1 48.28 138 ASN B C 1
ATOM 2576 O O . ASN B 1 138 ? 13.211 16.953 4.414 1 48.28 138 ASN B O 1
ATOM 2580 N N . SER B 1 139 ? 13.609 14.805 5.25 1 42.09 139 SER B N 1
ATOM 2581 C CA . SER B 1 139 ? 12.609 15.078 6.277 1 42.09 139 SER B CA 1
ATOM 2582 C C . SER B 1 139 ? 13.102 16.141 7.262 1 42.09 139 SER B C 1
ATOM 2584 O O . SER B 1 139 ? 12.305 16.875 7.844 1 42.09 139 SER B O 1
ATOM 2586 N N . SER B 1 140 ? 14.469 16.109 7.594 1 36.25 140 SER B N 1
ATOM 2587 C CA . SER B 1 140 ? 15.008 17.203 8.406 1 36.25 140 SER B CA 1
ATOM 2588 C C . SER B 1 140 ? 15 18.516 7.641 1 36.25 140 SER B C 1
ATOM 2590 O O . SER B 1 140 ? 14.836 19.578 8.234 1 36.25 140 SER B O 1
ATOM 2592 N N . ALA B 1 141 ? 15.602 18.562 6.316 1 34.41 141 ALA B N 1
ATOM 2593 C CA . ALA B 1 141 ? 15.477 19.844 5.621 1 34.41 141 ALA B CA 1
ATOM 2594 C C . ALA B 1 141 ? 14.039 20.062 5.152 1 34.41 141 ALA B C 1
ATOM 2596 O O . ALA B 1 141 ? 13.492 21.156 5.309 1 34.41 141 ALA B O 1
ATOM 2597 N N . SER B 1 142 ? 13.758 19.422 3.832 1 31.47 142 SER B N 1
ATOM 2598 C CA . SER B 1 142 ? 12.406 19.375 3.271 1 31.47 142 SER B CA 1
ATOM 2599 C C . SER B 1 142 ? 11.555 18.312 3.957 1 31.47 142 SER B C 1
ATOM 2601 O O . SER B 1 142 ? 11.828 17.125 3.828 1 31.47 142 SER B O 1
ATOM 2603 N N . ASN B 1 143 ? 11.43 18.125 5.055 1 30.3 143 ASN B N 1
ATOM 2604 C CA . ASN B 1 143 ? 10.484 17.359 5.863 1 30.3 143 ASN B CA 1
ATOM 2605 C C . ASN B 1 143 ? 9.211 17.047 5.09 1 30.3 143 ASN B C 1
ATOM 2607 O O . ASN B 1 143 ? 8.109 17.422 5.508 1 30.3 143 ASN B O 1
ATOM 2611 N N . SER B 1 144 ? 9.188 17.047 3.766 1 29.5 144 SER B N 1
ATOM 2612 C CA . SER B 1 144 ? 8.016 16.938 2.904 1 29.5 144 SER B CA 1
ATOM 2613 C C . SER B 1 144 ? 7.559 15.492 2.762 1 29.5 144 SER B C 1
ATOM 2615 O O . SER B 1 144 ? 6.945 15.125 1.756 1 29.5 144 SER B O 1
ATOM 2617 N N . ASN B 1 145 ? 8.352 14.352 2.879 1 32.44 145 ASN B N 1
ATOM 2618 C CA . ASN B 1 145 ? 7.488 13.18 2.984 1 32.44 145 ASN B CA 1
ATOM 2619 C C . ASN B 1 145 ? 6.137 13.531 3.6 1 32.44 145 ASN B C 1
ATOM 2621 O O . ASN B 1 145 ? 6.074 14.062 4.707 1 32.44 145 ASN B O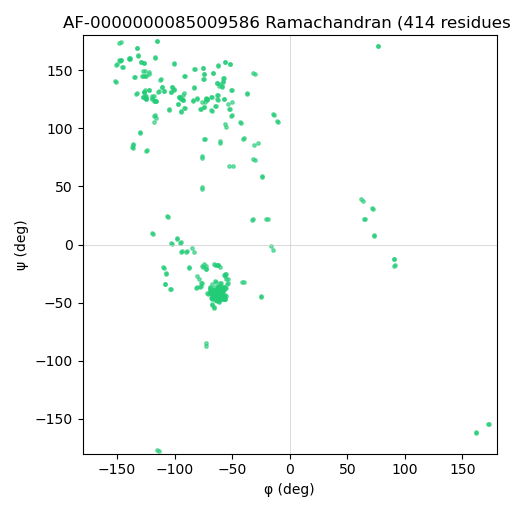 1
ATOM 2625 N N . THR B 1 146 ? 5.301 13.914 2.789 1 33.91 146 THR B N 1
ATOM 2626 C CA . THR B 1 146 ? 3.998 14.406 3.227 1 33.91 146 THR B CA 1
ATOM 2627 C C . THR B 1 146 ? 3.541 13.672 4.488 1 33.91 146 THR B C 1
ATOM 2629 O O . THR B 1 146 ? 2.871 12.641 4.402 1 33.91 146 THR B O 1
ATOM 2632 N N . ALA B 1 147 ? 4.402 13.109 5.199 1 38.44 147 ALA B N 1
ATOM 2633 C CA . ALA B 1 147 ? 4.07 12.734 6.57 1 38.44 147 ALA B CA 1
ATOM 2634 C C . ALA B 1 147 ? 3.232 13.82 7.25 1 38.44 147 ALA B C 1
ATOM 2636 O O . ALA B 1 147 ? 3.586 15 7.211 1 38.44 147 ALA B O 1
ATOM 2637 N N . GLN B 1 148 ? 2.086 13.617 7.102 1 44.59 148 GLN B N 1
ATOM 2638 C CA . GLN B 1 148 ? 1.124 14.5 7.75 1 44.59 148 GLN B CA 1
ATOM 2639 C C . GLN B 1 148 ? 1.688 15.07 9.047 1 44.59 148 GLN B C 1
ATOM 2641 O O . GLN B 1 148 ? 2.098 14.312 9.938 1 44.59 148 GLN B O 1
ATOM 2646 N N . MET B 1 149 ? 2.795 16.156 8.914 1 50.09 149 MET B N 1
ATOM 2647 C CA . MET B 1 149 ? 3.123 16.859 10.156 1 50.09 149 MET B CA 1
ATOM 2648 C C . MET B 1 149 ? 2.066 16.594 11.219 1 50.09 149 MET B C 1
ATOM 2650 O O . MET B 1 149 ? 0.868 16.703 10.953 1 50.09 149 MET B O 1
ATOM 2654 N N . PRO B 1 150 ? 2.645 15.812 12.219 1 59.91 150 PRO B N 1
ATOM 2655 C CA . PRO B 1 150 ? 1.624 15.719 13.266 1 59.91 150 PRO B CA 1
ATOM 2656 C C . PRO B 1 150 ? 0.837 17.016 13.438 1 59.91 150 PRO B C 1
ATOM 2658 O O . PRO B 1 150 ? 1.397 18.109 13.289 1 59.91 150 PRO B O 1
ATOM 2661 N N . THR B 1 151 ? -0.309 16.906 13.43 1 67.69 151 THR B N 1
ATOM 2662 C CA . THR B 1 151 ? -1.2 18.047 13.594 1 67.69 151 THR B CA 1
ATOM 2663 C C . THR B 1 151 ? -0.657 19.016 14.641 1 67.69 151 THR B C 1
ATOM 2665 O O . THR B 1 151 ? -0.735 20.234 14.469 1 67.69 151 THR B O 1
ATOM 2668 N N . SER B 1 152 ? 0.035 18.422 15.648 1 75.44 152 SER B N 1
ATOM 2669 C CA . SER B 1 152 ? 0.587 19.25 16.719 1 75.44 152 SER B CA 1
ATOM 2670 C C . SER B 1 152 ? 1.732 20.125 16.203 1 75.44 152 SER B C 1
ATOM 2672 O O . SER B 1 152 ? 1.829 21.297 16.547 1 75.44 152 SER B O 1
ATOM 2674 N N . LEU B 1 153 ? 2.531 19.516 15.406 1 75.81 153 LEU B N 1
ATOM 2675 C CA . LEU B 1 153 ? 3.66 20.281 14.867 1 75.81 153 LEU B CA 1
ATOM 2676 C C . LEU B 1 153 ? 3.189 21.312 13.852 1 75.81 153 LEU B C 1
ATOM 2678 O O . LEU B 1 153 ? 3.686 22.438 13.828 1 75.81 153 LEU B O 1
ATOM 2682 N N . LEU B 1 154 ? 2.295 20.875 13.039 1 75.44 154 LEU B N 1
ATOM 2683 C CA . LEU B 1 154 ? 1.71 21.797 12.078 1 75.44 154 LEU B CA 1
ATOM 2684 C C . LEU B 1 154 ? 1.059 22.969 12.781 1 75.44 154 LEU B C 1
ATOM 2686 O O . LEU B 1 154 ? 1.247 24.125 12.383 1 75.44 154 LEU B O 1
ATOM 2690 N N . ALA B 1 155 ? 0.293 22.75 13.852 1 80.88 155 ALA B N 1
ATOM 2691 C CA . ALA B 1 155 ? -0.344 23.797 14.648 1 80.88 155 ALA B CA 1
ATOM 2692 C C . ALA B 1 155 ? 0.696 24.734 15.25 1 80.88 155 ALA B C 1
ATOM 2694 O O . ALA B 1 155 ? 0.54 25.969 15.211 1 80.88 155 ALA B O 1
ATOM 2695 N N . GLN B 1 156 ? 1.748 24.188 15.734 1 82.31 156 GLN B N 1
ATOM 2696 C CA . GLN B 1 156 ? 2.822 24.969 16.344 1 82.31 156 GLN B CA 1
ATOM 2697 C C . GLN B 1 156 ? 3.48 25.891 15.312 1 82.31 156 GLN B C 1
ATOM 2699 O O . GLN B 1 156 ? 3.758 27.047 15.594 1 82.31 156 GLN B O 1
ATOM 2704 N N . ARG B 1 157 ? 3.676 25.391 14.164 1 83.25 157 ARG B N 1
ATOM 2705 C CA . ARG B 1 157 ? 4.32 26.188 13.117 1 83.25 157 ARG B CA 1
ATOM 2706 C C . ARG B 1 157 ? 3.414 27.312 12.648 1 83.25 157 ARG B C 1
ATOM 2708 O O . ARG B 1 157 ? 3.883 28.422 12.375 1 83.25 157 ARG B O 1
ATOM 2715 N N . ILE B 1 158 ? 2.154 27.031 12.516 1 84.44 158 ILE B N 1
ATOM 2716 C CA . ILE B 1 158 ? 1.182 28.047 12.125 1 84.44 158 ILE B CA 1
ATOM 2717 C C . ILE B 1 158 ? 1.169 29.172 13.156 1 84.44 158 ILE B C 1
ATOM 2719 O O . ILE B 1 158 ? 1.249 30.344 12.805 1 84.44 158 ILE B O 1
ATOM 2723 N N . ILE B 1 159 ? 1.142 28.812 14.461 1 85.19 159 ILE B N 1
ATOM 2724 C CA . ILE B 1 159 ? 1.059 29.781 15.547 1 85.19 159 ILE B CA 1
ATOM 2725 C C . ILE B 1 159 ? 2.357 30.578 15.625 1 85.19 159 ILE B C 1
ATOM 2727 O O . ILE B 1 159 ? 2.332 31.797 15.797 1 85.19 159 ILE B O 1
ATOM 2731 N N . GLN B 1 160 ? 3.479 29.906 15.477 1 86 160 GLN B N 1
ATOM 2732 C CA . GLN B 1 160 ? 4.77 30.578 15.492 1 86 160 GLN B CA 1
ATOM 2733 C C . GLN B 1 160 ? 4.871 31.594 14.344 1 86 160 GLN B C 1
ATOM 2735 O O . GLN B 1 160 ? 5.395 32.688 14.523 1 86 160 GLN B O 1
ATOM 2740 N N . ASN B 1 161 ? 4.449 31.234 13.172 1 83.81 161 ASN B N 1
ATOM 2741 C CA . ASN B 1 161 ? 4.402 32.156 12.039 1 83.81 161 ASN B CA 1
ATOM 2742 C C . ASN B 1 161 ? 3.557 33.406 12.352 1 83.81 161 ASN B C 1
ATOM 2744 O O . ASN B 1 161 ? 3.957 34.531 12.047 1 83.81 161 ASN B O 1
ATOM 2748 N N . ALA B 1 162 ? 2.385 33.156 12.977 1 85.56 162 ALA B N 1
ATOM 2749 C CA . ALA B 1 162 ? 1.51 34.25 13.375 1 85.56 162 ALA B CA 1
ATOM 2750 C C . ALA B 1 162 ? 2.215 35.188 14.359 1 85.56 162 ALA B C 1
ATOM 2752 O O . ALA B 1 162 ? 2.227 36.406 14.172 1 85.56 162 ALA B O 1
ATOM 2753 N N . TYR B 1 163 ? 2.883 34.625 15.352 1 83.62 163 TYR B N 1
ATOM 2754 C CA . TYR B 1 163 ? 3.578 35.406 16.375 1 83.62 163 TYR B CA 1
ATOM 2755 C C . TYR B 1 163 ? 4.672 36.25 15.742 1 83.62 163 TYR B C 1
ATOM 2757 O O . TYR B 1 163 ? 4.797 37.438 16.062 1 83.62 163 TYR B O 1
ATOM 2765 N N . ASN B 1 164 ? 5.41 35.688 14.891 1 83.38 164 ASN B N 1
ATOM 2766 C CA . ASN B 1 164 ? 6.512 36.375 14.242 1 83.38 164 ASN B CA 1
ATOM 2767 C C . ASN B 1 164 ? 6.012 37.531 13.383 1 83.38 164 ASN B C 1
ATOM 2769 O O . ASN B 1 164 ? 6.637 38.594 13.336 1 83.38 164 ASN B O 1
ATOM 2773 N N . SER B 1 165 ? 4.887 37.281 12.727 1 85.75 165 SER B N 1
ATOM 2774 C CA . SER B 1 165 ? 4.332 38.312 11.844 1 85.75 165 SER B CA 1
ATOM 2775 C C . SER B 1 165 ? 3.639 39.406 12.633 1 85.75 165 SER B C 1
ATOM 2777 O O . SER B 1 165 ? 3.734 40.594 12.289 1 85.75 165 SER B O 1
ATOM 2779 N N . LEU B 1 166 ? 2.936 39.062 13.789 1 83.94 166 LEU B N 1
ATOM 2780 C CA . LEU B 1 166 ? 2.104 40 14.523 1 83.94 166 LEU B CA 1
ATOM 2781 C C . LEU B 1 166 ? 2.928 40.781 15.555 1 83.94 166 LEU B C 1
ATOM 2783 O O . LEU B 1 166 ? 2.525 41.844 16 1 83.94 166 LEU B O 1
ATOM 2787 N N . ALA B 1 167 ? 4.109 40.219 15.93 1 81.44 167 ALA B N 1
ATOM 2788 C CA . ALA B 1 167 ? 4.988 40.875 16.891 1 81.44 167 ALA B CA 1
ATOM 2789 C C . ALA B 1 167 ? 5.312 42.312 16.453 1 81.44 167 ALA B C 1
ATOM 2791 O O . ALA B 1 167 ? 5.449 43.219 17.297 1 81.44 167 ALA B O 1
ATOM 2792 N N . GLY B 1 168 ? 5.332 42.562 15.188 1 81.12 168 GLY B N 1
ATOM 2793 C CA . GLY B 1 168 ? 5.641 43.875 14.656 1 81.12 168 GLY B CA 1
ATOM 2794 C C . GLY B 1 168 ? 4.512 44.875 14.836 1 81.12 168 GLY B C 1
ATOM 2795 O O . GLY B 1 168 ? 4.723 46.094 14.719 1 81.12 168 GLY B O 1
ATOM 2796 N N . TYR B 1 169 ? 3.334 44.375 15.117 1 81.38 169 TYR B N 1
ATOM 2797 C CA . TYR B 1 169 ? 2.17 45.219 15.273 1 81.38 169 TYR B CA 1
ATOM 2798 C C . TYR B 1 169 ? 1.824 45.406 16.75 1 81.38 169 TYR B C 1
ATOM 2800 O O . TYR B 1 169 ? 0.841 46.094 17.078 1 81.38 169 TYR B O 1
ATOM 2808 N N . THR B 1 170 ? 2.598 44.844 17.578 1 82.12 170 THR B N 1
ATOM 2809 C CA . THR B 1 170 ? 2.328 44.906 19 1 82.12 170 THR B CA 1
ATOM 2810 C C . THR B 1 170 ? 2.625 46.312 19.547 1 82.12 170 THR B C 1
ATOM 2812 O O . THR B 1 170 ? 3.568 46.969 19.094 1 82.12 170 THR B O 1
ATOM 2815 N N . GLN B 1 171 ? 1.623 46.969 20.234 1 78.19 171 GLN B N 1
ATOM 2816 C CA . GLN B 1 171 ? 1.789 48.25 20.891 1 78.19 171 GLN B CA 1
ATOM 2817 C C . GLN B 1 171 ? 1.384 48.188 22.359 1 78.19 171 GLN B C 1
ATOM 2819 O O . GLN B 1 171 ? 0.365 47.562 22.703 1 78.19 171 GLN B O 1
ATOM 2824 N N . PRO B 1 172 ? 2.275 48.594 23.172 1 79.19 172 PRO B N 1
ATOM 2825 C CA . PRO B 1 172 ? 1.871 48.656 24.578 1 79.19 172 PRO B CA 1
ATOM 2826 C C . PRO B 1 172 ? 0.761 49.688 24.812 1 79.19 172 PRO B C 1
ATOM 2828 O O . PRO B 1 172 ? 0.801 50.781 24.266 1 79.19 172 PRO B O 1
ATOM 2831 N N . ILE B 1 173 ? -0.337 49.219 25.281 1 74.12 173 ILE B N 1
ATOM 2832 C CA . ILE B 1 173 ? -1.403 50.188 25.562 1 74.12 173 ILE B CA 1
ATOM 2833 C C . ILE B 1 173 ? -1.626 50.281 27.062 1 74.12 173 ILE B C 1
ATOM 2835 O O . ILE B 1 173 ? -1.644 49.25 27.766 1 74.12 173 ILE B O 1
ATOM 2839 N N . GLY B 1 174 ? -1.897 51.5 27.5 1 66.81 174 GLY B N 1
ATOM 2840 C CA . GLY B 1 174 ? -2.275 51.844 28.859 1 66.81 174 GLY B CA 1
ATOM 2841 C C . GLY B 1 174 ? -1.101 51.844 29.812 1 66.81 174 GLY B C 1
ATOM 2842 O O . GLY B 1 174 ? 0.034 51.594 29.422 1 66.81 174 GLY B O 1
ATOM 2843 N N . PRO B 1 175 ? -1.335 52.281 30.906 1 67.81 175 PRO B N 1
ATOM 2844 C CA . PRO B 1 175 ? -0.289 52.469 31.922 1 67.81 175 PRO B CA 1
ATOM 2845 C C . PRO B 1 175 ? 0.492 51.219 32.219 1 67.81 175 PRO B C 1
ATOM 2847 O O . PRO B 1 175 ? 1.686 51.25 32.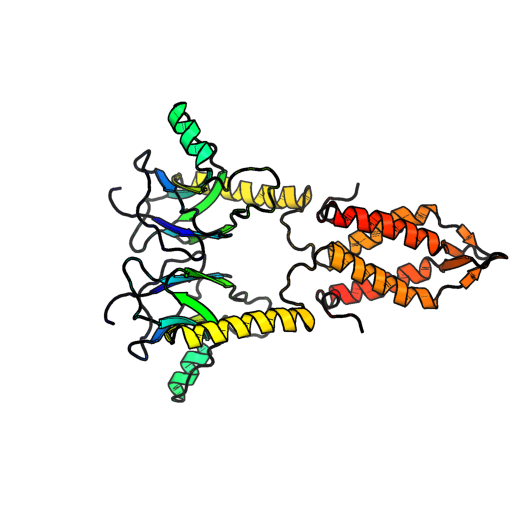531 1 67.81 175 PRO B O 1
ATOM 2850 N N . GLY B 1 176 ? -0.022 50.094 32.031 1 68.06 176 GLY B N 1
ATOM 2851 C CA . GLY B 1 176 ? 0.614 48.812 32.375 1 68.06 176 GLY B CA 1
ATOM 2852 C C . GLY B 1 176 ? 1.352 48.188 31.219 1 68.06 176 GLY B C 1
ATOM 2853 O O . GLY B 1 176 ? 2.076 47.219 31.391 1 68.06 176 GLY B O 1
ATOM 2854 N N . GLY B 1 177 ? 1.38 48.844 30.109 1 80.19 177 GLY B N 1
ATOM 2855 C CA . GLY B 1 177 ? 2.154 48.438 28.953 1 80.19 177 GLY B CA 1
ATOM 2856 C C . GLY B 1 177 ? 1.722 47.094 28.406 1 80.19 177 GLY B C 1
ATOM 2857 O O . GLY B 1 177 ? 2.561 46.25 28.031 1 80.19 177 GLY B O 1
ATOM 2858 N N . VAL B 1 178 ? 0.397 46.844 28.391 1 78.75 178 VAL B N 1
ATOM 2859 C CA . VAL B 1 178 ? -0.076 45.562 27.859 1 78.75 178 VAL B CA 1
ATOM 2860 C C . VAL B 1 178 ? 0.068 45.562 26.344 1 78.75 178 VAL B C 1
ATOM 2862 O O . VAL B 1 178 ? -0.345 46.5 25.672 1 78.75 178 VAL B O 1
ATOM 2865 N N . GLU B 1 179 ? 0.811 44.438 25.969 1 85.12 179 GLU B N 1
ATOM 2866 C CA . GLU B 1 179 ? 0.988 44.312 24.516 1 85.12 179 GLU B CA 1
ATOM 2867 C C . GLU B 1 179 ? -0.296 43.812 23.844 1 85.12 179 GLU B C 1
ATOM 2869 O O . GLU B 1 179 ? -0.931 42.875 24.312 1 85.12 179 GLU B O 1
ATOM 2874 N N . VAL B 1 180 ? -0.777 44.594 22.906 1 85.19 180 VAL B N 1
ATOM 2875 C CA . VAL B 1 180 ? -2.018 44.281 22.219 1 85.19 180 VAL B CA 1
ATOM 2876 C C . VAL B 1 180 ? -1.763 44.188 20.703 1 85.19 180 VAL B C 1
ATOM 2878 O O . VAL B 1 180 ? -0.84 44.812 20.188 1 85.19 180 VAL B O 1
ATOM 2881 N N . VAL B 1 181 ? -2.523 43.312 20.109 1 84.38 181 VAL B N 1
ATOM 2882 C CA . VAL B 1 181 ? -2.488 43.156 18.656 1 84.38 181 VAL B CA 1
ATOM 2883 C C . VAL B 1 181 ? -3.844 43.531 18.062 1 84.38 181 VAL B C 1
ATOM 2885 O O . VAL B 1 181 ? -4.883 43.031 18.5 1 84.38 181 VAL B O 1
ATOM 2888 N N . PRO B 1 182 ? -3.797 44.5 17.125 1 85.69 182 PRO B N 1
ATOM 2889 C CA . PRO B 1 182 ? -5.062 44.781 16.438 1 85.69 182 PRO B CA 1
ATOM 2890 C C . PRO B 1 182 ? -5.605 43.562 15.68 1 85.69 182 PRO B C 1
ATOM 2892 O O . PRO B 1 182 ? -4.84 42.844 15.055 1 85.69 182 PRO B O 1
ATOM 2895 N N . LEU B 1 183 ? -6.871 43.344 15.766 1 84.44 183 LEU B N 1
ATOM 2896 C CA . LEU B 1 183 ? -7.5 42.219 15.062 1 84.44 183 LEU B CA 1
ATOM 2897 C C . LEU B 1 183 ? -7.301 42.344 13.555 1 84.44 183 LEU B C 1
ATOM 2899 O O . LEU B 1 183 ? -7.172 41.344 12.852 1 84.44 183 LEU B O 1
ATOM 2903 N N . ARG B 1 184 ? -7.285 43.594 13.094 1 86.06 184 ARG B N 1
ATOM 2904 C CA . ARG B 1 184 ? -7.062 43.812 11.664 1 86.06 184 ARG B CA 1
ATOM 2905 C C . ARG B 1 184 ? -5.711 43.281 11.227 1 86.06 184 ARG B C 1
ATOM 2907 O O . ARG B 1 184 ? -5.582 42.75 10.117 1 86.06 184 ARG B O 1
ATOM 2914 N N . ALA B 1 185 ? -4.688 43.406 12.109 1 86.56 185 ALA B N 1
ATOM 2915 C CA . ALA B 1 185 ? -3.365 42.844 11.812 1 86.56 185 ALA B CA 1
ATOM 2916 C C . ALA B 1 185 ? -3.41 41.312 11.703 1 86.56 185 ALA B C 1
ATOM 2918 O O . ALA B 1 185 ? -2.764 40.75 10.828 1 86.56 185 ALA B O 1
ATOM 2919 N N . PHE B 1 186 ? -4.176 40.719 12.539 1 85.44 186 PHE B N 1
ATOM 2920 C CA . PHE B 1 186 ? -4.363 39.281 12.5 1 85.44 186 PHE B CA 1
ATOM 2921 C C . PHE B 1 186 ? -5.051 38.875 11.211 1 85.44 186 PHE B C 1
ATOM 2923 O O . PHE B 1 186 ? -4.621 37.906 10.555 1 85.44 186 PHE B O 1
ATOM 2930 N N . ASP B 1 187 ? -6.117 39.531 10.812 1 87.69 187 ASP B N 1
ATOM 2931 C CA . ASP B 1 187 ? -6.848 39.25 9.578 1 87.69 187 ASP B CA 1
ATOM 2932 C C . ASP B 1 187 ? -5.938 39.375 8.359 1 87.69 187 ASP B C 1
ATOM 2934 O O . ASP B 1 187 ? -5.988 38.562 7.449 1 87.69 187 ASP B O 1
ATOM 2938 N N . ASP B 1 188 ? -5.152 40.438 8.367 1 90.5 188 ASP B N 1
ATOM 2939 C CA . ASP B 1 188 ? -4.223 40.688 7.262 1 90.5 188 ASP B CA 1
ATOM 2940 C C . ASP B 1 188 ? -3.197 39.562 7.164 1 90.5 188 ASP B C 1
ATOM 2942 O O . ASP B 1 188 ? -2.9 39.062 6.07 1 90.5 188 ASP B O 1
ATOM 2946 N N . TRP B 1 189 ? -2.648 39.219 8.273 1 89.12 189 TRP B N 1
ATOM 2947 C CA . TRP B 1 189 ? -1.705 38.125 8.305 1 89.12 189 TRP B CA 1
ATOM 2948 C C . TRP B 1 189 ? -2.348 36.844 7.77 1 89.12 189 TRP B C 1
ATOM 2950 O O . TRP B 1 189 ? -1.747 36.125 6.961 1 89.12 189 TRP B O 1
ATOM 2960 N N . TRP B 1 190 ? -3.561 36.562 8.258 1 88.88 190 TRP B N 1
ATOM 2961 C CA . TRP B 1 190 ? -4.246 35.344 7.855 1 88.88 190 TRP B CA 1
ATOM 2962 C C . TRP B 1 190 ? -4.461 35.281 6.348 1 88.88 190 TRP B C 1
ATOM 2964 O O . TRP B 1 190 ? -4.25 34.25 5.707 1 88.88 190 TRP B O 1
ATOM 2974 N N . ARG B 1 191 ? -4.914 36.375 5.805 1 89.12 191 ARG B N 1
ATOM 2975 C CA . ARG B 1 191 ? -5.141 36.438 4.363 1 89.12 191 ARG B CA 1
ATOM 2976 C C . ARG B 1 191 ? -3.875 36.094 3.592 1 89.12 191 ARG B C 1
ATOM 2978 O O . ARG B 1 191 ? -3.924 35.312 2.639 1 89.12 191 ARG B O 1
ATOM 2985 N N . LYS B 1 192 ? -2.762 36.594 4 1 88.56 192 LYS B N 1
ATOM 2986 C CA . LYS B 1 192 ? -1.479 36.344 3.359 1 88.56 192 LYS B CA 1
ATOM 2987 C C . LYS B 1 192 ? -1.058 34.875 3.562 1 88.56 192 LYS B C 1
ATOM 2989 O O . LYS B 1 192 ? -0.608 34.219 2.623 1 88.56 192 LYS B O 1
ATOM 2994 N N . PHE B 1 193 ? -1.206 34.438 4.785 1 87.5 193 PHE B N 1
ATOM 2995 C CA . PHE B 1 193 ? -0.81 33.094 5.152 1 87.5 193 PHE B CA 1
ATOM 2996 C C . PHE B 1 193 ? -1.654 32.062 4.414 1 87.5 193 PHE B C 1
ATOM 2998 O O . PHE B 1 193 ? -1.124 31.094 3.883 1 87.5 193 PHE B O 1
ATOM 3005 N N . GLU B 1 194 ? -2.941 32.281 4.441 1 85.25 194 GLU B N 1
ATOM 3006 C CA . GLU B 1 194 ? -3.857 31.375 3.754 1 85.25 194 GLU B CA 1
ATOM 3007 C C . GLU B 1 194 ? -3.523 31.281 2.268 1 85.25 194 GLU B C 1
ATOM 3009 O O . GLU B 1 194 ? -3.529 30.188 1.698 1 85.25 194 GLU B O 1
ATOM 3014 N N . SER B 1 195 ? -3.322 32.406 1.682 1 85.19 195 SER B N 1
ATOM 3015 C CA . SER B 1 195 ? -2.92 32.406 0.279 1 85.19 195 SER B CA 1
ATOM 3016 C C . SER B 1 195 ? -1.646 31.609 0.057 1 85.19 195 SER B C 1
ATOM 3018 O O . SER B 1 195 ? -1.537 30.875 -0.925 1 85.19 195 SER B O 1
ATOM 3020 N N . ARG B 1 196 ? -0.738 31.734 0.969 1 84 196 ARG B N 1
ATOM 3021 C CA . ARG B 1 196 ? 0.529 31.016 0.875 1 84 196 ARG B CA 1
ATOM 3022 C C . ARG B 1 196 ? 0.316 29.516 0.99 1 84 196 ARG B C 1
ATOM 3024 O O . ARG B 1 196 ? 0.891 28.734 0.222 1 84 196 ARG B O 1
ATOM 3031 N N . ILE B 1 197 ? -0.476 29.062 1.89 1 78.69 197 ILE B N 1
ATOM 3032 C CA . ILE B 1 197 ? -0.736 27.641 2.123 1 78.69 197 ILE B CA 1
ATOM 3033 C C . ILE B 1 197 ? -1.446 27.047 0.911 1 78.69 197 ILE B C 1
ATOM 3035 O O . ILE B 1 197 ? -1.195 25.891 0.542 1 78.69 197 ILE B O 1
ATOM 3039 N N . ARG B 1 198 ? -2.385 27.875 0.408 1 76.31 198 ARG B N 1
ATOM 3040 C CA . ARG B 1 198 ? -3.113 27.406 -0.771 1 76.31 198 ARG B CA 1
ATOM 3041 C C . ARG B 1 198 ? -2.172 27.203 -1.954 1 76.31 198 ARG B C 1
ATOM 3043 O O . ARG B 1 198 ? -2.336 26.266 -2.736 1 76.31 198 ARG B O 1
ATOM 3050 N N . ASN B 1 199 ? -1.225 28.062 -2.049 1 76 199 ASN B N 1
ATOM 3051 C CA . ASN B 1 199 ? -0.285 28.016 -3.162 1 76 199 ASN B CA 1
ATOM 3052 C C . ASN B 1 199 ? 0.805 26.969 -2.936 1 76 199 ASN B C 1
ATOM 3054 O O . ASN B 1 199 ? 1.31 26.375 -3.889 1 76 199 ASN B O 1
ATOM 3058 N N . ASP B 1 200 ? 1.219 26.859 -1.66 1 74.25 200 ASP B N 1
ATOM 3059 C CA . ASP B 1 200 ? 2.256 25.906 -1.296 1 74.25 200 ASP B CA 1
ATOM 3060 C C . ASP B 1 200 ? 1.889 25.156 -0.014 1 74.25 200 ASP B C 1
ATOM 3062 O O . ASP B 1 200 ? 2.328 25.531 1.075 1 74.25 200 ASP B O 1
ATOM 3066 N N . PRO B 1 201 ? 1.157 24.125 -0.157 1 66.19 201 PRO B N 1
ATOM 3067 C CA . PRO B 1 201 ? 0.684 23.391 1.019 1 66.19 201 PRO B CA 1
ATOM 3068 C C . PRO B 1 201 ? 1.824 22.797 1.849 1 66.19 201 PRO B C 1
ATOM 3070 O O . PRO B 1 201 ? 1.645 22.516 3.033 1 66.19 201 PRO B O 1
ATOM 3073 N N . ASN B 1 202 ? 2.967 22.703 1.258 1 64.31 202 ASN B N 1
ATOM 3074 C CA . ASN B 1 202 ? 4.09 22.094 1.952 1 64.31 202 ASN B CA 1
ATOM 3075 C C . ASN B 1 202 ? 5.008 23.141 2.578 1 64.31 202 ASN B C 1
ATOM 3077 O O . ASN B 1 202 ? 6.059 22.797 3.131 1 64.31 202 ASN B O 1
ATOM 3081 N N . PHE B 1 203 ? 4.57 24.438 2.49 1 70.81 203 PHE B N 1
ATOM 3082 C CA . PHE B 1 203 ? 5.473 25.484 2.957 1 70.81 203 PHE B CA 1
ATOM 3083 C C . PHE B 1 203 ? 5.715 25.359 4.457 1 70.81 203 PHE B C 1
ATOM 3085 O O . PHE B 1 203 ? 6.785 25.719 4.949 1 70.81 203 PHE B O 1
ATOM 3092 N N . LEU B 1 204 ? 4.66 24.859 5.137 1 65.69 204 LEU B N 1
ATOM 3093 C CA . LEU B 1 204 ? 4.758 24.75 6.59 1 65.69 204 LEU B CA 1
ATOM 3094 C C . LEU B 1 204 ? 5.691 23.609 6.988 1 65.69 204 LEU B C 1
ATOM 3096 O O . LEU B 1 204 ? 6.152 23.547 8.133 1 65.69 204 LEU B O 1
ATOM 3100 N N . ALA B 1 205 ? 5.836 22.719 6.012 1 61.56 205 ALA B N 1
ATOM 3101 C CA . ALA B 1 205 ? 6.73 21.609 6.285 1 61.56 205 ALA B CA 1
ATOM 3102 C C . ALA B 1 205 ? 8.195 22.031 6.203 1 61.56 205 ALA B C 1
ATOM 3104 O O . ALA B 1 205 ? 9.078 21.344 6.711 1 61.56 205 ALA B O 1
ATOM 3105 N N . LYS B 1 206 ? 8.414 23.141 5.555 1 58.16 206 LYS B N 1
ATOM 3106 C CA . LYS B 1 206 ? 9.773 23.672 5.402 1 58.16 206 LYS B CA 1
ATOM 3107 C C . LYS B 1 206 ? 10.219 24.406 6.656 1 58.16 206 LYS B C 1
ATOM 3109 O O . LYS B 1 206 ? 9.398 25.016 7.355 1 58.16 206 LYS B O 1
ATOM 3114 N N . PRO B 1 207 ? 11.414 24.047 7.258 1 49.44 207 PRO B N 1
ATOM 3115 C CA . PRO B 1 207 ? 11.906 24.797 8.414 1 49.44 207 PRO B CA 1
ATOM 3116 C C . PRO B 1 207 ? 11.758 26.297 8.242 1 49.44 207 PRO B C 1
ATOM 3118 O O . PRO B 1 207 ? 12.008 26.828 7.152 1 49.44 207 PRO B O 1
ATOM 3121 N N . GLN B 1 208 ? 10.844 26.938 8.875 1 48.12 208 GLN B N 1
ATOM 3122 C CA . GLN B 1 208 ? 10.711 28.391 8.836 1 48.12 208 GLN B CA 1
ATOM 3123 C C . GLN B 1 208 ? 12.008 29.078 9.266 1 48.12 208 GLN B C 1
ATOM 3125 O O . GLN B 1 208 ? 12.641 28.656 10.234 1 48.12 208 GLN B O 1
ATOM 3130 N N . GLU B 1 209 ? 12.891 29.625 8.281 1 42.44 209 GLU B N 1
ATOM 3131 C CA . GLU B 1 209 ? 14.031 30.469 8.633 1 42.44 209 GLU B CA 1
ATOM 3132 C C . GLU B 1 209 ? 13.641 31.516 9.664 1 42.44 209 GLU B C 1
ATOM 3134 O O . GLU B 1 209 ? 12.516 32.031 9.648 1 42.44 209 GLU B O 1
#

pLDDT: mean 81.96, std 18.64, range [29.5, 98.75]

Solvent-accessible surface area (backbone atoms only — not comparable to full-atom values): 22676 Å² total; per-residue (Å²): 114,92,64,78,48,43,32,39,26,47,49,31,36,57,64,41,49,75,57,72,44,61,94,44,83,48,31,38,31,34,68,46,79,71,88,61,82,41,50,38,34,38,41,33,46,36,79,97,58,76,74,61,84,72,37,25,34,35,33,27,39,30,41,41,61,41,45,53,51,14,62,74,72,73,53,76,46,72,63,42,80,76,46,68,32,36,90,92,25,21,17,42,73,42,83,42,91,51,61,55,72,80,52,70,60,86,64,63,78,59,34,46,26,42,35,40,32,63,38,50,32,66,61,51,50,54,49,47,52,49,53,53,48,47,51,52,46,34,38,60,53,57,24,57,68,77,57,61,59,53,54,51,57,48,50,49,50,54,51,50,53,49,48,66,64,45,57,77,58,48,42,65,46,68,95,83,50,45,47,25,32,44,50,68,57,51,52,53,49,46,55,54,49,51,53,44,29,69,75,35,61,58,56,78,46,30,71,80,130,115,91,63,78,47,44,33,38,26,47,45,30,35,56,63,42,48,74,58,72,44,59,92,43,82,48,31,36,30,35,69,48,78,72,87,60,82,41,51,38,35,38,40,34,45,37,79,94,58,76,73,62,85,73,36,25,33,35,32,28,40,31,40,41,60,42,45,52,51,14,63,72,71,72,52,76,46,72,63,42,81,74,45,68,33,35,90,92,25,22,17,43,73,41,84,43,90,49,62,50,73,81,50,71,61,87,62,63,76,59,33,46,24,42,35,40,32,62,39,51,32,66,63,51,49,55,51,47,52,50,52,52,49,45,50,51,44,34,35,65,52,52,28,56,66,78,54,62,57,53,53,52,57,47,51,50,48,54,51,50,53,48,49,66,63,45,58,78,56,48,42,64,47,70,95,82,49,45,46,25,32,45,52,67,57,52,53,53,48,45,55,53,49,50,53,45,30,69,75,35,60,61,56,78,44,32,71,80,129